Protein 4EFP (pdb70)

Organism: Bombyx mori (NCBI:txid7091)

CATH classification: 2.80.10.50 (+1 more: 1.10.10.2400)

Sequence (468 aa):
VPNDILEEEEQLYNNSSIVVADYDSAVEKSKHLYEEKKSEVITNVVNKLIRNNKMNCMEYAYQLWLQGSKDDIVRDCFPVEFRRLIIFAENAIKLMYKKRRDGLALTLSNDVHGNDGRLAFGDGKDKTSPKVSWKFIIALWENNNKVYFKILNTERNQYLVVLGVGTNPNGDHMMAFGVNSVDSFRAQYLQPAKKYDKDNLFYIYNREYSKALTLSRTLETSGNRMMAWGYNGRVIGSPEHHYAWGVKAFVPNDILEEQLYNSSIVVADYDSAVEKSKKHLYEEKKSEVITNVVNKLIRRNNKMMNCMEYAYQLWLQGSKDIVRDCFPVVEFRLIIFAENAIKLMYKRDGLALTTLSNDVHGNDGRLLAFGDGKDKTSPKVSWKFIALWENNKKVYFKKILNTERNNQYLVLGVGTNPNGDHMMAFGVNSVDDSFRAQYLQPAKYDKDNLFYIYNREYSKKALTLSRTLETSGNRMMAWGYNGRVIGSPEHYAWGVKAF

InterPro domains:
  IPR004943 Lepidopteran low molecular weight lipoprotein [PF03260] (26-254)
  IPR042046 Lepidopteran low molecular weight lipoprotein, N-terminal domain [G3DSA:1.10.10.2400] (17-95)

B-factor: mean 16.08, std 6.83, range [6.11, 49.28]

Secondary structure (DSSP, 8-state):
--HHHHHHHHHHHHHTT-HHHHHHHHHHHHHTT-HHHHHHHHHHHHHTT-THHHHHHHHHHHTT-HHHHHHHS-HHHHHHHTT--EEEEETTTTEEEEEEEEE-GGG-EEEEEESS-SSSGGG-EEEEEEEETTEEEEEEEETTTTEEEEEEEEE-TTS-EEEEEESS--SGGG--EEEEEETTEEEEEEB-TTT--EEEE-SSPPTTS-EEEEEE-S--TT-HHHH-EEEEE-/--HHHHHHHHHHHHHTT-HHHHHHHHHHHHHTT-HHHHHHHHHHHHHTT-THHHHHHHHHHHTT-HHHHHHHS-HHHHHHHTT--EEEEETTTTEEEEEEEEE-TTS-EEEEE-SS-SSSGGG-EEEEEEEETTEEEEEEEETTTTEEEEEEEEE-TTS-EEEEEES---SGGG--EEEEEETTEEEEEEB-TTT-PEEEE-SSPPTTS-EEEEEE-S--TT-HHHH-EEEEE-

Radius of gyration: 24.17 Å; Cα contacts (8 Å, |Δi|>4): 1081; chains: 2; bounding box: 63×55×66 Å

Solvent-accessible surface area: 20904 Å² total

Structure (mmCIF, N/CA/C/O backbone):
data_4EFP
#
_entry.id   4EFP
#
_cell.length_a   42.211
_cell.length_b   49.993
_cell.length_c   55.244
_cell.angle_alpha   93.41
_cell.angle_beta   94.70
_cell.angle_gamma   102.78
#
_symmetry.space_group_name_H-M   'P 1'
#
loop_
_entity.id
_entity.type
_entity.pdbx_description
1 polymer '30kDa protein'
2 non-polymer 'THIOCYANATE ION'
3 non-polymer 'CADMIUM ION'
4 non-polymer 'POTASSIUM ION'
5 non-polymer 1,2-ETHANEDIOL
6 non-polymer 'TRIETHYLENE GLYCOL'
7 non-polymer DI(HYDROXYETHYL)ETHER
8 water water
#
loop_
_atom_site.group_PDB
_atom_site.id
_atom_site.type_symbol
_atom_site.label_atom_id
_atom_site.label_alt_id
_atom_site.label_comp_id
_atom_site.label_asym_id
_atom_site.label_entity_id
_atom_site.label_seq_id
_atom_site.pdbx_PDB_ins_code
_atom_site.Cartn_x
_atom_site.Cartn_y
_atom_site.Cartn_z
_atom_site.occupancy
_atom_site.B_iso_or_equiv
_atom_site.auth_seq_id
_atom_site.auth_comp_id
_atom_site.auth_asym_id
_atom_site.auth_atom_id
_atom_site.pdbx_PDB_model_num
ATOM 1 N N . VAL A 1 5 ? 45.353 -8.094 12.308 1.00 27.87 5 VAL A N 1
ATOM 2 C CA . VAL A 1 5 ? 45.741 -8.006 13.757 1.00 27.17 5 VAL A CA 1
ATOM 3 C C . VAL A 1 5 ? 44.911 -8.992 14.586 1.00 24.92 5 VAL A C 1
ATOM 4 O O . VAL A 1 5 ? 43.702 -9.034 14.461 1.00 25.58 5 VAL A O 1
ATOM 8 N N . PRO A 1 6 ? 45.570 -9.843 15.392 1.00 23.34 6 PRO A N 1
ATOM 9 C CA . PRO A 1 6 ? 44.799 -10.781 16.198 1.00 22.07 6 PRO A CA 1
ATOM 10 C C . PRO A 1 6 ? 43.829 -10.110 17.171 1.00 19.52 6 PRO A C 1
ATOM 11 O O . PRO A 1 6 ? 44.069 -9.012 17.647 1.00 20.06 6 PRO A O 1
ATOM 15 N N . ASN A 1 7 ? 42.755 -10.803 17.487 1.00 19.97 7 ASN A N 1
ATOM 16 C CA . ASN A 1 7 ? 41.753 -10.275 18.405 1.00 19.74 7 ASN A CA 1
ATOM 17 C C . ASN A 1 7 ? 42.350 -9.814 19.727 1.00 18.42 7 ASN A C 1
ATOM 18 O O . ASN A 1 7 ? 41.925 -8.752 20.232 1.00 18.65 7 ASN A O 1
ATOM 23 N N . ASP A 1 8 ? 43.299 -10.549 20.321 1.00 19.14 8 ASP A N 1
ATOM 24 C CA . ASP A 1 8 ? 43.798 -10.126 21.654 1.00 19.17 8 ASP A CA 1
ATOM 25 C C . ASP A 1 8 ? 44.515 -8.783 21.606 1.00 18.30 8 ASP A C 1
ATOM 26 O O . ASP A 1 8 ? 44.400 -8.010 22.565 1.00 18.01 8 ASP A O 1
ATOM 31 N N . ILE A 1 9 ? 45.155 -8.476 20.464 1.00 17.05 9 ILE A N 1
ATOM 32 C CA . ILE A 1 9 ? 45.823 -7.186 20.297 1.00 16.49 9 ILE A CA 1
ATOM 33 C C . ILE A 1 9 ? 44.790 -6.070 20.066 1.00 15.52 9 ILE A C 1
ATOM 34 O O . ILE A 1 9 ? 44.900 -4.980 20.614 1.00 16.49 9 ILE A O 1
ATOM 39 N N . LEU A 1 10 ? 43.759 -6.348 19.260 1.00 13.78 10 LEU A N 1
ATOM 40 C CA . LEU A 1 10 ? 42.651 -5.397 19.094 1.00 13.90 10 LEU A CA 1
ATOM 41 C C . LEU A 1 10 ? 41.986 -5.119 20.441 1.00 11.83 10 LEU A C 1
ATOM 42 O O . LEU A 1 10 ? 41.616 -3.983 20.713 1.00 12.67 10 LEU A O 1
ATOM 47 N N . GLU A 1 11 ? 41.802 -6.136 21.272 1.00 12.57 11 GLU A N 1
ATOM 48 C CA A GLU A 1 11 ? 41.223 -5.941 22.599 0.50 11.85 11 GLU A CA 1
ATOM 49 C CA B GLU A 1 11 ? 41.189 -5.925 22.572 0.50 12.29 11 GLU A CA 1
ATOM 50 C C . GLU A 1 11 ? 42.058 -5.003 23.402 1.00 11.33 11 GLU A C 1
ATOM 51 O O . GLU A 1 11 ? 41.544 -4.102 24.003 1.00 11.04 11 GLU A O 1
ATOM 62 N N . GLU A 1 12 ? 43.371 -5.260 23.425 1.00 11.57 12 GLU A N 1
ATOM 63 C CA A GLU A 1 12 ? 44.352 -4.467 24.154 0.50 13.04 12 GLU A CA 1
ATOM 64 C CA B GLU A 1 12 ? 44.248 -4.429 24.241 0.50 12.89 12 GLU A CA 1
ATOM 65 C C . GLU A 1 12 ? 44.279 -3.004 23.732 1.00 12.63 12 GLU A C 1
ATOM 66 O O . GLU A 1 12 ? 44.252 -2.106 24.548 1.00 13.40 12 GLU A O 1
ATOM 77 N N . GLN A 1 13 ? 44.251 -2.788 22.418 1.00 13.17 13 GLN A N 1
ATOM 78 C CA . GLN A 1 13 ? 44.294 -1.437 21.877 1.00 13.20 13 GLN A CA 1
ATOM 79 C C . GLN A 1 13 ? 43.002 -0.706 22.237 1.00 12.31 13 GLN A C 1
ATOM 80 O O . GLN A 1 13 ? 43.047 0.463 22.652 1.00 12.15 13 GLN A O 1
ATOM 86 N N . LEU A 1 14 ? 41.833 -1.356 22.068 1.00 10.04 14 LEU A N 1
ATOM 87 C CA . LEU A 1 14 ? 40.570 -0.742 22.466 1.00 9.95 14 LEU A CA 1
ATOM 88 C C . LEU A 1 14 ? 40.549 -0.419 23.960 1.00 10.44 14 LEU A C 1
ATOM 89 O O . LEU A 1 14 ? 40.224 0.695 24.365 1.00 11.44 14 LEU A O 1
ATOM 94 N N . TYR A 1 15 ? 40.907 -1.391 24.794 1.00 11.35 15 TYR A N 1
ATOM 95 C CA . TYR A 1 15 ? 40.857 -1.192 26.222 1.00 11.76 15 TYR A CA 1
ATOM 96 C C . TYR A 1 15 ? 41.760 -0.011 26.611 1.00 11.73 15 TYR A C 1
ATOM 97 O O . TYR A 1 15 ? 41.350 0.844 27.360 1.00 12.08 15 TYR A O 1
ATOM 106 N N . ASN A 1 16 ? 42.983 0.053 26.079 1.00 12.57 16 ASN A N 1
ATOM 107 C CA A ASN A 1 16 ? 43.874 1.152 26.451 0.50 13.60 16 ASN A CA 1
ATOM 108 C CA B ASN A 1 16 ? 43.878 1.154 26.406 0.50 13.15 16 ASN A CA 1
ATOM 109 C C . ASN A 1 16 ? 43.306 2.524 26.046 1.00 13.09 16 ASN A C 1
ATOM 110 O O . ASN A 1 16 ? 43.455 3.502 26.823 1.00 13.37 16 ASN A O 1
ATOM 119 N N . SER A 1 17 ? 42.646 2.623 24.871 1.00 12.04 17 SER A N 1
ATOM 120 C CA A SER A 1 17 ? 42.094 3.918 24.465 0.60 11.88 17 SER A CA 1
ATOM 121 C CA B SER A 1 17 ? 42.020 3.885 24.414 0.40 12.62 17 SER A CA 1
ATOM 122 C C . SER A 1 17 ? 41.032 4.411 25.461 1.00 11.76 17 SER A C 1
ATOM 123 O O . SER A 1 17 ? 40.914 5.611 25.686 1.00 12.39 17 SER A O 1
ATOM 128 N N . ILE A 1 18 ? 40.283 3.494 26.067 1.00 10.39 18 ILE A N 1
ATOM 129 C CA . ILE A 1 18 ? 39.247 3.874 27.012 1.00 10.94 18 ILE A CA 1
ATOM 130 C C . ILE A 1 18 ? 39.867 4.301 28.357 1.00 10.29 18 ILE A C 1
ATOM 131 O O . ILE A 1 18 ? 39.465 5.296 29.008 1.00 11.96 18 ILE A O 1
ATOM 136 N N . VAL A 1 19 ? 40.857 3.531 28.828 1.00 11.78 19 VAL A N 1
ATOM 137 C CA . VAL A 1 19 ? 41.528 3.778 30.104 1.00 15.01 19 VAL A CA 1
ATOM 138 C C . VAL A 1 19 ? 42.267 5.116 30.060 1.00 12.91 19 VAL A C 1
ATOM 139 O O . VAL A 1 19 ? 42.289 5.774 31.095 1.00 15.20 19 VAL A O 1
ATOM 143 N N . VAL A 1 20 ? 42.789 5.558 28.900 1.00 13.43 20 VAL A N 1
ATOM 144 C CA . VAL A 1 20 ? 43.390 6.863 28.827 1.00 14.53 20 VAL A CA 1
ATOM 145 C C . VAL A 1 20 ? 42.403 7.986 28.500 1.00 14.45 20 VAL A C 1
ATOM 146 O O . VAL A 1 20 ? 42.777 9.195 28.475 1.00 15.91 20 VAL A O 1
ATOM 150 N N . ALA A 1 21 ? 41.149 7.598 28.278 1.00 12.42 21 ALA A N 1
ATOM 151 C CA . ALA A 1 21 ? 40.052 8.523 28.043 1.00 12.71 21 ALA A CA 1
ATOM 152 C C . ALA A 1 21 ? 40.116 9.249 26.719 1.00 11.93 21 ALA A C 1
ATOM 153 O O . ALA A 1 21 ? 39.680 10.387 26.608 1.00 14.02 21 ALA A O 1
ATOM 155 N N . ASP A 1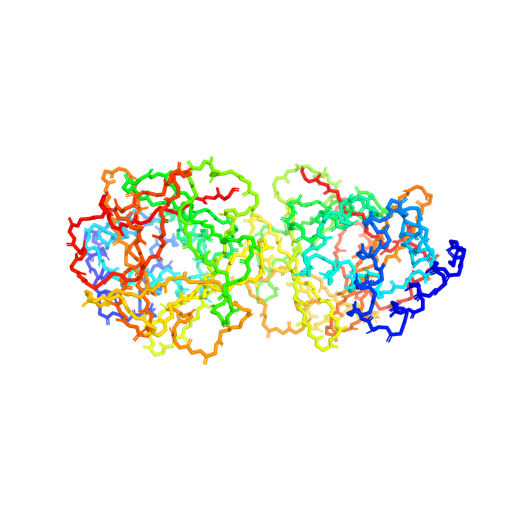 22 ? 40.583 8.529 25.698 1.00 12.30 22 ASP A N 1
ATOM 156 C CA . ASP A 1 22 ? 40.466 9.029 24.341 1.00 13.30 22 ASP A CA 1
ATOM 157 C C . ASP A 1 22 ? 39.232 8.401 23.685 1.00 13.30 22 ASP A C 1
ATOM 158 O O . ASP A 1 22 ? 39.354 7.399 22.949 1.00 14.42 22 ASP A O 1
ATOM 163 N N . TYR A 1 23 ? 38.055 8.932 24.001 1.00 11.86 23 TYR A N 1
ATOM 164 C CA . TYR A 1 23 ? 36.796 8.259 23.635 1.00 11.04 23 TYR A CA 1
ATOM 165 C C . TYR A 1 23 ? 36.581 8.296 22.136 1.00 12.04 23 TYR A C 1
ATOM 166 O O . TYR A 1 23 ? 35.990 7.378 21.598 1.00 11.37 23 TYR A O 1
ATOM 175 N N . ASP A 1 24 ? 37.031 9.342 21.450 1.00 11.84 24 ASP A N 1
ATOM 176 C CA . ASP A 1 24 ? 36.843 9.340 19.996 1.00 12.05 24 ASP A CA 1
ATOM 177 C C . ASP A 1 24 ? 37.587 8.157 19.336 1.00 12.02 24 ASP A C 1
ATOM 178 O O . ASP A 1 24 ? 37.054 7.500 18.415 1.00 13.23 24 ASP A O 1
ATOM 183 N N . SER A 1 25 ? 38.807 7.900 19.807 1.00 14.47 25 SER A N 1
ATOM 184 C CA . SER A 1 25 ? 39.578 6.757 19.313 1.00 13.20 25 SER A CA 1
ATOM 185 C C . SER A 1 25 ? 38.863 5.464 19.653 1.00 12.40 25 SER A C 1
ATOM 186 O O . SER A 1 25 ? 38.756 4.558 18.815 1.00 12.29 25 SER A O 1
ATOM 189 N N . ALA A 1 26 ? 38.357 5.386 20.869 1.00 11.58 26 ALA A N 1
ATOM 190 C CA . ALA A 1 26 ? 37.635 4.159 21.267 1.00 11.53 26 ALA A CA 1
ATOM 191 C C . ALA A 1 26 ? 36.399 3.923 20.396 1.00 10.51 26 ALA A C 1
ATOM 192 O O . ALA A 1 26 ? 36.158 2.796 19.987 1.00 9.85 26 ALA A O 1
ATOM 194 N N . VAL A 1 27 ? 35.635 4.988 20.150 1.00 10.52 27 VAL A N 1
ATOM 195 C CA . VAL A 1 27 ? 34.507 4.852 19.223 1.00 10.74 27 VAL A CA 1
ATOM 196 C C . VAL A 1 27 ? 34.906 4.403 17.831 1.00 12.26 27 VAL A C 1
ATOM 197 O O . VAL A 1 27 ? 34.288 3.522 17.249 1.00 13.24 27 VAL A O 1
ATOM 201 N N . GLU A 1 28 ? 35.937 5.021 17.290 1.00 12.38 28 GLU A N 1
ATOM 202 C CA . GLU A 1 28 ? 36.367 4.625 15.961 1.00 13.88 28 GLU A CA 1
ATOM 203 C C . GLU A 1 28 ? 36.792 3.158 15.896 1.00 12.93 28 GLU A C 1
ATOM 204 O O . GLU A 1 28 ? 36.338 2.437 14.982 1.00 13.55 28 GLU A O 1
ATOM 210 N N . LYS A 1 29 ? 37.603 2.736 16.878 1.00 11.46 29 LYS A N 1
ATOM 211 C CA . LYS A 1 29 ? 38.065 1.346 16.916 1.00 12.92 29 LYS A CA 1
ATOM 212 C C . LYS A 1 29 ? 36.847 0.395 17.062 1.00 11.93 29 LYS A C 1
ATOM 213 O O . LYS A 1 29 ? 36.796 -0.631 16.443 1.00 12.48 29 LYS A O 1
ATOM 219 N N . SER A 1 30 ? 35.851 0.777 17.856 1.00 11.29 30 SER A N 1
ATOM 220 C CA . SER A 1 30 ? 34.666 -0.052 18.102 1.00 10.93 30 SER A CA 1
ATOM 221 C C . SER A 1 30 ? 33.878 -0.218 16.796 1.00 9.68 30 SER A C 1
ATOM 222 O O . SER A 1 30 ? 33.290 -1.277 16.563 1.00 11.72 30 SER A O 1
ATOM 225 N N . LYS A 1 31 ? 33.661 0.882 16.093 1.00 12.01 31 LYS A N 1
ATOM 226 C CA . LYS A 1 31 ? 32.887 0.854 14.857 1.00 12.72 31 LYS A CA 1
ATOM 227 C C . LYS A 1 31 ? 33.506 -0.127 13.872 1.00 13.25 31 LYS A C 1
ATOM 228 O O . LYS A 1 31 ? 32.834 -0.938 13.270 1.00 13.95 31 LYS A O 1
ATOM 234 N N . HIS A 1 32 ? 34.817 -0.088 13.755 1.00 15.28 32 HIS A N 1
ATOM 235 C CA . HIS A 1 32 ? 35.508 -1.025 12.914 1.00 16.29 32 HIS A CA 1
ATOM 236 C C . HIS A 1 32 ? 35.243 -2.480 13.360 1.00 14.92 32 HIS A C 1
ATOM 237 O O . HIS A 1 32 ? 34.876 -3.319 12.559 1.00 14.72 32 HIS A O 1
ATOM 244 N N . LEU A 1 33 ? 35.443 -2.770 14.647 1.00 13.60 33 LEU A N 1
ATOM 245 C CA . LEU A 1 33 ? 35.193 -4.111 15.184 1.00 12.98 33 LEU A CA 1
ATOM 246 C C . LEU A 1 33 ? 33.765 -4.622 14.926 1.00 10.64 33 LEU A C 1
ATOM 247 O O . LEU A 1 33 ? 33.517 -5.760 14.540 1.00 11.46 33 LEU A O 1
ATOM 252 N N . TYR A 1 34 ? 32.800 -3.776 15.214 1.00 10.21 34 TYR A N 1
ATOM 253 C CA . TYR A 1 34 ? 31.393 -4.143 15.102 1.00 10.43 34 TYR A CA 1
ATOM 254 C C . TYR A 1 34 ? 31.036 -4.383 13.618 1.00 10.91 34 TYR A C 1
ATOM 255 O O . TYR A 1 34 ? 30.421 -5.426 13.331 1.00 11.63 34 TYR A O 1
ATOM 264 N N . GLU A 1 35 ? 31.460 -3.522 12.683 1.00 13.57 35 GLU A N 1
ATOM 265 C CA . GLU A 1 35 ? 31.270 -3.723 11.244 1.00 16.11 35 GLU A CA 1
ATOM 266 C C . GLU A 1 35 ? 31.872 -5.051 10.776 1.00 15.02 35 GLU A C 1
ATOM 267 O O . GLU A 1 35 ? 31.306 -5.721 9.881 1.00 17.61 35 GLU A O 1
ATOM 273 N N . GLU A 1 36 ? 32.982 -5.465 11.385 1.00 14.06 36 GLU A N 1
ATOM 274 C CA . GLU A 1 36 ? 33.693 -6.634 10.911 1.00 14.68 36 GLU A CA 1
ATOM 275 C C . GLU A 1 36 ? 33.313 -7.886 11.696 1.00 13.21 36 GLU A C 1
ATOM 276 O O . GLU A 1 36 ? 34.047 -8.884 11.602 1.00 13.42 36 GLU A O 1
ATOM 282 N N . LYS A 1 37 ? 32.181 -7.837 12.434 1.00 12.35 37 LYS A N 1
ATOM 283 C CA . LYS A 1 37 ? 31.684 -9.031 13.130 1.00 10.64 37 LYS A CA 1
ATOM 284 C C . LYS A 1 37 ? 32.725 -9.521 14.140 1.00 10.56 37 LYS A C 1
ATOM 285 O O . LYS A 1 37 ? 32.896 -10.711 14.354 1.00 10.36 37 LYS A O 1
ATOM 291 N N . LYS A 1 38 ? 33.262 -8.570 14.886 1.00 10.18 38 LYS A N 1
ATOM 292 C CA . LYS A 1 38 ? 34.183 -8.851 15.989 1.00 11.03 38 LYS A CA 1
ATOM 293 C C . LYS A 1 38 ? 33.626 -8.232 17.276 1.00 10.76 38 LYS A C 1
ATOM 294 O O . LYS A 1 38 ? 34.355 -7.639 18.063 1.00 11.08 38 LYS A O 1
ATOM 300 N N . SER A 1 39 ? 32.304 -8.318 17.438 1.00 10.53 39 SER A N 1
ATOM 301 C CA . SER A 1 39 ? 31.666 -7.981 18.717 1.00 9.99 39 SER A CA 1
ATOM 302 C C . SER A 1 39 ? 32.209 -8.721 19.939 1.00 8.63 39 SER A C 1
ATOM 303 O O . SER A 1 39 ? 32.084 -8.219 21.055 1.00 10.00 39 SER A O 1
ATOM 306 N N . GLU A 1 40 ? 32.883 -9.838 19.738 1.00 9.25 40 GLU A N 1
ATOM 307 C CA . GLU A 1 40 ? 33.519 -10.550 20.813 1.00 9.22 40 GLU A CA 1
ATOM 308 C C . GLU A 1 40 ? 34.603 -9.688 21.435 1.00 9.47 40 GLU A C 1
ATOM 309 O O . GLU A 1 40 ? 34.738 -9.702 22.641 1.00 10.76 40 GLU A O 1
ATOM 315 N N . VAL A 1 41 ? 35.311 -8.895 20.631 1.00 9.61 41 VAL A N 1
ATOM 316 C CA . VAL A 1 41 ? 36.413 -8.071 21.167 1.00 10.70 41 VAL A CA 1
ATOM 317 C C . VAL A 1 41 ? 35.794 -6.941 22.022 1.00 10.18 41 VAL A C 1
ATOM 318 O O . VAL A 1 41 ? 36.283 -6.680 23.138 1.00 10.04 41 VAL A O 1
ATOM 322 N N . ILE A 1 42 ? 34.723 -6.307 21.524 1.00 9.21 42 ILE A N 1
ATOM 323 C CA . ILE A 1 42 ? 34.116 -5.247 22.291 1.00 9.16 42 ILE A CA 1
ATOM 324 C C . ILE A 1 42 ? 33.565 -5.827 23.595 1.00 8.24 42 ILE A C 1
ATOM 325 O O . ILE A 1 42 ? 33.722 -5.196 24.659 1.00 8.92 42 ILE A O 1
ATOM 330 N N . THR A 1 43 ? 32.830 -6.941 23.505 1.00 8.60 43 THR A N 1
ATOM 331 C CA . THR A 1 43 ? 32.237 -7.512 24.731 1.00 8.93 43 THR A CA 1
ATOM 332 C C . THR A 1 43 ? 33.339 -7.845 25.754 1.00 9.68 43 THR A C 1
ATOM 333 O O . THR A 1 43 ? 33.158 -7.607 26.932 1.00 10.85 43 THR A O 1
ATOM 337 N N . ASN A 1 44 ? 34.460 -8.416 25.299 1.00 8.41 44 ASN A N 1
ATOM 338 C CA . ASN A 1 44 ? 35.584 -8.761 26.174 1.00 9.87 44 ASN A CA 1
ATOM 339 C C . ASN A 1 44 ? 36.183 -7.516 26.852 1.00 10.52 44 ASN A C 1
ATOM 340 O O . ASN A 1 44 ? 36.462 -7.561 28.045 1.00 9.96 44 ASN A O 1
ATOM 345 N N . VAL A 1 45 ? 36.286 -6.415 26.110 1.00 9.13 45 VAL A N 1
ATOM 346 C CA . VAL A 1 45 ? 36.761 -5.154 26.665 1.00 9.04 45 VAL A CA 1
ATOM 347 C C . VAL A 1 45 ? 35.825 -4.622 27.722 1.00 9.64 45 VAL A C 1
ATOM 348 O O . VAL A 1 45 ? 36.285 -4.244 28.805 1.00 8.88 45 VAL A O 1
ATOM 352 N N . VAL A 1 46 ? 34.514 -4.611 27.429 1.00 8.93 46 VAL A N 1
ATOM 353 C CA . VAL A 1 46 ? 33.547 -4.133 28.414 1.00 7.85 46 VAL A CA 1
ATOM 354 C C . VAL A 1 46 ? 33.632 -5.015 29.651 1.00 9.04 46 VAL A C 1
ATOM 355 O O . VAL A 1 46 ? 33.656 -4.508 30.770 1.00 8.25 46 VAL A O 1
ATOM 359 N N . ASN A 1 47 ? 33.751 -6.331 29.460 1.00 8.70 47 ASN A N 1
ATOM 360 C CA . ASN A 1 47 ? 33.756 -7.193 30.636 1.00 9.47 47 ASN A CA 1
ATOM 361 C C . ASN A 1 47 ? 35.000 -6.911 31.523 1.00 9.61 47 ASN A C 1
ATOM 362 O O . ASN A 1 47 ? 34.935 -6.910 32.757 1.00 10.91 47 ASN A O 1
ATOM 367 N N . LYS A 1 48 ? 36.122 -6.622 30.872 1.00 10.05 48 LYS A N 1
ATOM 368 C CA . LYS A 1 48 ? 37.346 -6.295 31.560 1.00 9.04 48 LYS A CA 1
ATOM 369 C C . LYS A 1 48 ? 37.231 -4.954 32.298 1.00 8.97 48 LYS A C 1
ATOM 370 O O . LYS A 1 48 ? 37.674 -4.804 33.463 1.00 10.61 48 LYS A O 1
ATOM 376 N N . LEU A 1 49 ? 36.684 -3.929 31.638 1.00 9.57 49 LEU A N 1
ATOM 377 C CA . LEU A 1 49 ? 36.468 -2.651 32.276 1.00 9.69 49 LEU A CA 1
ATOM 378 C C . LEU A 1 49 ? 35.649 -2.801 33.546 1.00 10.46 49 LEU A C 1
ATOM 379 O O . LEU A 1 49 ? 35.960 -2.202 34.581 1.00 11.05 49 LEU A O 1
ATOM 384 N N . ILE A 1 50 ? 34.612 -3.626 33.500 1.00 9.81 50 ILE A N 1
ATOM 385 C CA . ILE A 1 50 ? 33.715 -3.782 34.621 1.00 11.18 50 ILE A CA 1
ATOM 386 C C . ILE A 1 50 ? 34.437 -4.575 35.729 1.00 11.68 50 ILE A C 1
ATOM 387 O O . ILE A 1 50 ? 34.303 -4.188 36.877 1.00 12.37 50 ILE A O 1
ATOM 392 N N . ARG A 1 51 ? 35.173 -5.651 35.393 1.00 12.12 51 ARG A N 1
ATOM 393 C CA . ARG A 1 51 ? 35.956 -6.420 36.383 1.00 13.56 51 ARG A CA 1
ATOM 394 C C . ARG A 1 51 ? 36.850 -5.490 37.137 1.00 13.54 51 ARG A C 1
ATOM 395 O O . ARG A 1 51 ? 37.029 -5.696 38.344 1.00 15.41 51 ARG A O 1
ATOM 403 N N . ASN A 1 52 ? 37.402 -4.501 36.439 1.00 12.40 52 ASN A N 1
ATOM 404 C CA . ASN A 1 52 ? 38.393 -3.613 37.009 1.00 12.27 52 ASN A CA 1
ATOM 405 C C . ASN A 1 52 ? 37.790 -2.309 37.558 1.00 11.44 52 ASN A C 1
ATOM 406 O O . ASN A 1 52 ? 38.534 -1.391 37.943 1.00 12.85 52 ASN A O 1
ATOM 411 N N . ASN A 1 53 ? 36.442 -2.222 37.576 1.00 11.39 53 ASN A N 1
ATOM 412 C CA . ASN A 1 53 ? 35.719 -1.052 38.124 1.00 11.07 53 ASN A CA 1
ATOM 413 C C . ASN A 1 53 ? 36.198 0.232 37.464 1.00 10.12 53 ASN A C 1
ATOM 414 O O . ASN A 1 53 ? 36.308 1.253 38.142 1.00 13.07 53 ASN A O 1
ATOM 419 N N . LYS A 1 54 ? 36.380 0.227 36.149 1.00 9.77 54 LYS A N 1
ATOM 420 C CA . LYS A 1 54 ? 36.858 1.415 35.468 1.00 9.84 54 LYS A CA 1
ATOM 421 C C . LYS A 1 54 ? 35.715 2.380 35.141 1.00 9.41 54 LYS A C 1
ATOM 422 O O . LYS A 1 54 ? 34.789 2.076 34.362 1.00 10.38 54 LYS A O 1
ATOM 428 N N . MET A 1 55 ? 35.750 3.536 35.794 1.00 11.04 55 MET A N 1
ATOM 429 C CA . MET A 1 55 ? 34.711 4.551 35.589 1.00 11.09 55 MET A CA 1
ATOM 430 C C . MET A 1 55 ? 34.586 4.936 34.142 1.00 10.25 55 MET A C 1
ATOM 431 O O . MET A 1 55 ? 33.501 5.259 33.710 1.00 11.04 55 MET A O 1
ATOM 436 N N . ASN A 1 56 ? 35.678 4.860 33.401 1.00 10.42 56 ASN A N 1
ATOM 437 C CA . ASN A 1 56 ? 35.681 5.340 32.044 1.00 9.51 56 ASN A CA 1
ATOM 438 C C . ASN A 1 56 ? 34.784 4.487 31.158 1.00 8.39 56 ASN A C 1
ATOM 439 O O . ASN A 1 56 ? 34.508 4.910 30.044 1.00 10.07 56 ASN A O 1
ATOM 444 N N . CYS A 1 57 ? 34.402 3.292 31.608 1.00 8.97 57 CYS A N 1
ATOM 445 C CA . CYS A 1 57 ? 33.429 2.514 30.852 1.00 10.21 57 CYS A CA 1
ATOM 446 C C . CYS A 1 57 ? 32.125 3.305 30.618 1.00 8.13 57 CYS A C 1
ATOM 447 O O . CYS A 1 57 ? 31.496 3.130 29.609 1.00 8.28 57 CYS A O 1
ATOM 450 N N . MET A 1 58 ? 31.702 4.132 31.582 1.00 8.21 58 MET A N 1
ATOM 451 C CA . MET A 1 58 ? 30.511 4.934 31.404 1.00 8.58 58 MET A CA 1
ATOM 452 C C . MET A 1 58 ? 30.680 5.927 30.257 1.00 8.42 58 MET A C 1
ATOM 453 O O . MET A 1 58 ? 29.766 6.058 29.433 1.00 9.57 58 MET A O 1
ATOM 458 N N . GLU A 1 59 ? 31.783 6.687 30.241 1.00 8.73 59 GLU A N 1
ATOM 459 C CA . GLU A 1 59 ? 32.026 7.626 29.166 1.00 8.92 59 GLU A CA 1
ATOM 460 C C . GLU A 1 59 ? 32.094 6.939 27.802 1.00 8.23 59 GLU A C 1
ATOM 461 O O . GLU A 1 59 ? 31.618 7.462 26.771 1.00 9.98 59 GLU A O 1
ATOM 467 N N . TYR A 1 60 ? 32.724 5.773 27.772 1.00 8.48 60 TYR A N 1
ATOM 468 C CA . TYR A 1 60 ? 32.841 4.982 26.523 1.00 8.48 60 TYR A CA 1
ATOM 469 C C . TYR A 1 60 ? 31.441 4.676 26.013 1.00 9.49 60 TYR A C 1
ATOM 470 O O . TYR A 1 60 ? 31.117 4.920 24.844 1.00 9.69 60 TYR A O 1
ATOM 479 N N . ALA A 1 61 ? 30.595 4.117 26.870 1.00 9.14 61 ALA A N 1
ATOM 480 C CA . ALA A 1 61 ? 29.198 3.812 26.462 1.00 8.84 61 ALA A CA 1
ATOM 481 C C . ALA A 1 61 ? 28.457 5.050 25.986 1.00 8.74 61 ALA A C 1
ATOM 482 O O . ALA A 1 61 ? 27.737 5.047 24.989 1.00 9.49 61 ALA A O 1
ATOM 484 N N . TYR A 1 62 ? 28.636 6.166 26.699 1.00 8.96 62 TYR A N 1
ATOM 485 C CA . TYR A 1 62 ? 27.932 7.359 26.350 1.00 8.83 62 TYR A CA 1
ATOM 486 C C . TYR A 1 62 ? 28.401 7.868 24.988 1.00 8.94 62 TYR A C 1
ATOM 487 O O . TYR A 1 62 ? 27.551 8.324 24.194 1.00 9.52 62 TYR A O 1
ATOM 496 N N . GLN A 1 63 ? 29.712 7.852 24.715 1.00 8.80 63 GLN A N 1
ATOM 497 C CA . GLN A 1 63 ? 30.216 8.379 23.416 1.00 9.27 63 GLN A CA 1
ATOM 498 C C . GLN A 1 63 ? 29.770 7.444 22.278 1.00 9.16 63 GLN A C 1
ATOM 499 O O . GLN A 1 63 ? 29.440 7.932 21.187 1.00 9.38 63 GLN A O 1
ATOM 505 N N . LEU A 1 64 ? 29.774 6.131 22.497 1.00 9.11 64 LEU A N 1
ATOM 506 C CA . LEU A 1 64 ? 29.164 5.272 21.480 1.00 9.17 64 LEU A CA 1
ATOM 507 C C . LEU A 1 64 ? 27.691 5.685 21.222 1.00 9.01 64 LEU A C 1
ATOM 508 O O . LEU A 1 64 ? 27.252 5.753 20.078 1.00 9.65 64 LEU A O 1
ATOM 513 N N . TRP A 1 65 ? 26.939 5.895 22.310 1.00 10.46 65 TRP A N 1
ATOM 514 C CA . TRP A 1 65 ? 25.539 6.314 22.197 1.00 10.28 65 TRP A CA 1
ATOM 515 C C . TRP A 1 65 ? 25.358 7.600 21.429 1.00 12.01 65 TRP A C 1
ATOM 516 O O . TRP A 1 65 ? 24.428 7.697 20.648 1.00 12.72 65 TRP A O 1
ATOM 527 N N . LEU A 1 66 ? 26.252 8.565 21.644 1.00 10.80 66 LEU A N 1
ATOM 528 C CA . LEU A 1 66 ? 26.159 9.869 21.006 1.00 12.87 66 LEU A CA 1
ATOM 529 C C . LEU A 1 66 ? 26.660 9.941 19.560 1.00 13.98 66 LEU A C 1
ATOM 530 O O . LEU A 1 66 ? 26.215 10.782 18.770 1.00 16.41 66 LEU A O 1
ATOM 535 N N . GLN A 1 67 ? 27.594 9.054 19.241 1.00 13.17 67 GLN A N 1
ATOM 536 C CA . GLN A 1 67 ? 28.301 9.047 17.957 1.00 14.34 67 GLN A CA 1
ATOM 537 C C . GLN A 1 67 ? 27.739 8.006 16.971 1.00 14.83 67 GLN A C 1
ATOM 538 O O . GLN A 1 67 ? 28.472 7.465 16.138 1.00 18.56 67 GLN A O 1
ATOM 544 N N . GLY A 1 68 ? 26.451 7.691 17.082 1.00 15.40 68 GLY A N 1
ATOM 545 C CA . GLY A 1 68 ? 25.805 6.803 16.090 1.00 15.00 68 GLY A CA 1
ATOM 546 C C . GLY A 1 68 ? 26.061 5.315 16.276 1.00 15.47 68 GLY A C 1
ATOM 547 O O . GLY A 1 68 ? 25.930 4.534 15.339 1.00 16.94 68 GLY A O 1
ATOM 548 N N . SER A 1 69 ? 26.467 4.906 17.479 1.00 12.87 69 SER A N 1
ATOM 549 C CA . SER A 1 69 ? 26.730 3.507 17.788 1.00 12.37 69 SER A CA 1
ATOM 550 C C . SER A 1 69 ? 25.884 2.976 18.945 1.00 11.50 69 SER A C 1
ATOM 551 O O . SER A 1 69 ? 26.364 2.202 19.790 1.00 11.23 69 SER A O 1
ATOM 554 N N . LYS A 1 70 ? 24.603 3.363 19.002 1.00 10.36 70 LYS A N 1
ATOM 555 C CA . LYS A 1 70 ? 23.707 2.826 20.018 1.00 11.48 70 LYS A CA 1
ATOM 556 C C . LYS A 1 70 ? 23.583 1.300 19.901 1.00 12.28 70 LYS A C 1
ATOM 557 O O . LYS A 1 70 ? 23.355 0.608 20.894 1.00 11.36 70 LYS A O 1
ATOM 563 N N . ASP A 1 71 ? 23.632 0.793 18.679 1.00 12.38 71 ASP A N 1
ATOM 564 C CA A ASP A 1 71 ? 23.620 -0.653 18.450 0.60 12.12 71 ASP A CA 1
ATOM 565 C CA B ASP A 1 71 ? 23.587 -0.656 18.505 0.40 12.25 71 ASP A CA 1
ATOM 566 C C . ASP A 1 71 ? 24.754 -1.393 19.183 1.00 10.94 71 ASP A C 1
ATOM 567 O O . ASP A 1 71 ? 24.564 -2.475 19.704 1.00 11.47 71 ASP A O 1
ATOM 576 N N . ILE A 1 72 ? 25.923 -0.759 19.290 1.00 9.20 72 ILE A N 1
ATOM 577 C CA . ILE A 1 72 ? 27.025 -1.372 20.018 1.00 9.49 72 ILE A CA 1
ATOM 578 C C . ILE A 1 72 ? 26.723 -1.421 21.521 1.00 10.14 72 ILE A C 1
ATOM 579 O O . ILE A 1 72 ? 26.940 -2.431 22.154 1.00 9.28 72 ILE A O 1
ATOM 584 N N . VAL A 1 73 ? 26.109 -0.357 22.053 1.00 8.97 73 VAL A N 1
ATOM 585 C CA . VAL A 1 73 ? 25.749 -0.334 23.450 1.00 9.64 73 VAL A CA 1
ATOM 586 C C . VAL A 1 73 ? 24.711 -1.427 23.691 1.00 9.29 73 VAL A C 1
ATOM 587 O O . VAL A 1 73 ? 24.783 -2.174 24.665 1.00 9.75 73 VAL A O 1
ATOM 591 N N . ARG A 1 74 ? 23.688 -1.509 22.839 1.00 10.06 74 ARG A N 1
ATOM 592 C CA . ARG A 1 74 ? 22.677 -2.519 23.013 1.00 10.72 74 ARG A CA 1
ATOM 593 C C . ARG A 1 74 ? 23.174 -3.927 22.958 1.00 10.77 74 ARG A C 1
ATOM 594 O O . ARG A 1 74 ? 22.716 -4.778 23.706 1.00 12.9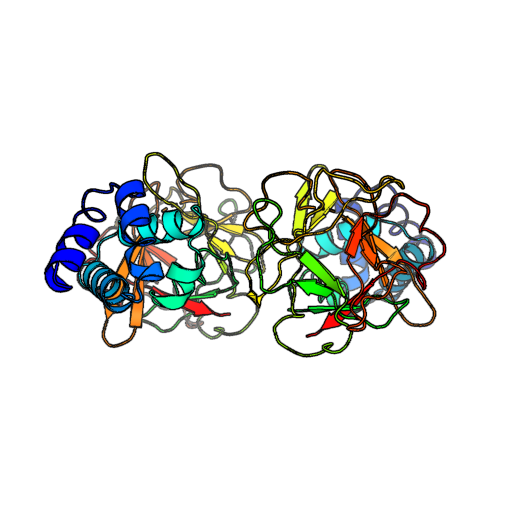4 74 ARG A O 1
ATOM 602 N N . ASP A 1 75 ? 24.150 -4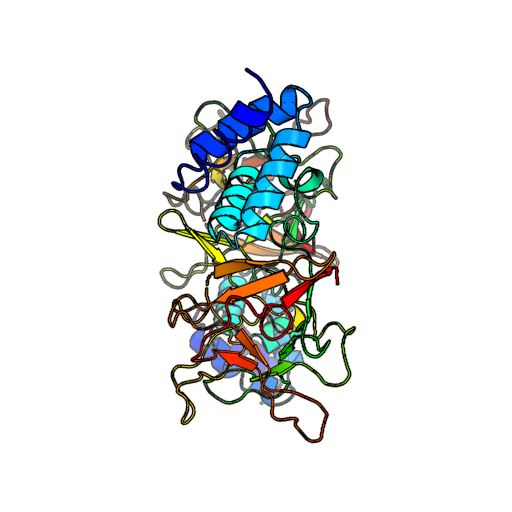.168 22.086 1.00 10.50 75 ASP A N 1
ATOM 603 C CA . ASP A 1 75 ? 24.507 -5.523 21.765 1.00 11.71 75 ASP A CA 1
ATOM 604 C C . ASP A 1 75 ? 25.738 -6.016 22.552 1.00 12.00 75 ASP A C 1
ATOM 605 O O . ASP A 1 75 ? 25.908 -7.201 22.665 1.00 13.09 75 ASP A O 1
ATOM 610 N N . CYS A 1 76 ? 26.595 -5.123 23.042 1.00 11.09 76 CYS A N 1
ATOM 611 C CA . CYS A 1 76 ? 27.878 -5.546 23.607 1.00 11.21 76 CYS A CA 1
ATOM 612 C C . CYS A 1 76 ? 28.056 -5.222 25.075 1.00 10.08 76 CYS A C 1
ATOM 613 O O . CYS A 1 76 ? 29.157 -5.434 25.631 1.00 10.63 76 CYS A O 1
ATOM 616 N N . PHE A 1 77 ? 27.035 -4.650 25.722 1.00 11.29 77 PHE A N 1
ATOM 617 C CA . PHE A 1 77 ? 27.141 -4.198 27.121 1.00 10.16 77 PHE A CA 1
ATOM 618 C C . PHE A 1 77 ? 26.043 -4.821 27.964 1.00 9.15 77 PHE A C 1
ATOM 619 O O . PHE A 1 77 ? 24.975 -5.161 27.452 1.00 10.29 77 PHE A O 1
ATOM 627 N N . PRO A 1 78 ? 26.242 -4.904 29.293 1.00 9.97 78 PRO A N 1
ATOM 628 C CA . PRO A 1 78 ? 25.118 -5.262 30.179 1.00 9.97 78 PRO A CA 1
ATOM 629 C C . PRO A 1 78 ? 23.913 -4.378 29.811 1.00 8.97 78 PRO A C 1
ATOM 630 O O . PRO A 1 78 ? 24.027 -3.211 29.434 1.00 10.63 78 PRO A O 1
ATOM 634 N N . VAL A 1 79 ? 22.727 -4.931 30.062 1.00 11.06 79 VAL A N 1
ATOM 635 C CA . VAL A 1 79 ? 21.478 -4.344 29.677 1.00 11.54 79 VAL A CA 1
ATOM 636 C C . VAL A 1 79 ? 21.351 -2.970 30.367 1.00 11.48 79 VAL A C 1
ATOM 637 O O . VAL A 1 79 ? 20.668 -2.043 29.838 1.00 11.03 79 VAL A O 1
ATOM 641 N N . GLU A 1 80 ? 21.916 -2.837 31.566 1.00 10.48 80 GLU A N 1
ATOM 642 C CA . GLU A 1 80 ? 21.838 -1.641 32.339 1.00 9.71 80 GLU A CA 1
ATOM 643 C C . GLU A 1 80 ? 22.350 -0.455 31.535 1.00 8.53 80 GLU A C 1
ATOM 644 O O . GLU A 1 80 ? 21.858 0.633 31.768 1.00 11.05 80 GLU A O 1
ATOM 650 N N . PHE A 1 81 ? 23.350 -0.631 30.661 1.00 9.61 81 PHE A N 1
ATOM 651 C CA . PHE A 1 81 ? 23.821 0.564 29.947 1.00 10.09 81 PHE A CA 1
ATOM 652 C C . PHE A 1 81 ? 22.748 1.129 29.018 1.00 8.84 81 PHE A C 1
ATOM 653 O O . PHE A 1 81 ? 22.579 2.328 28.912 1.00 10.37 81 PHE A O 1
ATOM 661 N N A ARG A 1 82 ? 22.073 0.217 28.306 0.50 10.31 82 ARG A N 1
ATOM 662 N N B ARG A 1 82 ? 22.052 0.279 28.263 0.50 10.29 82 ARG A N 1
ATOM 663 C CA A ARG A 1 82 ? 20.917 0.537 27.433 0.50 10.88 82 ARG A CA 1
ATOM 664 C CA B ARG A 1 82 ? 20.952 0.804 27.404 0.50 10.36 82 ARG A CA 1
ATOM 665 C C A ARG A 1 82 ? 19.892 1.331 28.233 0.50 11.75 82 ARG A C 1
ATOM 666 C C B ARG A 1 82 ? 19.863 1.430 28.273 0.50 11.41 82 ARG A C 1
ATOM 667 O O A ARG A 1 82 ? 19.448 2.397 27.810 0.50 12.51 82 ARG A O 1
ATOM 668 O O B ARG A 1 82 ? 19.325 2.481 27.926 0.50 12.37 82 ARG A O 1
ATOM 683 N N . LEU A 1 83 ? 19.556 0.789 29.407 1.00 12.23 83 LEU A N 1
ATOM 684 C CA . LEU A 1 83 ? 18.503 1.335 30.277 1.00 11.61 83 LEU A CA 1
ATOM 685 C C . LEU A 1 83 ? 18.843 2.771 30.739 1.00 11.62 83 LEU A C 1
ATOM 686 O O . LEU A 1 83 ? 17.995 3.687 30.774 1.00 12.94 83 LEU A O 1
ATOM 691 N N . ILE A 1 84 ? 20.120 2.937 31.104 1.00 10.39 84 ILE A N 1
ATOM 692 C CA A ILE A 1 84 ? 20.608 4.245 31.534 0.50 10.21 84 ILE A CA 1
ATOM 693 C CA B ILE A 1 84 ? 20.601 4.247 31.527 0.50 10.46 84 ILE A CA 1
ATOM 694 C C . ILE A 1 84 ? 20.552 5.271 30.365 1.00 10.65 84 ILE A C 1
ATOM 695 O O . ILE A 1 84 ? 19.937 6.336 30.456 1.00 11.64 84 ILE A O 1
ATOM 704 N N . PHE A 1 85 ? 21.192 4.959 29.251 1.00 10.91 85 PHE A N 1
ATOM 705 C CA . PHE A 1 85 ? 21.354 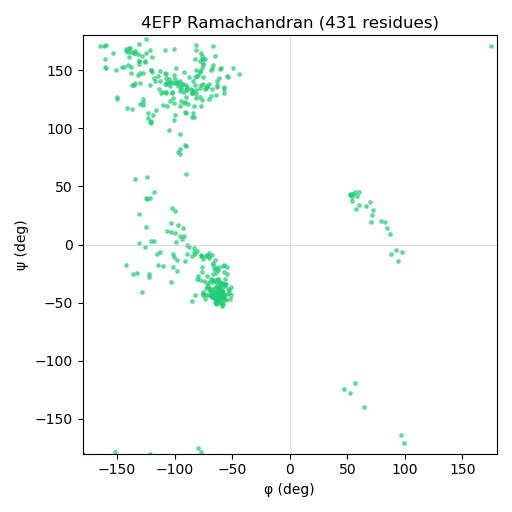5.963 28.195 1.00 11.17 85 PHE A CA 1
ATOM 706 C C . PHE A 1 85 ? 20.092 6.208 27.384 1.00 13.21 85 PHE A C 1
ATOM 707 O O . PHE A 1 85 ? 19.926 7.289 26.838 1.00 13.10 85 PHE A O 1
ATOM 715 N N . ALA A 1 86 ? 19.194 5.224 27.358 1.00 12.34 86 ALA A N 1
ATOM 716 C CA . ALA A 1 86 ? 17.897 5.384 26.685 1.00 13.97 86 ALA A CA 1
ATOM 717 C C . ALA A 1 86 ? 16.905 6.149 27.556 1.00 14.40 86 ALA A C 1
ATOM 718 O O . ALA A 1 86 ? 15.805 6.485 27.087 1.00 16.80 86 ALA A O 1
ATOM 720 N N . GLU A 1 87 ? 17.300 6.449 28.783 1.00 15.13 87 GLU A N 1
ATOM 721 C CA . GLU A 1 87 ? 16.421 7.047 29.759 1.00 16.58 87 GLU A CA 1
ATOM 722 C C . GLU A 1 87 ? 15.131 6.238 29.957 1.00 18.56 87 GLU A C 1
ATOM 723 O O . GLU A 1 87 ? 14.038 6.801 30.087 1.00 20.23 87 GLU A O 1
ATOM 729 N N . ASN A 1 88 ? 15.265 4.908 29.979 1.00 19.09 88 ASN A N 1
ATOM 730 C CA . ASN A 1 88 ? 14.143 3.996 30.357 1.00 19.05 88 ASN A CA 1
ATOM 731 C C . ASN A 1 88 ? 13.760 4.344 31.809 1.00 17.93 88 ASN A C 1
ATOM 732 O O . ASN A 1 88 ? 14.614 4.616 32.635 1.00 17.86 88 ASN A O 1
ATOM 737 N N . ALA A 1 89 ? 12.480 4.290 32.137 1.00 16.98 89 ALA A N 1
ATOM 738 C CA . ALA A 1 89 ? 12.095 4.235 33.538 1.00 15.57 89 ALA A CA 1
ATOM 739 C C . ALA A 1 89 ? 12.780 3.006 34.135 1.00 16.04 89 ALA A C 1
ATOM 740 O O . ALA A 1 89 ? 12.636 1.860 33.642 1.00 16.45 89 ALA A O 1
ATOM 742 N N . ILE A 1 90 ? 13.430 3.220 35.260 1.00 13.05 90 ILE A N 1
ATOM 743 C CA . ILE A 1 90 ? 14.098 2.152 35.945 1.00 14.39 90 ILE A CA 1
ATOM 744 C C . ILE A 1 90 ? 13.793 2.185 37.432 1.00 13.89 90 ILE A C 1
ATOM 745 O O . ILE A 1 90 ? 13.292 3.172 37.961 1.00 13.33 90 ILE A O 1
ATOM 750 N N . LYS A 1 91 ? 14.129 1.091 38.102 1.00 14.08 91 LYS A N 1
ATOM 751 C CA . LYS A 1 91 ? 14.162 1.031 39.560 1.00 14.45 91 LYS A CA 1
ATOM 752 C C . LYS A 1 91 ? 15.646 0.973 40.034 1.00 13.55 91 LYS A C 1
ATOM 753 O O . LYS A 1 91 ? 16.478 0.295 39.399 1.00 13.65 91 LYS A O 1
ATOM 759 N N . LEU A 1 92 ? 15.997 1.719 41.102 1.00 11.95 92 LEU A N 1
ATOM 760 C CA . LEU A 1 92 ? 17.349 1.647 41.685 1.00 10.77 92 LEU A CA 1
ATOM 761 C C . LEU A 1 92 ? 17.262 0.760 42.902 1.00 11.41 92 LEU A C 1
ATOM 762 O O . LEU A 1 92 ? 16.580 1.102 43.889 1.00 12.89 92 LEU A O 1
ATOM 767 N N . MET A 1 93 ? 17.810 -0.454 42.757 1.00 12.83 93 MET A N 1
ATOM 768 C CA . MET A 1 93 ? 17.649 -1.503 43.771 1.00 12.88 93 MET A CA 1
ATOM 769 C C . MET A 1 93 ? 18.971 -1.696 44.551 1.00 12.36 93 MET A C 1
ATOM 770 O O . MET A 1 93 ? 20.023 -1.963 43.958 1.00 13.38 93 MET A O 1
ATOM 775 N N . TYR A 1 94 ? 18.946 -1.479 45.851 1.00 13.80 94 TYR A N 1
ATOM 776 C CA . TYR A 1 94 ? 20.185 -1.572 46.632 1.00 13.63 94 TYR A CA 1
ATOM 777 C C . TYR A 1 94 ? 20.530 -3.015 46.852 1.00 14.90 94 TYR A C 1
ATOM 778 O O . TYR A 1 94 ? 19.745 -3.711 47.373 1.00 15.38 94 TYR A O 1
ATOM 787 N N . LYS A 1 95 ? 21.702 -3.458 46.368 1.00 15.10 95 LYS A N 1
ATOM 788 C CA A LYS A 1 95 ? 22.049 -4.885 46.354 0.50 15.41 95 LYS A CA 1
ATOM 789 C CA B LYS A 1 95 ? 22.025 -4.881 46.352 0.50 15.41 95 LYS A CA 1
ATOM 790 C C . LYS A 1 95 ? 21.961 -5.484 47.754 1.00 16.07 95 LYS A C 1
ATOM 791 O O . LYS A 1 95 ? 21.397 -6.547 47.911 1.00 16.56 95 LYS A O 1
ATOM 802 N N . ARG A 1 96 ? 22.482 -4.775 48.767 1.00 16.12 96 ARG A N 1
ATOM 803 C CA A ARG A 1 96 ? 22.564 -5.323 50.131 0.50 17.12 96 ARG A CA 1
ATOM 804 C CA B ARG A 1 96 ? 22.569 -5.341 50.105 0.50 17.43 96 ARG A CA 1
ATOM 805 C C . ARG A 1 96 ? 21.186 -5.722 50.646 1.00 17.40 96 ARG A C 1
ATOM 806 O O . ARG A 1 96 ? 21.031 -6.779 51.256 1.00 19.74 96 ARG A O 1
ATOM 821 N N . ASP A 1 97 ? 20.196 -4.881 50.370 1.00 17.69 97 ASP A N 1
ATOM 822 C CA . ASP A 1 97 ? 18.900 -5.030 51.036 1.00 18.14 97 ASP A CA 1
ATOM 823 C C . ASP A 1 97 ? 17.739 -5.397 50.135 1.00 19.36 97 ASP A C 1
ATOM 824 O O . ASP A 1 97 ? 16.668 -5.743 50.604 1.00 20.28 97 ASP A O 1
ATOM 829 N N . GLY A 1 98 ? 17.895 -5.197 48.838 1.00 17.31 98 GLY A N 1
ATOM 830 C CA . GLY A 1 98 ? 16.816 -5.524 47.915 1.00 18.32 98 GLY A CA 1
ATOM 831 C C . GLY A 1 98 ? 15.692 -4.503 48.055 1.00 17.88 98 GLY A C 1
ATOM 832 O O . GLY A 1 98 ? 14.517 -4.811 47.829 1.00 19.86 98 GLY A O 1
ATOM 833 N N . LEU A 1 99 ? 16.030 -3.264 48.426 1.00 16.04 99 LEU A N 1
ATOM 834 C CA . LEU A 1 99 ? 15.001 -2.226 48.512 1.00 15.36 99 LEU A CA 1
ATOM 835 C C . LEU A 1 99 ? 15.143 -1.236 47.359 1.00 13.53 99 LEU A C 1
ATOM 836 O O . LEU A 1 99 ? 16.279 -0.887 46.972 1.00 14.53 99 LEU A O 1
ATOM 841 N N . ALA A 1 100 ? 14.005 -0.705 46.898 1.00 13.62 100 ALA A N 1
ATOM 842 C CA . ALA A 1 100 ? 13.896 0.293 45.819 1.00 13.22 100 ALA A CA 1
ATOM 843 C C . ALA A 1 100 ? 13.969 1.723 46.406 1.00 12.03 100 ALA A C 1
ATOM 844 O O . ALA A 1 100 ? 13.281 2.057 47.369 1.00 12.58 100 ALA A O 1
ATOM 846 N N . LEU A 1 101 ? 14.738 2.583 45.767 1.00 10.83 101 LEU A N 1
ATOM 847 C CA . LEU A 1 101 ? 14.864 3.973 46.126 1.00 9.70 101 LEU A CA 1
ATOM 848 C C . LEU A 1 101 ? 13.554 4.712 45.793 1.00 10.33 101 LEU A C 1
ATOM 849 O O . LEU A 1 101 ? 12.980 4.481 44.758 1.00 9.93 101 LEU A O 1
ATOM 854 N N . THR A 1 102 ? 13.100 5.604 46.703 1.00 11.12 102 THR A N 1
ATOM 855 C CA . THR A 1 102 ? 11.897 6.373 46.472 1.00 11.75 102 THR A CA 1
ATOM 856 C C . THR A 1 102 ? 12.033 7.665 47.225 1.00 9.74 102 THR A C 1
ATOM 857 O O . THR A 1 102 ? 13.073 7.905 47.825 1.00 11.13 102 THR A O 1
ATOM 861 N N . LEU A 1 103 ? 11.005 8.510 47.156 1.00 10.34 103 LEU A N 1
ATOM 862 C CA . LEU A 1 103 ? 10.952 9.786 47.857 1.00 10.25 103 LEU A CA 1
ATOM 863 C C . LEU A 1 103 ? 9.768 9.802 48.777 1.00 12.75 103 LEU A C 1
ATOM 864 O O . LEU A 1 103 ? 8.750 9.152 48.499 1.00 13.63 103 LEU A O 1
ATOM 869 N N . SER A 1 104 ? 9.880 10.537 49.868 1.00 11.86 104 SER A N 1
ATOM 870 C CA . SER A 1 104 ? 8.725 10.711 50.780 1.00 12.24 104 SER A CA 1
ATOM 871 C C . SER A 1 104 ? 7.598 11.503 50.115 1.00 12.80 104 SER A C 1
ATOM 872 O O . SER A 1 104 ? 7.754 12.072 49.037 1.00 14.92 104 SER A O 1
ATOM 875 N N . ASN A 1 105 ? 6.450 11.540 50.794 1.00 13.13 105 ASN A N 1
ATOM 876 C CA . ASN A 1 105 ? 5.357 12.384 50.353 1.00 14.32 105 ASN A CA 1
ATOM 877 C C . ASN A 1 105 ? 5.500 13.804 50.863 1.00 15.02 105 ASN A C 1
ATOM 878 O O . ASN A 1 105 ? 5.318 14.755 50.108 1.00 18.93 105 ASN A O 1
ATOM 883 N N . ASP A 1 106 ? 5.754 13.968 52.146 1.00 15.86 106 ASP A N 1
ATOM 884 C CA . ASP A 1 106 ? 5.892 15.291 52.704 1.00 16.77 106 ASP A CA 1
ATOM 885 C C . ASP A 1 106 ? 7.239 15.883 52.347 1.00 16.13 106 ASP A C 1
ATOM 886 O O . ASP A 1 106 ? 8.210 15.159 52.082 1.00 14.06 106 ASP A O 1
ATOM 891 N N . VAL A 1 107 ? 7.272 17.209 52.284 1.00 18.11 107 VAL A N 1
ATOM 892 C CA . VAL A 1 107 ? 8.449 17.930 51.863 1.00 18.68 107 VAL A CA 1
ATOM 893 C C . VAL A 1 107 ? 9.115 18.440 53.101 1.00 19.70 107 VAL A C 1
ATOM 894 O O . VAL A 1 107 ? 8.487 19.097 53.948 1.00 21.72 107 VAL A O 1
ATOM 898 N N . HIS A 1 108 ? 10.391 18.109 53.217 1.00 19.96 108 HIS A N 1
ATOM 899 C CA . HIS A 1 108 ? 11.114 18.426 54.410 1.00 21.69 108 HIS A CA 1
ATOM 900 C C . HIS A 1 108 ? 11.786 19.800 54.319 1.00 22.27 108 HIS A C 1
ATOM 901 O O . HIS A 1 108 ? 13.016 19.949 54.364 1.00 22.26 108 HIS A O 1
ATOM 908 N N . GLY A 1 109 ? 10.921 20.804 54.150 1.00 22.65 109 GLY A N 1
ATOM 909 C CA . GLY A 1 109 ? 11.312 22.200 54.019 1.00 23.69 109 GLY A CA 1
ATOM 910 C C . GLY A 1 109 ? 12.131 22.441 52.759 1.00 24.18 109 GLY A C 1
ATOM 911 O O . GLY A 1 109 ? 11.877 21.834 51.700 1.00 25.09 109 GLY A O 1
ATOM 912 N N . ASN A 1 110 ? 13.157 23.276 52.897 1.00 24.39 110 ASN A N 1
ATOM 913 C CA . ASN A 1 110 ? 14.007 23.640 51.779 1.00 24.63 110 ASN A CA 1
ATOM 914 C C . ASN A 1 110 ? 14.933 22.510 51.342 1.00 23.84 110 ASN A C 1
ATOM 915 O O . ASN A 1 110 ? 15.552 22.595 50.270 1.00 25.97 110 ASN A O 1
ATOM 920 N N . ASP A 1 111 ? 14.990 21.443 52.156 1.00 22.75 111 ASP A N 1
ATOM 921 C CA . ASP A 1 111 ? 15.704 20.228 51.811 1.00 20.16 111 ASP A CA 1
ATOM 922 C C . ASP A 1 111 ? 15.052 19.466 50.634 1.00 17.99 111 ASP A C 1
ATOM 923 O O . ASP A 1 111 ? 15.732 18.776 49.882 1.00 18.09 111 ASP A O 1
ATOM 928 N N . GLY A 1 112 ? 13.733 19.561 50.482 1.00 15.88 112 GLY A N 1
ATOM 929 C CA . GLY A 1 112 ? 13.010 18.744 49.509 1.00 15.34 112 GLY A CA 1
ATOM 930 C C . GLY A 1 112 ? 12.408 17.524 50.142 1.00 13.36 112 GLY A C 1
ATOM 931 O O . GLY A 1 112 ? 12.252 17.443 51.348 1.00 14.60 112 GLY A O 1
ATOM 932 N N . ARG A 1 113 ? 12.026 16.570 49.324 1.00 11.60 113 ARG A N 1
ATOM 933 C CA . ARG A 1 113 ? 11.519 15.300 49.852 1.00 10.27 113 ARG A CA 1
ATOM 934 C C . ARG A 1 113 ? 12.653 14.368 50.287 1.00 10.29 113 ARG A C 1
ATOM 935 O O . ARG A 1 113 ? 13.713 14.371 49.671 1.00 11.94 113 ARG A O 1
ATOM 943 N N . LEU A 1 114 ? 12.439 13.585 51.335 1.00 10.52 114 LEU A N 1
ATOM 944 C CA . LEU A 1 114 ? 13.480 12.649 51.816 1.00 11.13 114 LEU A CA 1
ATOM 945 C C . LEU A 1 114 ? 13.651 11.478 50.840 1.00 10.28 114 LEU A C 1
ATOM 946 O O . LEU A 1 114 ? 12.654 10.925 50.394 1.00 11.73 114 LEU A O 1
ATOM 951 N N . ALA A 1 115 ? 14.878 11.086 50.532 1.00 10.63 115 ALA A N 1
ATOM 952 C CA . ALA A 1 115 ? 15.129 9.868 49.722 1.00 10.31 115 ALA A CA 1
ATOM 953 C C . ALA A 1 115 ? 15.369 8.677 50.657 1.00 9.83 115 ALA A C 1
ATOM 954 O O . ALA A 1 115 ? 16.086 8.775 51.655 1.00 11.68 115 ALA A O 1
ATOM 956 N N . PHE A 1 116 ? 14.744 7.540 50.341 1.00 9.96 116 PHE A N 1
ATOM 957 C CA . PHE A 1 116 ? 14.942 6.350 51.131 1.00 10.01 116 PHE A CA 1
ATOM 958 C C . PHE A 1 116 ? 14.720 5.089 50.334 1.00 9.68 116 PHE A C 1
ATOM 959 O O . PHE A 1 116 ? 14.096 5.149 49.280 1.00 11.19 116 PHE A O 1
ATOM 967 N N . GLY A 1 117 ? 15.182 3.971 50.888 1.00 11.58 117 GLY A N 1
ATOM 968 C CA . GLY A 1 117 ? 14.826 2.681 50.313 1.00 13.20 117 GLY A CA 1
ATOM 969 C C . GLY A 1 117 ? 13.554 2.191 50.962 1.00 12.11 117 GLY A C 1
ATOM 970 O O . GLY A 1 117 ? 13.442 2.163 52.169 1.00 13.39 117 GLY A O 1
ATOM 971 N N . ASP A 1 118 ? 12.560 1.854 50.162 1.00 13.45 118 ASP A N 1
ATOM 972 C CA . ASP A 1 118 ? 11.211 1.575 50.739 1.00 14.84 118 ASP A CA 1
ATOM 973 C C . ASP A 1 118 ? 11.146 0.127 51.228 1.00 16.52 118 ASP A C 1
ATOM 974 O O . ASP A 1 118 ? 11.471 -0.802 50.467 1.00 18.35 118 ASP A O 1
ATOM 979 N N . GLY A 1 119 ? 10.674 -0.094 52.461 1.00 18.64 119 GLY A N 1
ATOM 980 C CA . GLY A 1 119 ? 10.679 -1.446 53.013 1.00 22.31 119 GLY A CA 1
ATOM 981 C C . GLY A 1 119 ? 9.796 -2.421 52.283 1.00 23.83 119 GLY A C 1
ATOM 982 O O . GLY A 1 119 ? 10.011 -3.630 52.357 1.00 25.36 119 GLY A O 1
ATOM 983 N N . LYS A 1 120 ? 8.829 -1.899 51.545 1.00 25.09 120 LYS A N 1
ATOM 984 C CA . LYS A 1 120 ? 7.727 -2.743 51.096 1.00 26.13 120 LYS A CA 1
ATOM 985 C C . LYS A 1 120 ? 7.475 -2.656 49.605 1.00 26.26 120 LYS A C 1
ATOM 986 O O . LYS A 1 120 ? 7.287 -3.681 48.961 1.00 26.94 120 LYS A O 1
ATOM 992 N N . ASP A 1 121 ? 7.549 -1.441 49.059 1.00 24.95 121 ASP A N 1
ATOM 993 C CA . ASP A 1 121 ? 7.192 -1.161 47.678 1.00 24.25 121 ASP A CA 1
ATOM 994 C C . ASP A 1 121 ? 8.423 -1.288 46.761 1.00 22.80 121 ASP A C 1
ATOM 995 O O . ASP A 1 121 ? 9.380 -0.529 46.882 1.00 22.71 121 ASP A O 1
ATOM 1000 N N . LYS A 1 122 ? 8.429 -2.264 45.864 1.00 23.63 122 LYS A N 1
ATOM 1001 C CA . LYS A 1 122 ? 9.574 -2.432 44.989 1.00 23.04 122 LYS A CA 1
ATOM 1002 C C . LYS A 1 122 ? 8.949 -2.386 43.597 1.00 23.98 122 LYS A C 1
ATOM 1003 O O . LYS A 1 122 ? 9.590 -2.719 42.613 1.00 24.58 122 LYS A O 1
ATOM 1009 N N . THR A 1 123 ? 7.697 -1.918 43.503 1.00 24.82 123 THR A N 1
ATOM 1010 C CA . THR A 1 123 ? 6.924 -2.059 42.257 1.00 25.32 123 THR A CA 1
ATOM 1011 C C . THR A 1 123 ? 5.978 -0.932 41.753 1.00 25.53 123 THR A C 1
ATOM 1012 O O . THR A 1 123 ? 5.607 -0.934 40.582 1.00 25.81 123 THR A O 1
ATOM 1016 N N . SER A 1 124 ? 5.578 0.016 42.611 1.00 23.95 124 SER A N 1
ATOM 1017 C CA . SER A 1 124 ? 4.646 1.093 42.216 1.00 24.40 124 SER A CA 1
ATOM 1018 C C . SER A 1 124 ? 5.315 2.276 41.467 1.00 22.21 124 SER A C 1
ATOM 1019 O O . SER A 1 124 ? 6.550 2.388 41.457 1.00 21.79 124 SER A O 1
ATOM 1022 N N . PRO A 1 125 ? 4.501 3.163 40.845 1.00 21.48 125 PRO A N 1
ATOM 1023 C CA . PRO A 1 125 ? 5.090 4.327 40.186 1.00 19.73 125 PRO A CA 1
ATOM 1024 C C . PRO A 1 125 ? 6.002 5.216 41.036 1.00 16.28 125 PRO A C 1
ATOM 1025 O O . PRO A 1 125 ? 6.795 5.956 40.467 1.00 17.79 125 PRO A O 1
ATOM 1029 N N . LYS A 1 126 ? 5.825 5.224 42.354 1.00 16.39 126 LYS A N 1
ATOM 1030 C CA . LYS A 1 126 ? 6.725 5.962 43.266 1.00 16.23 126 LYS A CA 1
ATOM 1031 C C . LYS A 1 126 ? 8.209 5.569 43.170 1.00 14.73 126 LYS A C 1
ATOM 1032 O O . LYS A 1 126 ? 9.048 6.385 43.524 1.00 16.16 126 LYS A O 1
ATOM 1038 N N . VAL A 1 127 ? 8.512 4.348 42.698 1.00 13.20 127 VAL A N 1
ATOM 1039 C CA . VAL A 1 127 ? 9.898 3.835 42.715 1.00 13.24 127 VAL A CA 1
ATOM 1040 C C . VAL A 1 127 ? 10.526 3.922 41.316 1.00 13.73 127 VAL A C 1
ATOM 1041 O O . VAL A 1 127 ? 11.611 3.414 41.082 1.00 13.68 127 VAL A O 1
ATOM 1045 N N . SER A 1 128 ? 9.853 4.621 40.399 1.00 13.60 128 SER A N 1
ATOM 1046 C CA . SER A 1 128 ? 10.393 4.830 39.024 1.00 13.08 128 SER A CA 1
ATOM 1047 C C . SER A 1 128 ? 11.348 6.067 38.961 1.00 13.13 128 SER A C 1
ATOM 1048 O O . SER A 1 128 ? 10.974 7.161 39.405 1.00 12.43 128 SER A O 1
ATOM 1051 N N . TRP A 1 129 ? 12.501 5.910 38.313 1.00 11.80 129 TRP A N 1
ATOM 1052 C CA . TRP A 1 129 ? 13.457 7.001 38.153 1.00 10.96 129 TRP A CA 1
ATOM 1053 C C . TRP A 1 129 ? 13.989 6.933 36.705 1.00 10.67 129 TRP A C 1
ATOM 1054 O O . TRP A 1 129 ? 13.874 5.877 36.033 1.00 11.19 129 TRP A O 1
ATOM 1065 N N . LYS A 1 130 ? 14.643 8.003 36.251 1.00 8.67 130 LYS A N 1
ATOM 1066 C CA . LYS A 1 130 ? 15.338 7.965 34.988 1.00 10.00 130 LYS A CA 1
ATOM 1067 C C . LYS A 1 130 ? 16.674 8.674 35.165 1.00 9.69 130 LYS A C 1
ATOM 1068 O O . LYS A 1 130 ? 16.791 9.614 35.939 1.00 10.82 130 LYS A O 1
ATOM 1074 N N . PHE A 1 131 ? 17.684 8.209 34.421 1.00 9.44 131 PHE A N 1
ATOM 1075 C CA . PHE A 1 131 ? 18.997 8.827 34.392 1.00 10.28 131 PHE A CA 1
ATOM 1076 C C . PHE A 1 131 ? 19.018 9.754 33.217 1.00 10.54 131 PHE A C 1
ATOM 1077 O O . PHE A 1 131 ? 18.572 9.390 32.098 1.00 12.97 131 PHE A O 1
ATOM 1085 N N . ILE A 1 132 ? 19.482 10.979 33.436 1.00 10.40 132 ILE A N 1
ATOM 1086 C CA A ILE A 1 132 ? 19.569 11.953 32.346 0.71 11.69 132 ILE A CA 1
ATOM 1087 C CA B ILE A 1 132 ? 19.586 11.988 32.364 0.29 10.90 132 ILE A CA 1
ATOM 1088 C C . ILE A 1 132 ? 21.049 12.400 32.275 1.00 10.06 132 ILE A C 1
ATOM 1089 O O . ILE A 1 132 ? 21.577 13.073 33.173 1.00 10.00 132 ILE A O 1
ATOM 1098 N N . ALA A 1 133 ? 21.717 11.990 31.204 1.00 9.96 133 ALA A N 1
ATOM 1099 C CA . ALA A 1 133 ? 23.148 12.190 31.023 1.00 9.82 133 ALA A CA 1
ATOM 1100 C C . ALA A 1 133 ? 23.520 13.572 30.599 1.00 10.03 133 ALA A C 1
ATOM 1101 O O . ALA A 1 133 ? 22.750 14.266 29.925 1.00 11.31 133 ALA A O 1
ATOM 1103 N N . LEU A 1 134 ? 24.694 14.019 31.000 1.00 9.47 134 LEU A N 1
ATOM 1104 C CA . LEU A 1 134 ? 25.289 15.201 30.451 1.00 11.33 134 LEU A CA 1
ATOM 1105 C C . LEU A 1 134 ? 26.796 15.032 30.404 1.00 9.63 134 LEU A C 1
ATOM 1106 O O . LEU A 1 134 ? 27.374 14.291 31.173 1.00 11.77 134 LEU A O 1
ATOM 1111 N N . TRP A 1 135 ? 27.433 15.727 29.473 1.00 10.92 135 TRP A N 1
ATOM 1112 C CA . TRP A 1 135 ? 28.840 15.645 29.250 1.00 10.39 135 TRP A CA 1
ATOM 1113 C C . TRP A 1 135 ? 29.525 16.926 29.750 1.00 10.67 135 TRP A C 1
ATOM 1114 O O . TRP A 1 135 ? 29.062 18.044 29.366 1.00 10.72 135 TRP A O 1
ATOM 1125 N N . GLU A 1 136 ? 30.599 16.775 30.533 1.00 8.40 136 GLU A N 1
ATOM 1126 C CA . GLU A 1 136 ? 31.393 17.961 30.844 1.00 8.96 136 GLU A CA 1
ATOM 1127 C C . GLU A 1 136 ? 32.830 17.583 31.060 1.00 8.00 136 GLU A C 1
ATOM 1128 O O . GLU A 1 136 ? 33.101 16.669 31.866 1.00 10.29 136 GLU A O 1
ATOM 1134 N N . ASN A 1 137 ? 33.713 18.266 30.320 1.00 8.49 137 ASN A N 1
ATOM 1135 C CA . ASN A 1 137 ? 35.127 18.085 30.547 1.00 10.09 137 ASN A CA 1
ATOM 1136 C C . ASN A 1 137 ? 35.585 16.619 30.531 1.00 9.64 137 ASN A C 1
ATOM 1137 O O . ASN A 1 137 ? 36.359 16.157 31.359 1.00 12.21 137 ASN A O 1
ATOM 1142 N N . ASN A 1 138 ? 35.048 15.897 29.555 1.00 10.90 138 ASN A N 1
ATOM 1143 C CA A ASN A 1 138 ? 35.534 14.539 29.225 0.50 9.91 138 ASN A CA 1
ATOM 1144 C CA B ASN A 1 138 ? 35.535 14.585 29.182 0.50 11.50 138 ASN A CA 1
ATOM 1145 C C . ASN A 1 138 ? 34.994 13.503 30.162 1.00 10.54 138 ASN A C 1
ATOM 1146 O O . ASN A 1 138 ? 35.496 12.410 30.248 1.00 10.86 138 ASN A O 1
ATOM 1155 N N . LYS A 1 139 ? 33.919 13.861 30.884 1.00 9.24 139 LYS A N 1
ATOM 1156 C CA . LYS A 1 139 ? 33.194 13.013 31.850 1.00 10.06 139 LYS A CA 1
ATOM 1157 C C . LYS A 1 139 ? 31.722 13.035 31.584 1.00 8.53 139 LYS A C 1
ATOM 1158 O O . LYS A 1 139 ? 31.187 14.015 31.108 1.00 9.84 139 LYS A O 1
ATOM 1164 N N . VAL A 1 140 ? 31.080 11.928 31.857 1.00 8.81 140 VAL A N 1
ATOM 1165 C CA . VAL A 1 140 ? 29.621 11.865 31.860 1.00 8.14 140 VAL A CA 1
ATOM 1166 C C . VAL A 1 140 ? 29.110 11.901 33.333 1.00 7.54 140 VAL A C 1
ATOM 1167 O O . VAL A 1 140 ? 29.536 11.133 34.188 1.00 9.77 140 VAL A O 1
ATOM 1171 N N . TYR A 1 141 ? 28.153 12.753 33.564 1.00 7.75 141 TYR A N 1
ATOM 1172 C CA . TYR A 1 141 ? 27.386 12.876 34.809 1.00 7.22 141 TYR A CA 1
ATOM 1173 C C . TYR A 1 141 ? 25.933 12.641 34.536 1.00 7.07 141 TYR A C 1
ATOM 1174 O O . TYR A 1 141 ? 25.497 12.632 33.361 1.00 10.03 141 TYR A O 1
ATOM 1183 N N . PHE A 1 142 ? 25.216 12.354 35.602 1.00 8.53 142 PHE A N 1
ATOM 1184 C CA . PHE A 1 142 ? 23.804 12.097 35.490 1.00 9.30 142 PHE A CA 1
ATOM 1185 C C . PHE A 1 142 ? 23.019 12.920 36.485 1.00 8.94 142 PHE A C 1
ATOM 1186 O O . PHE A 1 142 ? 23.400 13.031 37.655 1.00 10.10 142 PHE A O 1
ATOM 1194 N N . LYS A 1 143 ? 21.883 13.450 36.040 1.00 9.46 143 LYS A N 1
ATOM 1195 C CA . LYS A 1 143 ? 20.765 13.783 36.972 1.00 9.62 143 LYS A CA 1
ATOM 1196 C C . LYS A 1 143 ? 19.902 12.524 37.111 1.00 9.42 143 LYS A C 1
ATOM 1197 O O . LYS A 1 143 ? 19.731 11.741 36.116 1.00 12.35 143 LYS A O 1
ATOM 1203 N N . ILE A 1 144 ? 19.377 12.321 38.299 1.00 9.59 144 ILE A N 1
ATOM 1204 C CA . ILE A 1 144 ? 18.587 11.127 38.624 1.00 9.30 144 ILE A CA 1
ATOM 1205 C C . ILE A 1 144 ? 17.227 11.627 39.048 1.00 9.10 144 ILE A C 1
ATOM 1206 O O . ILE A 1 144 ? 17.072 12.254 40.096 1.00 9.10 144 ILE A O 1
ATOM 1211 N N . LEU A 1 145 ? 16.287 11.460 38.135 1.00 8.74 145 LEU A N 1
ATOM 1212 C CA . LEU A 1 145 ? 14.982 12.107 38.200 1.00 9.70 145 LEU A CA 1
ATOM 1213 C C . LEU A 1 145 ? 13.899 11.150 38.625 1.00 8.85 145 LEU A C 1
ATOM 1214 O O . LEU A 1 145 ? 13.718 10.103 37.975 1.00 10.77 145 LEU A O 1
ATOM 1219 N N . ASN A 1 146 ? 13.193 11.483 39.706 1.00 8.98 146 ASN A N 1
ATOM 1220 C CA . ASN A 1 146 ? 12.065 10.650 40.135 1.00 10.07 146 ASN A CA 1
ATOM 1221 C C . ASN A 1 146 ? 10.857 10.973 39.229 1.00 10.11 146 ASN A C 1
ATOM 1222 O O . ASN A 1 146 ? 10.444 12.116 39.137 1.00 11.39 146 ASN A O 1
ATOM 1227 N N . THR A 1 147 ? 10.260 9.951 38.633 1.00 11.79 147 THR A N 1
ATOM 1228 C CA . THR A 1 147 ? 9.244 10.096 37.580 1.00 13.64 147 THR A CA 1
ATOM 1229 C C . THR A 1 147 ? 7.993 10.686 38.131 1.00 14.28 147 THR A C 1
ATOM 1230 O O . THR A 1 147 ? 7.460 11.610 37.545 1.00 17.04 147 THR A O 1
ATOM 1234 N N . GLU A 1 148 ? 7.589 10.255 39.328 1.00 14.20 148 GLU A N 1
ATOM 1235 C CA . GLU A 1 148 ? 6.288 10.708 39.862 1.00 15.66 148 GLU A CA 1
ATOM 1236 C C . GLU A 1 148 ? 6.318 12.170 40.322 1.00 16.10 148 GLU A C 1
ATOM 1237 O O . GLU A 1 148 ? 5.331 12.919 40.151 1.00 16.54 148 GLU A O 1
ATOM 1243 N N . ARG A 1 149 ? 7.430 12.576 40.911 1.00 15.46 149 ARG A N 1
ATOM 1244 C CA . ARG A 1 149 ? 7.558 13.885 41.526 1.00 15.50 149 ARG A CA 1
ATOM 1245 C C . ARG A 1 1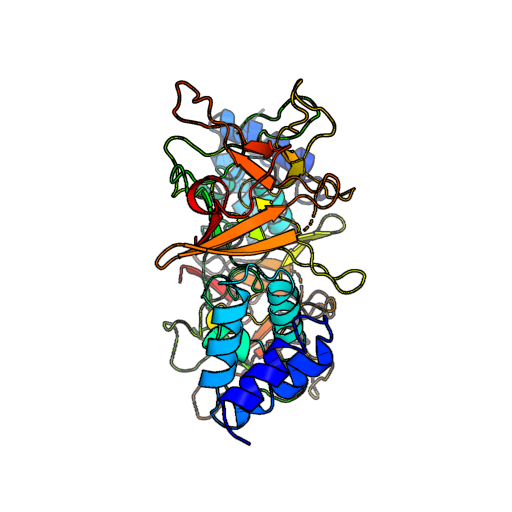49 ? 8.242 14.919 40.647 1.00 15.20 149 ARG A C 1
ATOM 1246 O O . ARG A 1 149 ? 8.258 16.096 40.985 1.00 14.82 149 ARG A O 1
ATOM 1254 N N . ASN A 1 150 ? 8.880 14.477 39.565 1.00 13.61 150 ASN A N 1
ATOM 1255 C CA . ASN A 1 150 ? 9.701 15.350 38.727 1.00 14.10 150 ASN A CA 1
ATOM 1256 C C . ASN A 1 150 ? 10.694 16.068 39.624 1.00 12.80 150 ASN A C 1
ATOM 1257 O O . ASN A 1 150 ? 10.906 17.280 39.532 1.00 15.41 150 ASN A O 1
ATOM 1262 N N . GLN A 1 151 ? 11.283 15.309 40.549 1.00 11.28 151 GLN A N 1
ATOM 1263 C CA . GLN A 1 151 ? 12.370 15.812 41.408 1.00 10.20 151 GLN A CA 1
ATOM 1264 C C . GLN A 1 151 ? 13.652 15.047 41.252 1.00 10.38 151 GLN A C 1
ATOM 1265 O O . GLN A 1 151 ? 13.655 13.841 41.038 1.00 11.16 151 GLN A O 1
ATOM 1271 N N . TYR A 1 152 ? 14.736 15.776 41.431 1.00 9.78 152 TYR A N 1
ATOM 1272 C CA . TYR A 1 152 ? 16.095 15.256 41.192 1.00 8.48 152 TYR A CA 1
ATOM 1273 C C . TYR A 1 152 ? 16.745 14.872 42.518 1.00 9.51 152 TYR A C 1
ATOM 1274 O O . TYR A 1 152 ? 16.648 15.611 43.541 1.00 9.46 152 TYR A O 1
ATOM 1283 N N . LEU A 1 153 ? 17.437 13.754 42.496 1.00 8.02 153 LEU A N 1
ATOM 1284 C CA . LEU A 1 153 ? 18.230 13.271 43.624 1.00 7.68 153 LEU A CA 1
ATOM 1285 C C . LEU A 1 153 ? 19.436 14.193 43.890 1.00 7.85 153 LEU A C 1
ATOM 1286 O O . LEU A 1 153 ? 20.142 14.525 42.980 1.00 7.38 153 LEU A O 1
ATOM 1291 N N . VAL A 1 154 ? 19.658 14.539 45.174 1.00 7.82 154 VAL A N 1
ATOM 1292 C CA A VAL A 1 154 ? 20.673 15.469 45.564 0.63 8.62 154 VAL A CA 1
ATOM 1293 C CA B VAL A 1 154 ? 20.728 15.443 45.578 0.37 8.38 154 VAL A CA 1
ATOM 1294 C C . VAL A 1 154 ? 21.203 15.026 46.938 1.00 8.33 154 VAL A C 1
ATOM 1295 O O . VAL A 1 154 ? 20.474 14.333 47.690 1.00 8.89 154 VAL A O 1
ATOM 1302 N N . LEU A 1 155 ? 22.410 15.450 47.270 1.00 9.40 155 LEU A N 1
ATOM 1303 C CA . LEU A 1 155 ? 22.874 15.428 48.636 1.00 8.56 155 LEU A CA 1
ATOM 1304 C C . LEU A 1 155 ? 22.663 16.811 49.252 1.00 8.69 155 LEU A C 1
ATOM 1305 O O . LEU A 1 155 ? 22.984 17.800 48.654 1.00 11.34 155 LEU A O 1
ATOM 1310 N N . GLY A 1 156 ? 22.223 16.855 50.500 1.00 8.81 156 GLY A N 1
ATOM 1311 C CA . GLY A 1 156 ? 22.162 18.059 51.238 1.00 12.04 156 GLY A CA 1
ATOM 1312 C C . GLY A 1 156 ? 23.537 18.468 51.722 1.00 10.98 156 GLY A C 1
ATOM 1313 O O . GLY A 1 156 ? 24.491 17.689 51.766 1.00 11.87 156 GLY A O 1
ATOM 1314 N N . VAL A 1 157 ? 23.651 19.707 52.093 1.00 12.78 157 VAL A N 1
ATOM 1315 C CA . VAL A 1 157 ? 24.910 20.243 52.597 1.00 14.18 157 VAL A CA 1
ATOM 1316 C C . VAL A 1 157 ? 25.246 19.697 53.992 1.00 15.35 157 VAL A C 1
ATOM 1317 O O . VAL A 1 157 ? 26.405 19.417 54.285 1.00 17.14 157 VAL A O 1
ATOM 1321 N N . GLY A 1 158 ? 24.234 19.498 54.831 1.00 14.48 158 GLY A N 1
ATOM 1322 C CA . GLY A 1 158 ? 24.437 19.026 56.195 1.00 15.86 158 GLY A CA 1
ATOM 1323 C C . GLY A 1 158 ? 24.959 17.603 56.299 1.00 13.96 158 GLY A C 1
ATOM 1324 O O . GLY A 1 158 ? 24.754 16.807 55.355 1.00 14.80 158 GLY A O 1
ATOM 1325 N N . THR A 1 159 ? 25.652 17.285 57.407 1.00 14.44 159 THR A N 1
ATOM 1326 C CA . THR A 1 159 ? 26.105 15.924 57.637 1.00 14.57 159 THR A CA 1
ATOM 1327 C C . THR A 1 159 ? 25.772 15.383 59.030 1.00 14.05 159 THR A C 1
ATOM 1328 O O . THR A 1 159 ? 25.485 16.163 59.930 1.00 15.25 159 THR A O 1
ATOM 1332 N N . ASN A 1 160 ? 25.724 14.064 59.175 1.00 14.02 160 ASN A N 1
ATOM 1333 C CA . ASN A 1 160 ? 25.670 13.443 60.480 1.00 13.51 160 ASN A CA 1
ATOM 1334 C C . ASN A 1 160 ? 27.063 13.380 61.129 1.00 14.27 160 ASN A C 1
ATOM 1335 O O . ASN A 1 160 ? 28.059 13.888 60.552 1.00 14.84 160 ASN A O 1
ATOM 1340 N N . PRO A 1 161 ? 27.185 12.727 62.304 1.00 14.97 161 PRO A N 1
ATOM 1341 C CA . PRO A 1 161 ? 28.523 12.749 62.997 1.00 15.33 161 PRO A CA 1
ATOM 1342 C C . PRO A 1 161 ? 29.626 11.942 62.302 1.00 15.87 161 PRO A C 1
ATOM 1343 O O . PRO A 1 161 ? 30.792 12.138 62.604 1.00 17.62 161 PRO A O 1
ATOM 1347 N N . ASN A 1 162 ? 29.242 11.118 61.314 1.00 15.96 162 ASN A N 1
ATOM 1348 C CA . ASN A 1 162 ? 30.214 10.404 60.474 1.00 15.99 162 ASN A CA 1
ATOM 1349 C C . ASN A 1 162 ? 30.648 11.191 59.237 1.00 15.10 162 ASN A C 1
ATOM 1350 O O . ASN A 1 162 ? 31.529 10.748 58.499 1.00 16.37 162 ASN A O 1
ATOM 1355 N N . GLY A 1 163 ? 29.986 12.325 58.969 1.00 13.74 163 GLY A N 1
ATOM 1356 C CA . GLY A 1 163 ? 30.255 13.096 57.759 1.00 13.55 163 GLY A CA 1
ATOM 1357 C C . GLY A 1 163 ? 29.485 12.606 56.545 1.00 12.87 163 GLY A C 1
ATOM 1358 O O . GLY A 1 163 ? 29.788 12.949 55.414 1.00 13.82 163 GLY A O 1
ATOM 1359 N N . ASP A 1 164 ? 28.471 11.772 56.794 1.00 11.66 164 ASP A N 1
ATOM 1360 C CA . ASP A 1 164 ? 27.516 11.356 55.765 1.00 12.04 164 ASP A CA 1
ATOM 1361 C C . ASP A 1 164 ? 26.536 12.507 55.473 1.00 11.49 164 ASP A C 1
ATOM 1362 O O . ASP A 1 164 ? 26.080 13.182 56.410 1.00 12.33 164 ASP A O 1
ATOM 1367 N N . HIS A 1 165 ? 26.141 12.650 54.215 1.00 11.15 165 HIS A N 1
ATOM 1368 C CA . HIS A 1 165 ? 25.155 13.666 53.823 1.00 11.01 165 HIS A CA 1
ATOM 1369 C C . HIS A 1 1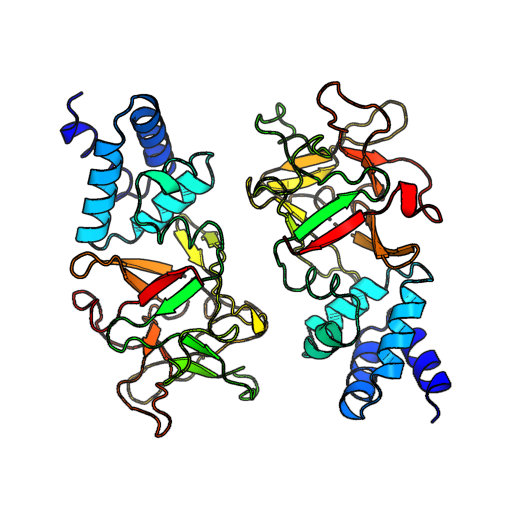65 ? 23.796 13.003 53.566 1.00 9.52 165 HIS A C 1
ATOM 1370 O O . HIS A 1 165 ? 23.718 12.008 52.895 1.00 10.93 165 HIS A O 1
ATOM 1377 N N . MET A 1 166 ? 22.713 13.586 54.031 1.00 11.73 166 MET A N 1
ATOM 1378 C CA A MET A 1 166 ? 21.397 13.067 53.702 0.60 11.86 166 MET A CA 1
ATOM 1379 C CA B MET A 1 166 ? 21.378 13.119 53.732 0.40 11.75 166 MET A CA 1
ATOM 1380 C C . MET A 1 166 ? 21.050 13.282 52.239 1.00 10.78 166 MET A C 1
ATOM 1381 O O . MET A 1 166 ? 21.493 14.248 51.616 1.00 11.13 166 MET A O 1
ATOM 1390 N N . ALA A 1 167 ? 20.324 12.329 51.696 1.00 10.19 167 ALA A N 1
ATOM 1391 C CA . ALA A 1 167 ? 19.817 12.446 50.332 1.00 8.26 167 ALA A CA 1
ATOM 1392 C C . ALA A 1 167 ? 18.364 12.884 50.255 1.00 10.27 167 ALA A C 1
ATOM 1393 O O . ALA A 1 167 ? 17.533 12.413 51.021 1.00 10.44 167 ALA A O 1
ATOM 1395 N N . PHE A 1 168 ? 18.057 13.716 49.261 1.00 8.95 168 PHE A N 1
ATOM 1396 C CA . PHE A 1 168 ? 16.744 14.342 49.113 1.00 9.50 168 PHE A CA 1
ATOM 1397 C C . PHE A 1 168 ? 16.392 14.330 47.610 1.00 9.00 168 PHE A C 1
ATOM 1398 O O . PHE A 1 168 ? 17.214 14.074 46.708 1.00 10.14 168 PHE A O 1
ATOM 1406 N N . GLY A 1 169 ? 15.141 14.652 47.301 1.00 9.67 169 GLY A N 1
ATOM 1407 C CA . GLY A 1 169 ? 14.705 15.006 45.973 1.00 9.72 169 GLY A CA 1
ATOM 1408 C C . GLY A 1 169 ? 14.283 16.463 45.983 1.00 10.56 169 GLY A C 1
ATOM 1409 O O . GLY A 1 169 ? 13.494 16.910 46.810 1.00 10.81 169 GLY A O 1
ATOM 1410 N N . VAL A 1 170 ? 14.734 17.213 44.984 1.00 9.75 170 VAL A N 1
ATOM 1411 C CA . VAL A 1 170 ? 14.479 18.642 44.908 1.00 10.97 170 VAL A CA 1
ATOM 1412 C C . VAL A 1 170 ? 13.987 19.026 43.526 1.00 11.69 170 VAL A C 1
ATOM 1413 O O . VAL A 1 170 ? 14.206 18.318 42.546 1.00 11.51 170 VAL A O 1
ATOM 1417 N N . ASN A 1 171 ? 13.415 20.214 43.433 1.00 13.87 171 ASN A N 1
ATOM 1418 C CA . ASN A 1 171 ? 12.786 20.660 42.184 1.00 16.83 171 ASN A CA 1
ATOM 1419 C C . ASN A 1 171 ? 13.573 20.929 40.936 1.00 19.95 171 ASN A C 1
ATOM 1420 O O . ASN A 1 171 ? 13.057 20.822 39.816 1.00 21.09 171 ASN A O 1
ATOM 1425 N N . SER A 1 172 ? 14.786 21.387 41.147 1.00 20.75 172 SER A N 1
ATOM 1426 C CA . SER A 1 172 ? 15.729 21.664 40.048 1.00 22.12 172 SER A CA 1
ATOM 1427 C C . SER A 1 172 ? 17.172 21.258 40.373 1.00 23.31 172 SER A C 1
ATOM 1428 O O . SER A 1 172 ? 17.568 20.964 41.532 1.00 24.05 172 SER A O 1
ATOM 1431 N N . VAL A 1 173 ? 17.940 21.219 39.313 1.00 22.48 173 VAL A N 1
ATOM 1432 C CA . VAL A 1 173 ? 19.387 20.926 39.414 1.00 21.53 173 VAL A CA 1
ATOM 1433 C C . VAL A 1 173 ? 20.150 22.238 39.450 1.00 20.46 173 VAL A C 1
ATOM 1434 O O . VAL A 1 173 ? 20.298 22.895 38.409 1.00 23.52 173 VAL A O 1
ATOM 1438 N N . ASP A 1 174 ? 20.452 22.699 40.653 1.00 20.89 174 ASP A N 1
ATOM 1439 C CA . ASP A 1 174 ? 21.018 24.042 40.879 1.00 21.50 174 ASP A CA 1
ATOM 1440 C C . ASP A 1 174 ? 22.570 24.098 41.108 1.00 19.39 174 ASP A C 1
ATOM 1441 O O . ASP A 1 174 ? 23.164 25.175 41.084 1.00 20.81 174 ASP A O 1
ATOM 1446 N N . SER A 1 175 ? 23.223 22.943 41.294 1.00 15.63 175 SER A N 1
ATOM 1447 C CA . SER A 1 175 ? 24.605 22.784 41.761 1.00 12.59 175 SER A CA 1
ATOM 1448 C C . SER A 1 175 ? 25.027 21.360 41.466 1.00 11.37 175 SER A C 1
ATOM 1449 O O . SER A 1 175 ? 24.195 20.473 41.129 1.00 11.21 175 SER A O 1
ATOM 1452 N N . PHE A 1 176 ? 26.320 21.091 41.651 1.00 8.94 176 PHE A N 1
ATOM 1453 C CA . PHE A 1 176 ? 26.820 19.732 41.457 1.00 8.25 176 PHE A CA 1
ATOM 1454 C C . PHE A 1 176 ? 26.289 18.764 42.517 1.00 8.45 176 PHE A C 1
ATOM 1455 O O . PHE A 1 176 ? 26.464 17.532 42.402 1.00 9.86 176 PHE A O 1
ATOM 1463 N N . ARG A 1 177 ? 25.610 19.265 43.561 1.00 9.02 177 ARG A N 1
ATOM 1464 C CA . ARG A 1 177 ? 24.994 18.357 44.522 1.00 7.88 177 ARG A CA 1
ATOM 1465 C C . ARG A 1 177 ? 23.947 17.499 43.846 1.00 8.46 177 ARG A C 1
ATOM 1466 O O . ARG A 1 177 ? 23.551 16.472 44.410 1.00 9.43 177 ARG A O 1
ATOM 1474 N N . ALA A 1 178 ? 23.412 17.949 42.703 1.00 9.14 178 ALA A N 1
ATOM 1475 C CA . ALA A 1 178 ? 22.323 17.207 42.044 1.00 10.04 178 ALA A CA 1
ATOM 1476 C C . ALA A 1 178 ? 22.869 16.436 40.838 1.00 9.31 178 ALA A C 1
ATOM 1477 O O . ALA A 1 178 ? 22.069 15.986 39.988 1.00 10.74 178 ALA A O 1
ATOM 1479 N N . GLN A 1 179 ? 24.181 16.224 40.778 1.00 9.27 179 GLN A N 1
ATOM 1480 C CA . GLN A 1 179 ? 24.724 15.443 39.708 1.00 8.86 179 GLN A CA 1
ATOM 1481 C C . GLN A 1 179 ? 25.554 14.285 40.300 1.00 8.84 179 GLN A C 1
ATOM 1482 O O . GLN A 1 179 ? 26.071 14.335 41.386 1.00 9.28 179 GLN A O 1
ATOM 1503 N N . TYR A 1 181 ? 28.014 10.526 39.289 1.00 7.44 181 TYR A N 1
ATOM 1504 C CA . TYR A 1 181 ? 28.811 9.715 38.313 1.00 7.89 181 TYR A CA 1
ATOM 1505 C C . TYR A 1 181 ? 28.858 8.304 38.765 1.00 7.57 181 TYR A C 1
ATOM 1506 O O . TYR A 1 181 ? 28.787 8.039 39.979 1.00 9.48 181 TYR A O 1
ATOM 1515 N N . LEU A 1 182 ? 28.996 7.393 37.788 1.00 8.00 182 LEU A N 1
ATOM 1516 C CA . LEU A 1 182 ? 28.842 5.993 38.061 1.00 8.65 182 LEU A CA 1
ATOM 1517 C C . LEU A 1 182 ? 30.169 5.216 37.905 1.00 8.97 182 LEU A C 1
ATOM 1518 O O . LEU A 1 182 ? 31.033 5.530 37.065 1.00 9.13 182 LEU A O 1
ATOM 1523 N N . GLN A 1 183 ? 30.309 4.148 38.698 1.00 9.50 183 GLN A N 1
ATOM 1524 C CA . GLN A 1 183 ? 31.436 3.244 38.580 1.00 9.70 183 GLN A CA 1
ATOM 1525 C C . GLN A 1 183 ? 30.871 1.839 38.508 1.00 9.35 183 GLN A C 1
ATOM 1526 O O . GLN A 1 183 ? 30.202 1.381 39.428 1.00 10.00 183 GLN A O 1
ATOM 1532 N N . PRO A 1 184 ? 31.172 1.109 37.406 1.00 10.89 184 PRO A N 1
ATOM 1533 C CA . PRO A 1 184 ? 30.597 -0.239 37.292 1.00 12.03 184 PRO A CA 1
ATOM 1534 C C . PRO A 1 184 ? 31.338 -1.267 38.170 1.00 12.33 184 PRO A C 1
ATOM 1535 O O . PRO A 1 184 ? 32.548 -1.112 38.492 1.00 13.45 184 PRO A O 1
ATOM 1539 N N . ALA A 1 185 ? 30.629 -2.342 38.465 1.00 12.83 185 ALA A N 1
ATOM 1540 C CA . ALA A 1 185 ? 31.130 -3.420 39.341 1.00 17.06 185 ALA A CA 1
ATOM 1541 C C . ALA A 1 185 ? 30.304 -4.658 39.055 1.00 18.41 185 ALA A C 1
ATOM 1542 O O . ALA A 1 185 ? 29.288 -4.632 38.334 1.00 18.77 185 ALA A O 1
ATOM 1544 N N . LYS A 1 186 ? 30.741 -5.758 39.636 1.00 22.86 186 LYS A N 1
ATOM 1545 C CA A LYS A 1 186 ? 30.081 -7.033 39.423 0.50 23.74 186 LYS A CA 1
ATOM 1546 C CA B LYS A 1 186 ? 29.965 -6.966 39.470 0.50 23.67 186 LYS A CA 1
ATOM 1547 C C . LYS A 1 186 ? 29.927 -7.783 40.741 1.00 23.77 186 LYS A C 1
ATOM 1548 O O . LYS A 1 186 ? 30.782 -7.653 41.617 1.00 24.93 186 LYS A O 1
ATOM 1559 N N . TYR A 1 187 ? 28.856 -8.539 40.877 1.00 24.54 187 TYR A N 1
ATOM 1560 C CA . TYR A 1 187 ? 28.738 -9.510 41.942 1.00 24.76 187 TYR A CA 1
ATOM 1561 C C . TYR A 1 187 ? 28.060 -10.665 41.271 1.00 24.40 187 TYR A C 1
ATOM 1562 O O . TYR A 1 187 ? 26.936 -10.535 40.803 1.00 23.95 187 TYR A O 1
ATOM 1571 N N . ASP A 1 188 ? 28.731 -11.823 41.210 1.00 26.31 188 ASP A N 1
ATOM 1572 C CA . ASP A 1 188 ? 28.223 -12.978 40.454 1.00 27.79 188 ASP A CA 1
ATOM 1573 C C . ASP A 1 188 ? 27.857 -12.614 39.017 1.00 27.86 188 ASP A C 1
ATOM 1574 O O . ASP A 1 188 ? 28.667 -12.001 38.314 1.00 29.78 188 ASP A O 1
ATOM 1579 N N . LYS A 1 189 ? 26.633 -12.949 38.589 1.00 28.28 189 LYS A N 1
ATOM 1580 C CA . LYS A 1 189 ? 26.164 -12.591 37.231 1.00 27.58 189 LYS A CA 1
ATOM 1581 C C . LYS A 1 189 ? 25.616 -11.136 37.160 1.00 26.42 189 LYS A C 1
ATOM 1582 O O . LYS A 1 189 ? 25.307 -10.610 36.063 1.00 27.37 189 LYS A O 1
ATOM 1588 N N . ASP A 1 190 ? 25.509 -10.470 38.318 1.00 25.95 190 ASP A N 1
ATOM 1589 C CA . ASP A 1 190 ? 24.894 -9.130 38.331 1.00 24.63 190 ASP A CA 1
ATOM 1590 C C . ASP A 1 190 ? 25.851 -7.973 38.233 1.00 22.93 190 ASP A C 1
ATOM 1591 O O . ASP A 1 190 ? 26.771 -7.794 39.037 1.00 23.38 190 ASP A O 1
ATOM 1596 N N . ASN A 1 191 ? 25.588 -7.169 37.226 1.00 20.59 191 ASN A N 1
ATOM 1597 C CA . ASN A 1 191 ? 26.305 -5.908 37.008 1.00 19.02 191 ASN A CA 1
ATOM 1598 C C . ASN A 1 191 ? 25.691 -4.841 37.903 1.00 18.21 191 ASN A C 1
ATOM 1599 O O . ASN A 1 191 ? 24.453 -4.663 37.872 1.00 22.45 191 ASN A O 1
ATOM 1604 N N . LEU A 1 192 ? 26.531 -4.136 38.661 1.00 14.91 192 LEU A N 1
ATOM 1605 C CA . LEU A 1 192 ? 26.043 -3.151 39.591 1.00 13.43 192 LEU A CA 1
ATOM 1606 C C . LEU A 1 192 ? 26.818 -1.871 39.384 1.00 11.70 192 LEU A C 1
ATOM 1607 O O . LEU A 1 192 ? 27.770 -1.830 38.604 1.00 12.71 192 LEU A O 1
ATOM 1612 N N . PHE A 1 193 ? 26.375 -0.819 40.058 1.00 11.79 193 PHE A N 1
ATOM 1613 C CA . PHE A 1 193 ? 27.069 0.480 39.976 1.00 10.70 193 PHE A CA 1
ATOM 1614 C C . PHE A 1 193 ? 27.222 1.085 41.351 1.00 10.23 193 PHE A C 1
ATOM 1615 O O . PHE A 1 193 ? 26.242 1.150 42.098 1.00 10.95 193 PHE A O 1
ATOM 1623 N N . TYR A 1 194 ? 28.399 1.639 41.641 1.00 9.76 194 TYR A N 1
ATOM 1624 C CA . TYR A 1 194 ? 28.470 2.603 42.684 1.00 9.76 194 TYR A CA 1
ATOM 1625 C C . TYR A 1 194 ? 27.986 3.942 42.085 1.00 10.45 194 TYR A C 1
ATOM 1626 O O . TYR A 1 194 ? 28.348 4.285 40.951 1.00 10.07 194 TYR A O 1
ATOM 1635 N N . ILE A 1 195 ? 27.302 4.752 42.873 1.00 9.28 195 ILE A N 1
ATOM 1636 C CA . ILE A 1 195 ? 26.696 5.977 42.395 1.00 9.07 195 ILE A CA 1
ATOM 1637 C C . ILE A 1 195 ? 27.282 7.064 43.256 1.00 8.69 195 ILE A C 1
ATOM 1638 O O . ILE A 1 195 ? 26.884 7.198 44.415 1.00 11.27 195 ILE A O 1
ATOM 1643 N N . TYR A 1 196 ? 28.159 7.904 42.702 1.00 8.17 196 TYR A N 1
ATOM 1644 C CA . TYR A 1 196 ? 28.891 8.890 43.512 1.00 8.43 196 TYR A CA 1
ATOM 1645 C C . TYR A 1 196 ? 28.358 10.319 43.237 1.00 8.55 196 TYR A C 1
ATOM 1646 O O . TYR A 1 196 ? 28.051 10.669 42.103 1.00 7.59 196 TYR A O 1
ATOM 1655 N N . ASN A 1 197 ? 28.292 11.153 44.264 1.00 8.00 197 ASN A N 1
ATOM 1656 C CA . ASN A 1 197 ? 27.866 12.544 44.066 1.00 8.39 197 ASN A CA 1
ATOM 1657 C C . ASN A 1 197 ? 28.943 13.433 43.472 1.00 9.32 197 ASN A C 1
ATOM 1658 O O . ASN A 1 197 ? 30.053 13.317 43.925 1.00 9.39 197 ASN A O 1
ATOM 1663 N N . ARG A 1 198 ? 28.633 14.312 42.499 1.00 8.44 198 ARG A N 1
ATOM 1664 C CA . ARG A 1 198 ? 29.671 15.158 41.880 1.00 8.58 198 ARG A CA 1
ATOM 1665 C C . ARG A 1 198 ? 30.184 16.127 42.928 1.00 10.33 198 ARG A C 1
ATOM 1666 O O . ARG A 1 198 ? 31.403 16.386 42.937 1.00 11.11 198 ARG A O 1
ATOM 1674 N N . GLU A 1 199 ? 29.293 16.744 43.739 1.00 9.50 199 GLU A N 1
ATOM 1675 C CA . GLU A 1 199 ? 29.783 17.759 44.712 1.00 9.34 199 GLU A CA 1
ATOM 1676 C C . GLU A 1 199 ? 30.716 17.156 45.739 1.00 10.19 199 GLU A C 1
ATOM 1677 O O . GLU A 1 199 ? 31.745 17.713 45.997 1.00 12.37 199 GLU A O 1
ATOM 1683 N N . TYR A 1 200 ? 30.331 16.049 46.338 1.00 10.01 200 TYR A N 1
ATOM 1684 C CA . TYR A 1 200 ? 31.042 15.594 47.543 1.00 10.82 200 TYR A CA 1
ATOM 1685 C C . TYR A 1 200 ? 31.831 14.299 47.353 1.00 11.32 200 TYR A C 1
ATOM 1686 O O . TYR A 1 200 ? 32.479 13.836 48.251 1.00 13.50 200 TYR A O 1
ATOM 1695 N N . SER A 1 201 ? 31.707 13.647 46.196 1.00 12.36 201 SER A N 1
ATOM 1696 C CA . SER A 1 201 ? 32.376 12.372 45.860 1.00 13.07 201 SER A CA 1
ATOM 1697 C C . SER A 1 201 ? 32.107 11.273 46.888 1.00 13.73 201 SER A C 1
ATOM 1698 O O . SER A 1 201 ? 33.003 10.550 47.291 1.00 16.47 201 SER A O 1
ATOM 1701 N N . LYS A 1 202 ? 30.899 11.240 47.406 1.00 12.52 202 LYS A N 1
ATOM 1702 C CA . LYS A 1 202 ? 30.456 10.186 48.320 1.00 13.08 202 LYS A CA 1
ATOM 1703 C C . LYS A 1 202 ? 29.464 9.309 47.575 1.00 10.17 202 LYS A C 1
ATOM 1704 O O . LYS A 1 202 ? 28.673 9.786 46.774 1.00 10.75 202 LYS A O 1
ATOM 1710 N N . ALA A 1 203 ? 29.434 8.021 47.896 1.00 10.90 203 ALA A N 1
ATOM 1711 C CA . ALA A 1 203 ? 28.554 7.021 47.288 1.00 9.82 203 ALA A CA 1
ATOM 1712 C C . ALA A 1 203 ? 27.192 7.041 47.918 1.00 9.92 203 ALA A C 1
ATOM 1713 O O . ALA A 1 203 ? 27.050 7.121 49.140 1.00 11.02 203 ALA A O 1
ATOM 1715 N N . LEU A 1 204 ? 26.166 6.949 47.107 1.00 10.22 204 LEU A N 1
ATOM 1716 C CA . LEU A 1 204 ? 24.780 6.797 47.538 1.00 9.76 204 LEU A CA 1
ATOM 1717 C C . LEU A 1 204 ? 24.607 5.396 48.173 1.00 9.10 204 LEU A C 1
ATOM 1718 O O . LEU A 1 204 ? 25.019 4.383 47.594 1.00 9.85 204 LEU A O 1
ATOM 1723 N N . THR A 1 205 ? 24.065 5.385 49.380 1.00 10.12 205 THR A N 1
ATOM 1724 C CA . THR A 1 205 ? 23.908 4.175 50.138 1.00 10.45 205 THR A CA 1
ATOM 1725 C C . THR A 1 205 ? 22.609 4.198 50.905 1.00 10.45 205 THR A C 1
ATOM 1726 O O . THR A 1 205 ? 21.980 5.268 51.046 1.00 11.19 205 THR A O 1
ATOM 1730 N N . LEU A 1 206 ? 22.233 3.045 51.448 1.00 12.16 206 LEU A N 1
ATOM 1731 C CA . LEU A 1 206 ? 21.136 2.980 52.411 1.00 12.12 206 LEU A CA 1
ATOM 1732 C C . LEU A 1 206 ? 21.668 2.744 53.827 1.00 13.48 206 LEU A C 1
ATOM 1733 O O . LEU A 1 206 ? 22.595 1.934 54.062 1.00 14.33 206 LEU A O 1
ATOM 1738 N N . SER A 1 207 ? 21.069 3.460 54.783 1.00 13.24 207 SER A N 1
ATOM 1739 C CA . SER A 1 207 ? 21.414 3.301 56.188 1.00 14.39 207 SER A CA 1
ATOM 1740 C C . SER A 1 207 ? 21.318 1.871 56.673 1.00 14.20 207 SER A C 1
ATOM 1741 O O . SER A 1 207 ? 20.394 1.100 56.299 1.00 14.31 207 SER A O 1
ATOM 1744 N N . ARG A 1 208 ? 22.222 1.519 57.583 1.00 15.44 208 ARG A N 1
ATOM 1745 C CA . ARG A 1 208 ? 22.124 0.204 58.264 1.00 16.39 208 ARG A CA 1
ATOM 1746 C C . ARG A 1 208 ? 21.018 0.212 59.308 1.00 15.74 208 ARG A C 1
ATOM 1747 O O . ARG A 1 208 ? 20.635 -0.837 59.829 1.00 18.49 208 ARG A O 1
ATOM 1755 N N . THR A 1 209 ? 20.528 1.410 59.599 1.00 15.79 209 THR A N 1
ATOM 1756 C CA . THR A 1 209 ? 19.513 1.609 60.622 1.00 17.44 209 THR A CA 1
ATOM 1757 C C . THR A 1 209 ? 18.151 1.460 59.972 1.00 17.91 209 THR A C 1
ATOM 1758 O O . THR A 1 209 ? 17.838 2.144 59.011 1.00 18.21 209 THR A O 1
ATOM 1762 N N . LEU A 1 210 ? 17.360 0.528 60.444 1.00 17.24 210 LEU A N 1
ATOM 1763 C CA . LEU A 1 210 ? 16.045 0.300 59.935 1.00 17.76 210 LEU A CA 1
ATOM 1764 C C . LEU A 1 210 ? 15.029 1.226 60.600 1.00 16.63 210 LEU A C 1
ATOM 1765 O O . LEU A 1 210 ? 14.979 1.352 61.808 1.00 18.19 210 LEU A O 1
ATOM 1770 N N . GLU A 1 211 ? 14.178 1.864 59.799 1.00 16.46 211 GLU A N 1
ATOM 1771 C CA . GLU A 1 211 ? 13.016 2.529 60.389 1.00 18.01 211 GLU A CA 1
ATOM 1772 C C . GLU A 1 211 ? 12.012 1.453 60.759 1.00 20.32 211 GLU A C 1
ATOM 1773 O O . GLU A 1 211 ? 12.045 0.358 60.219 1.00 21.57 211 GLU A O 1
ATOM 1779 N N . THR A 1 212 ? 11.150 1.730 61.721 1.00 21.83 212 THR A N 1
ATOM 1780 C CA . THR A 1 212 ? 10.175 0.683 62.114 1.00 23.53 212 THR A CA 1
ATOM 1781 C C . THR A 1 212 ? 9.309 0.208 60.937 1.00 24.79 212 THR A C 1
ATOM 1782 O O . THR A 1 212 ? 8.718 -0.868 60.972 1.00 26.83 212 THR A O 1
ATOM 1786 N N . SER A 1 213 ? 9.288 1.003 59.879 1.00 24.84 213 SER A N 1
ATOM 1787 C CA . SER A 1 213 ? 8.526 0.662 58.703 1.00 24.15 213 SER A CA 1
ATOM 1788 C C . SER A 1 213 ? 9.308 -0.310 57.796 1.00 24.06 213 SER A C 1
ATOM 1789 O O . SER A 1 213 ? 8.776 -0.857 56.824 1.00 26.37 213 SER A O 1
ATOM 1792 N N . GLY A 1 214 ? 10.571 -0.531 58.130 1.00 22.20 214 GLY A N 1
ATOM 1793 C CA . GLY A 1 214 ? 11.441 -1.287 57.256 1.00 20.34 214 GLY A CA 1
ATOM 1794 C C . GLY A 1 214 ? 12.118 -0.387 56.234 1.00 19.49 214 GLY A C 1
ATOM 1795 O O . GLY A 1 214 ? 13.016 -0.856 55.503 1.00 19.45 214 GLY A O 1
ATOM 1796 N N . ASN A 1 215 ? 11.712 0.887 56.158 1.00 16.95 215 ASN A N 1
ATOM 1797 C CA . ASN A 1 215 ? 12.473 1.856 55.346 1.00 14.86 215 ASN A CA 1
ATOM 1798 C C . ASN A 1 215 ? 13.901 2.024 55.819 1.00 13.74 215 ASN A C 1
ATOM 1799 O O . ASN A 1 215 ? 14.188 1.853 57.017 1.00 13.73 215 ASN A O 1
ATOM 1804 N N . ARG A 1 216 ? 14.792 2.355 54.887 1.00 12.84 216 ARG A N 1
ATOM 1805 C CA . ARG A 1 216 ? 16.134 2.742 55.251 1.00 12.75 216 ARG A CA 1
ATOM 1806 C C . ARG A 1 216 ? 16.420 4.065 54.587 1.00 11.99 216 ARG A C 1
ATOM 1807 O O . ARG A 1 216 ? 16.335 4.153 53.361 1.00 12.81 216 ARG A O 1
ATOM 1815 N N . MET A 1 217 ? 16.823 5.078 55.353 1.00 12.14 217 MET A N 1
ATOM 1816 C CA A MET A 1 217 ? 17.193 6.374 54.780 0.50 11.95 217 MET A CA 1
ATOM 1817 C CA B MET A 1 217 ? 17.171 6.381 54.787 0.50 12.11 217 MET A CA 1
ATOM 1818 C C . MET A 1 217 ? 18.374 6.296 53.826 1.00 11.91 217 MET A C 1
ATOM 1819 O O . MET A 1 217 ? 19.314 5.511 54.058 1.00 12.69 217 MET A O 1
ATOM 1828 N N . ALA A 1 218 ? 18.350 7.121 52.757 1.00 11.10 218 ALA A N 1
ATOM 1829 C CA . ALA A 1 218 ? 19.467 7.203 51.825 1.00 11.75 218 ALA A CA 1
ATOM 1830 C C . ALA A 1 218 ? 20.450 8.297 52.188 1.00 11.28 218 ALA A C 1
ATOM 1831 O O . ALA A 1 218 ? 20.033 9.380 52.587 1.00 11.66 218 ALA A O 1
ATOM 1833 N N . TRP A 1 219 ? 21.744 7.997 52.068 1.00 10.40 219 TRP A N 1
ATOM 1834 C CA . TRP A 1 219 ? 22.823 8.888 52.467 1.00 9.01 219 TRP A CA 1
ATOM 1835 C C . TRP A 1 219 ? 23.931 8.868 51.425 1.00 9.32 219 TRP A C 1
ATOM 1836 O O . TRP A 1 219 ? 24.180 7.832 50.789 1.00 11.98 219 TRP A O 1
ATOM 1847 N N . GLY A 1 220 ? 24.679 9.963 51.314 1.00 9.81 220 GLY A N 1
ATOM 1848 C CA . GLY A 1 220 ? 26.001 9.964 50.739 1.00 8.33 220 GLY A CA 1
ATOM 1849 C C . GLY A 1 220 ? 27.001 9.601 51.798 1.00 8.81 220 GLY A C 1
ATOM 1850 O O . GLY A 1 220 ? 27.192 10.336 52.753 1.00 11.37 220 GLY A O 1
ATOM 1851 N N . TYR A 1 221 ? 27.564 8.408 51.657 1.00 11.73 221 TYR A N 1
ATOM 1852 C CA . TYR A 1 221 ? 28.349 7.778 52.745 1.00 13.03 221 TYR A CA 1
ATOM 1853 C C . TYR A 1 221 ? 29.771 8.247 52.728 1.00 13.10 221 TYR A C 1
ATOM 1854 O O . TYR A 1 221 ? 30.463 8.188 51.693 1.00 14.61 221 TYR A O 1
ATOM 1863 N N . ASN A 1 222 ? 30.237 8.661 53.888 1.00 14.31 222 ASN A N 1
ATOM 1864 C CA . ASN A 1 222 ? 31.632 9.002 54.089 1.00 16.35 222 ASN A CA 1
ATOM 1865 C C . ASN A 1 222 ? 32.397 7.768 54.540 1.00 17.22 222 ASN A C 1
ATOM 1866 O O . ASN A 1 222 ? 32.581 7.539 55.734 1.00 20.54 222 ASN A O 1
ATOM 1871 N N . GLY A 1 223 ? 32.821 6.975 53.570 1.00 18.27 223 GLY A N 1
ATOM 1872 C CA . GLY A 1 223 ? 33.611 5.782 53.847 1.00 18.08 223 GLY A CA 1
ATOM 1873 C C . GLY A 1 223 ? 33.989 5.050 52.587 1.00 18.51 223 GLY A C 1
ATOM 1874 O O . GLY A 1 223 ? 33.591 5.435 51.474 1.00 19.28 223 GLY A O 1
ATOM 1875 N N . ARG A 1 224 ? 34.702 3.959 52.772 1.00 19.59 224 ARG A N 1
ATOM 1876 C CA . ARG A 1 224 ? 35.214 3.145 51.685 1.00 19.92 224 ARG A CA 1
ATOM 1877 C C . ARG A 1 224 ? 34.098 2.243 51.206 1.00 18.21 224 ARG A C 1
ATOM 1878 O O . ARG A 1 224 ? 33.418 1.610 52.014 1.00 20.61 224 ARG A O 1
ATOM 1886 N N . VAL A 1 225 ? 33.909 2.166 49.888 1.00 18.17 225 VAL A N 1
ATOM 1887 C CA . VAL A 1 225 ? 32.890 1.273 49.312 1.00 16.63 225 VAL A CA 1
ATOM 1888 C C . VAL A 1 225 ? 33.498 0.285 48.330 1.00 16.51 225 VAL A C 1
ATOM 1889 O O . VAL A 1 225 ? 32.946 -0.775 48.110 1.00 15.54 225 VAL A O 1
ATOM 1893 N N . ILE A 1 226 ? 34.604 0.649 47.691 1.00 17.80 226 ILE A N 1
ATOM 1894 C CA . ILE A 1 226 ? 35.180 -0.168 46.610 1.00 19.36 226 ILE A CA 1
ATOM 1895 C C . ILE A 1 226 ? 35.612 -1.516 47.155 1.00 17.86 226 ILE A C 1
ATOM 1896 O O . ILE A 1 226 ? 36.153 -1.581 48.251 1.00 19.10 226 ILE A O 1
ATOM 1901 N N . GLY A 1 227 ? 35.291 -2.591 46.416 1.00 17.20 227 GLY A N 1
ATOM 1902 C CA . GLY A 1 227 ? 35.580 -3.978 46.796 1.00 19.04 227 GLY A CA 1
ATOM 1903 C C . GLY A 1 227 ? 34.395 -4.678 47.431 1.00 19.24 227 GLY A C 1
ATOM 1904 O O . GLY A 1 227 ? 34.465 -5.879 47.710 1.00 21.29 227 GLY A O 1
ATOM 1905 N N . SER A 1 228 ? 33.314 -3.929 47.687 1.00 19.43 228 SER A N 1
ATOM 1906 C CA . SER A 1 228 ? 32.160 -4.456 48.439 1.00 18.72 228 SER A CA 1
ATOM 1907 C C . SER A 1 228 ? 30.859 -4.060 47.714 1.00 17.28 228 SER A C 1
ATOM 1908 O O . SER A 1 228 ? 29.973 -3.403 48.302 1.00 16.13 228 SER A O 1
ATOM 1911 N N . PRO A 1 229 ? 30.742 -4.428 46.430 1.00 17.21 229 PRO A N 1
ATOM 1912 C CA . PRO A 1 229 ? 29.538 -4.074 45.677 1.00 17.64 229 PRO A CA 1
ATOM 1913 C C . PRO A 1 229 ? 28.259 -4.679 46.239 1.00 15.96 229 PRO A C 1
ATOM 1914 O O . PRO A 1 229 ? 27.189 -4.094 46.065 1.00 16.93 229 PRO A O 1
ATOM 1918 N N . GLU A 1 230 ? 28.357 -5.850 46.875 1.00 17.46 230 GLU A N 1
ATOM 1919 C CA . GLU A 1 230 ? 27.218 -6.469 47.505 1.00 18.30 230 GLU A CA 1
ATOM 1920 C C . GLU A 1 230 ? 26.779 -5.742 48.780 1.00 17.33 230 GLU A C 1
ATOM 1921 O O . GLU A 1 230 ? 25.726 -6.079 49.297 1.00 19.29 230 GLU A O 1
ATOM 1927 N N . HIS A 1 231 ? 27.581 -4.774 49.262 1.00 16.71 231 HIS A N 1
ATOM 1928 C CA A HIS A 1 231 ? 27.142 -3.921 50.361 0.50 16.59 231 HIS A CA 1
ATOM 1929 C CA B HIS A 1 231 ? 27.212 -3.918 50.397 0.50 16.96 231 HIS A CA 1
ATOM 1930 C C . HIS A 1 231 ? 26.762 -2.535 49.936 1.00 15.48 231 HIS A C 1
ATOM 1931 O O . HIS A 1 231 ? 25.841 -1.983 50.529 1.00 16.06 231 HIS A O 1
ATOM 1944 N N . TYR A 1 232 ? 27.423 -1.981 48.903 1.00 13.78 232 TYR A N 1
ATOM 1945 C CA . TYR A 1 232 ? 27.292 -0.549 48.631 1.00 13.10 232 TYR A CA 1
ATOM 1946 C C . TYR A 1 232 ? 26.864 -0.184 47.209 1.00 13.17 232 TYR A C 1
ATOM 1947 O O . TYR A 1 232 ? 26.760 1.004 46.898 1.00 13.68 232 TYR A O 1
ATOM 1956 N N . ALA A 1 233 ? 26.682 -1.169 46.338 1.00 13.30 233 ALA A N 1
ATOM 1957 C CA . ALA A 1 233 ? 26.303 -0.878 44.952 1.00 11.98 233 ALA A CA 1
ATOM 1958 C C . ALA A 1 233 ? 24.818 -1.076 44.654 1.00 11.18 233 ALA A C 1
ATOM 1959 O O . ALA A 1 233 ? 24.092 -1.631 45.494 1.00 13.24 233 ALA A O 1
ATOM 1961 N N . TRP A 1 234 ? 24.396 -0.594 43.480 1.00 10.39 234 TRP A N 1
ATOM 1962 C CA . TRP A 1 234 ? 23.000 -0.504 43.051 1.00 10.96 234 TRP A CA 1
ATOM 1963 C C . TRP A 1 234 ? 22.792 -1.284 41.769 1.00 11.67 234 TRP A C 1
ATOM 1964 O O . TRP A 1 234 ? 23.659 -1.268 40.854 1.00 12.21 234 TRP A O 1
ATOM 1975 N N . GLY A 1 235 ? 21.687 -2.013 41.743 1.00 11.77 235 GLY A N 1
ATOM 1976 C CA . GLY A 1 235 ? 21.238 -2.570 40.466 1.00 12.94 235 GLY A CA 1
ATOM 1977 C C . GLY A 1 235 ? 20.272 -1.604 39.797 1.00 12.71 235 GLY A C 1
ATOM 1978 O O . GLY A 1 235 ? 19.562 -0.799 40.481 1.00 13.06 235 GLY A O 1
ATOM 1979 N N . VAL A 1 236 ? 20.304 -1.625 38.476 1.00 13.09 236 VAL A N 1
ATOM 1980 C CA . VAL A 1 236 ? 19.370 -0.814 37.718 1.00 14.02 236 VAL A CA 1
ATOM 1981 C C . VAL A 1 236 ? 18.486 -1.799 36.946 1.00 15.31 236 VAL A C 1
ATOM 1982 O O . VAL A 1 236 ? 18.988 -2.585 36.120 1.00 16.63 236 VAL A O 1
ATOM 1986 N N . LYS A 1 237 ? 17.207 -1.786 37.279 1.00 15.74 237 LYS A N 1
ATOM 1987 C CA . LYS A 1 237 ? 16.204 -2.681 36.690 1.00 18.11 237 LYS A CA 1
ATOM 1988 C C . LYS A 1 237 ? 15.213 -1.921 35.851 1.00 18.25 237 LYS A C 1
ATOM 1989 O O . LYS A 1 237 ? 14.793 -0.865 36.263 1.00 17.39 237 LYS A O 1
ATOM 1995 N N . ALA A 1 238 ? 14.796 -2.463 34.703 1.00 18.47 238 ALA A N 1
ATOM 1996 C CA . ALA A 1 238 ? 13.669 -1.909 33.925 1.00 19.48 238 ALA A CA 1
ATOM 1997 C C . ALA A 1 238 ? 12.445 -1.855 34.802 1.00 20.99 238 ALA A C 1
ATOM 1998 O O . ALA A 1 238 ? 12.103 -2.851 35.497 1.00 22.78 238 ALA A O 1
ATOM 2000 N N . PHE A 1 239 ? 11.743 -0.722 34.777 1.00 22.53 239 PHE A N 1
ATOM 2001 C CA . PHE A 1 239 ? 10.527 -0.574 35.598 1.00 23.64 239 PHE A CA 1
ATOM 2002 C C . PHE A 1 239 ? 9.341 -1.223 34.853 1.00 24.82 239 PHE A C 1
ATOM 2003 O O . PHE A 1 239 ? 9.514 -1.891 33.804 1.00 26.15 239 PHE A O 1
ATOM 2011 N N . VAL B 1 5 ? -15.389 37.239 48.019 1.00 26.50 5 VAL B N 1
ATOM 2012 C CA . VAL B 1 5 ? -15.232 37.533 46.564 1.00 25.41 5 VAL B CA 1
ATOM 2013 C C . VAL B 1 5 ? -15.638 36.347 45.683 1.00 24.47 5 VAL B C 1
ATOM 2014 O O . VAL B 1 5 ? -15.085 35.240 45.822 1.00 24.51 5 VAL B O 1
ATOM 2018 N N . PRO B 1 6 ? -16.555 36.576 44.731 1.00 22.97 6 PRO B N 1
ATOM 2019 C CA . PRO B 1 6 ? -16.985 35.403 43.961 1.00 22.25 6 PRO B CA 1
ATOM 2020 C C . PRO B 1 6 ? -15.962 34.878 42.934 1.00 21.40 6 PRO B C 1
ATOM 2021 O O . PRO B 1 6 ? -15.062 35.613 42.504 1.00 21.66 6 PRO B O 1
ATOM 2025 N N . ASN B 1 7 ? -16.116 33.611 42.532 1.00 20.82 7 ASN B N 1
ATOM 2026 C CA . ASN B 1 7 ? -15.183 33.002 41.555 1.00 18.82 7 ASN B CA 1
ATOM 2027 C C . ASN B 1 7 ? -14.974 33.766 40.261 1.00 17.71 7 ASN B C 1
ATOM 2028 O O . ASN B 1 7 ? -13.841 33.862 39.816 1.00 17.96 7 ASN B O 1
ATOM 2033 N N . ASP B 1 8 ? -16.018 34.367 39.687 1.00 18.07 8 ASP B N 1
ATOM 2034 C CA . ASP B 1 8 ? -15.870 35.045 38.402 1.00 18.14 8 ASP B CA 1
ATOM 2035 C C . ASP B 1 8 ? -14.997 36.277 38.520 1.00 16.83 8 ASP B C 1
ATOM 2036 O O . ASP B 1 8 ? -14.254 36.617 37.576 1.00 17.73 8 ASP B O 1
ATOM 2041 N N . ILE B 1 9 ? -15.028 36.896 39.699 1.00 17.69 9 ILE B N 1
ATOM 2042 C CA . ILE B 1 9 ? -14.166 38.036 39.959 1.00 17.93 9 ILE B CA 1
ATOM 2043 C C . ILE B 1 9 ? -12.705 37.603 40.199 1.00 17.61 9 ILE B C 1
ATOM 2044 O O . ILE B 1 9 ? -11.785 38.223 39.687 1.00 17.30 9 ILE B O 1
ATOM 2049 N N . LEU B 1 10 ? -12.524 36.521 40.976 1.00 16.71 10 LEU B N 1
ATOM 2050 C CA . LEU B 1 10 ? -11.212 35.914 41.185 1.00 15.76 10 LEU B CA 1
ATOM 2051 C C . LEU B 1 10 ? -10.590 35.522 39.864 1.00 13.54 10 LEU B C 1
ATOM 2052 O O . LEU B 1 10 ? -9.394 35.686 39.645 1.00 13.97 10 LEU B O 1
ATOM 2057 N N . GLU B 1 11 ? -11.409 34.925 39.002 1.00 12.46 11 GLU B N 1
ATOM 2058 C CA . GLU B 1 11 ? -11.005 34.576 37.652 1.00 12.78 11 GLU B CA 1
ATOM 2059 C C . GLU B 1 11 ? -10.548 35.769 36.842 1.00 11.46 11 GLU B C 1
ATOM 2060 O O . GLU B 1 11 ? -9.525 35.726 36.213 1.00 12.56 11 GLU B O 1
ATOM 2066 N N . GLU B 1 12 ? -11.364 36.826 36.857 1.00 12.50 12 GLU B N 1
ATOM 2067 C CA . GLU B 1 12 ? -11.043 38.032 36.144 1.00 12.83 12 GLU B CA 1
ATOM 2068 C C . GLU B 1 12 ? -9.664 38.624 36.589 1.00 12.05 12 GLU B C 1
ATOM 2069 O O . GLU B 1 12 ? -8.848 39.046 35.760 1.00 13.44 12 GLU B O 1
ATOM 2075 N N . GLN B 1 13 ? -9.438 38.646 37.909 1.00 13.32 13 GLN B N 1
ATOM 2076 C CA . GLN B 1 13 ? -8.229 39.237 38.453 1.00 13.80 13 GLN B CA 1
ATOM 2077 C C . GLN B 1 13 ? -6.994 38.412 38.099 1.00 12.38 13 GLN B C 1
ATOM 2078 O O . GLN B 1 13 ? -5.924 38.964 37.774 1.00 13.61 13 GLN B O 1
ATOM 2084 N N . LEU B 1 14 ? -7.098 37.097 38.228 1.00 11.33 14 LEU B N 1
ATOM 2085 C CA . LEU B 1 14 ? -6.003 36.200 37.891 1.00 10.52 14 LEU B CA 1
ATOM 2086 C C . LEU B 1 14 ? -5.698 36.282 36.381 1.00 9.81 14 LEU B C 1
ATOM 2087 O O . LEU B 1 14 ? -4.530 36.476 35.947 1.00 10.87 14 LEU B O 1
ATOM 2092 N N . TYR B 1 15 ? -6.757 36.155 35.552 1.00 10.95 15 TYR B N 1
ATOM 2093 C CA . TYR B 1 15 ? -6.605 36.290 34.083 1.00 9.83 15 TYR B CA 1
ATOM 2094 C C . TYR B 1 15 ? -5.873 37.586 33.736 1.00 10.42 15 TYR B C 1
ATOM 2095 O O . TYR B 1 15 ? -4.906 37.582 32.961 1.00 10.73 15 TYR B O 1
ATOM 2104 N N . ASN B 1 16 ? -6.287 38.704 34.348 1.00 12.06 16 ASN B N 1
ATOM 2105 C CA . ASN B 1 16 ? -5.683 40.010 33.932 1.00 12.46 16 ASN B CA 1
ATOM 2106 C C . ASN B 1 16 ? -4.230 40.092 34.301 1.00 10.77 16 ASN B C 1
ATOM 2107 O O . ASN B 1 16 ? -3.384 40.593 33.509 1.00 13.01 16 ASN B O 1
ATOM 2112 N N . SER B 1 17 ? -3.907 39.544 35.480 1.00 11.90 17 SER B N 1
ATOM 2113 C CA A SER B 1 17 ? -2.525 39.585 35.900 0.77 12.64 17 SER B CA 1
ATOM 2114 C CA B SER B 1 17 ? -2.516 39.540 35.911 0.23 11.83 17 SER B CA 1
ATOM 2115 C C . SER B 1 17 ? -1.593 38.811 34.932 1.00 11.95 17 SER B C 1
ATOM 2116 O O . SER B 1 17 ? -0.432 39.169 34.766 1.00 12.90 17 SER B O 1
ATOM 2121 N N . ILE B 1 18 ? -2.085 37.759 34.310 1.00 10.11 18 ILE B N 1
ATOM 2122 C CA . ILE B 1 18 ? -1.349 37.004 33.350 1.00 10.43 18 ILE B CA 1
ATOM 2123 C C . ILE B 1 18 ? -1.207 37.771 32.022 1.00 8.39 18 ILE B C 1
ATOM 2124 O O . ILE B 1 18 ? -0.121 37.801 31.336 1.00 10.08 18 ILE B O 1
ATOM 2129 N N . VAL B 1 19 ? -2.339 38.324 31.561 1.00 11.41 19 VAL B N 1
ATOM 2130 C CA . VAL B 1 19 ? -2.343 39.082 30.328 1.00 13.46 19 VAL B CA 1
ATOM 2131 C C . VAL B 1 19 ? -1.385 40.279 30.353 1.00 12.90 19 VAL B C 1
ATOM 2132 O O . VAL B 1 19 ? -0.820 40.594 29.334 1.00 12.52 19 VAL B O 1
ATOM 2136 N N . VAL B 1 20 ? -1.182 40.920 31.507 1.00 12.56 20 VAL B N 1
ATOM 2137 C CA . VAL B 1 20 ? -0.309 42.031 31.604 1.00 14.21 20 VAL B CA 1
ATOM 2138 C C . VAL B 1 20 ? 1.108 41.581 32.039 1.00 12.72 20 VAL B C 1
ATOM 2139 O O . VAL B 1 20 ? 2.023 42.413 32.240 1.00 15.13 20 VAL B O 1
ATOM 2143 N N . ALA B 1 21 ? 1.297 40.263 32.153 1.00 12.08 21 ALA B N 1
ATOM 2144 C CA . ALA B 1 21 ? 2.601 39.647 32.329 1.00 12.33 21 ALA B CA 1
ATOM 2145 C C . ALA B 1 21 ? 3.256 39.993 33.675 1.00 12.62 21 ALA B C 1
ATOM 2146 O O . ALA B 1 21 ? 4.481 40.079 33.791 1.00 13.44 21 ALA B O 1
ATOM 2148 N N . ASP B 1 22 ? 2.410 40.152 34.689 1.00 12.11 22 ASP B N 1
ATOM 2149 C CA . ASP B 1 22 ? 2.852 40.264 36.071 1.00 12.18 22 ASP B CA 1
ATOM 2150 C C . ASP B 1 22 ? 2.769 38.833 36.693 1.00 13.50 22 ASP B C 1
ATOM 2151 O O . ASP B 1 22 ? 1.836 38.492 37.493 1.00 13.31 22 ASP B O 1
ATOM 2156 N N . TYR B 1 23 ? 3.774 38.033 36.355 1.00 12.55 23 TYR B N 1
ATOM 2157 C CA . TYR B 1 23 ? 3.769 36.619 36.728 1.00 11.38 23 TYR B CA 1
ATOM 2158 C C . TYR B 1 23 ? 3.907 36.329 38.225 1.00 12.96 23 TYR B C 1
ATOM 2159 O O . TYR B 1 23 ? 3.269 35.393 38.762 1.00 12.90 23 TYR B O 1
ATOM 2168 N N . ASP B 1 24 ? 4.577 37.196 38.941 1.00 13.78 24 ASP B N 1
ATOM 2169 C CA . ASP B 1 24 ? 4.695 36.971 40.381 1.00 15.39 24 ASP B CA 1
ATOM 2170 C C . ASP B 1 24 ? 3.335 37.220 41.077 1.00 15.46 24 ASP B C 1
ATOM 2171 O O . ASP B 1 24 ? 2.963 36.474 42.003 1.00 15.93 24 ASP B O 1
ATOM 2176 N N . SER B 1 25 ? 2.570 38.201 40.601 1.00 14.65 25 SER B N 1
ATOM 2177 C CA . SER B 1 25 ? 1.245 38.383 41.092 1.00 15.02 25 SER B CA 1
ATOM 2178 C C . SER B 1 25 ? 0.322 37.201 40.735 1.00 13.06 25 SER B C 1
ATOM 2179 O O . SER B 1 25 ? -0.492 36.785 41.553 1.00 13.91 25 SER B O 1
ATOM 2182 N N . ALA B 1 26 ? 0.450 36.689 39.514 1.00 11.64 26 ALA B N 1
ATOM 2183 C CA . ALA B 1 26 ? -0.339 35.575 39.120 1.00 11.46 26 ALA B CA 1
ATOM 2184 C C . ALA B 1 26 ? -0.015 34.349 39.961 1.00 10.49 26 ALA B C 1
ATOM 2185 O O . ALA B 1 26 ? -0.942 33.598 40.310 1.00 11.45 26 ALA B O 1
ATOM 2187 N N . VAL B 1 27 ? 1.263 34.122 40.222 1.00 12.02 27 VAL B N 1
ATOM 2188 C CA . VAL B 1 27 ? 1.620 32.987 41.061 1.00 11.40 27 VAL B CA 1
ATOM 2189 C C . VAL B 1 27 ? 1.089 33.106 42.490 1.00 11.28 27 VAL B C 1
ATOM 2190 O O . VAL B 1 27 ? 0.567 32.131 43.037 1.00 12.03 27 VAL B O 1
ATOM 2194 N N . GLU B 1 28 ? 1.242 34.273 43.099 1.00 12.84 28 GLU B N 1
ATOM 2195 C CA . GLU B 1 28 ? 0.722 34.434 44.417 1.00 14.17 28 GLU B CA 1
ATOM 2196 C C . GLU B 1 28 ? -0.776 34.196 44.489 1.00 13.61 28 GLU B C 1
ATOM 2197 O O . GLU B 1 28 ? -1.235 33.566 45.423 1.00 14.44 28 GLU B O 1
ATOM 2203 N N . LYS B 1 29 ? -1.542 34.763 43.532 1.00 12.84 29 LYS B N 1
ATOM 2204 C CA . LYS B 1 29 ? -2.978 34.554 43.507 1.00 13.30 29 LYS B CA 1
ATOM 2205 C C . LYS B 1 29 ? -3.265 33.088 43.317 1.00 13.80 29 LYS B C 1
ATOM 2206 O O . LYS B 1 29 ? -4.132 32.570 43.957 1.00 15.05 29 LYS B O 1
ATOM 2212 N N . SER B 1 30 ? -2.514 32.409 42.465 1.00 11.70 30 SER B N 1
ATOM 2213 C CA . SER B 1 30 ? -2.764 30.986 42.228 1.00 11.48 30 SER B CA 1
ATOM 2214 C C . SER B 1 30 ? -2.530 30.156 43.517 1.00 12.74 30 SER B C 1
ATOM 2215 O O . SER B 1 30 ? -3.266 29.165 43.766 1.00 12.08 30 SER B O 1
ATOM 2218 N N . LYS B 1 31 ? -1.422 30.408 44.218 1.00 12.42 31 LYS B N 1
ATOM 2219 C CA A LYS B 1 31 ? -1.134 29.733 45.466 0.51 13.56 31 LYS B CA 1
ATOM 2220 C CA B LYS B 1 31 ? -1.167 29.680 45.440 0.49 13.35 31 LYS B CA 1
ATOM 2221 C C . LYS B 1 31 ? -2.316 29.808 46.433 1.00 13.89 31 LYS B C 1
ATOM 2222 O O . LYS B 1 31 ? -2.701 28.810 47.004 1.00 14.63 31 LYS B O 1
ATOM 2233 N N . HIS B 1 32 ? -2.878 31.012 46.575 1.00 15.59 32 HIS B N 1
ATOM 2234 C CA . HIS B 1 32 ? -4.041 31.283 47.431 1.00 17.00 32 HIS B CA 1
ATOM 2235 C C . HIS B 1 32 ? -5.233 30.469 46.946 1.00 14.87 32 HIS B C 1
ATOM 2236 O O . HIS B 1 32 ? -5.835 29.747 47.738 1.00 14.69 32 HIS B O 1
ATOM 2243 N N . LEU B 1 33 ? -5.558 30.505 45.663 1.00 12.50 33 LEU B N 1
ATOM 2244 C CA . LEU B 1 33 ? -6.751 29.801 45.169 1.00 11.37 33 LEU B CA 1
ATOM 2245 C C . LEU B 1 33 ? -6.575 28.296 45.346 1.00 11.83 33 LEU B C 1
ATOM 2246 O O . LEU B 1 33 ? -7.517 27.560 45.687 1.00 11.77 33 LEU B O 1
ATOM 2251 N N . TYR B 1 34 ? -5.378 27.805 45.049 1.00 11.37 34 TYR B N 1
ATOM 2252 C CA . TYR B 1 34 ? -5.187 26.346 45.149 1.00 11.24 34 TYR B CA 1
ATOM 2253 C C . TYR B 1 34 ? -5.281 25.878 46.609 1.00 12.48 34 TYR B C 1
ATOM 2254 O O . TYR B 1 34 ? -5.919 24.853 46.861 1.00 13.43 34 TYR B O 1
ATOM 2263 N N . GLU B 1 35 ? -4.674 26.599 47.555 1.00 13.30 35 GLU B N 1
ATOM 2264 C CA . GLU B 1 35 ? -4.752 26.230 48.965 1.00 15.74 35 GLU B CA 1
ATOM 2265 C C . GLU B 1 35 ? -6.206 26.270 49.477 1.00 15.85 35 GLU B C 1
ATOM 2266 O O . GLU B 1 35 ? -6.566 25.545 50.403 1.00 17.38 35 GLU B O 1
ATOM 2272 N N . GLU B 1 36 ? -7.032 27.133 48.911 1.00 14.42 36 GLU B N 1
ATOM 2273 C CA . GLU B 1 36 ? -8.395 27.335 49.351 1.00 15.60 36 GLU B CA 1
ATOM 2274 C C . GLU B 1 36 ? -9.397 26.491 48.610 1.00 13.29 36 GLU B C 1
ATOM 2275 O O . GLU B 1 36 ? -10.607 26.711 48.690 1.00 14.56 36 GLU B O 1
ATOM 2281 N N . LYS B 1 37 ? -8.915 25.492 47.881 1.00 13.42 37 LYS B N 1
ATOM 2282 C CA . LYS B 1 37 ? -9.817 24.621 47.107 1.00 11.63 37 LYS B CA 1
ATOM 2283 C C . LYS B 1 37 ? -10.698 25.383 46.115 1.00 11.31 37 LYS B C 1
ATOM 2284 O O . LYS B 1 37 ? -11.894 25.061 45.863 1.00 12.39 37 LYS B O 1
ATOM 2290 N N . LYS B 1 38 ? -10.033 26.298 45.418 1.00 11.39 38 LYS B N 1
ATOM 2291 C CA . LYS B 1 38 ? -10.608 26.969 44.293 1.00 11.99 38 LYS B CA 1
ATOM 2292 C C . LYS B 1 38 ? -9.851 26.681 43.010 1.00 11.53 38 LYS B C 1
ATOM 2293 O O . LYS B 1 38 ? -9.608 27.584 42.214 1.00 12.98 38 LYS B O 1
ATOM 2299 N N . SER B 1 39 ? -9.519 25.407 42.800 1.00 11.28 39 SER B N 1
ATOM 2300 C CA . SER B 1 39 ? -8.913 24.996 41.525 1.00 10.36 39 SER B CA 1
ATOM 2301 C C . SER B 1 39 ? -9.763 25.209 40.297 1.00 9.68 39 SER B C 1
ATOM 2302 O O . SER B 1 39 ? -9.232 25.352 39.218 1.00 10.81 39 SER B O 1
ATOM 2305 N N . GLU B 1 40 ? -11.048 25.349 40.496 1.00 9.71 40 GLU B N 1
ATOM 2306 C CA . GLU B 1 40 ? -11.972 25.677 39.424 1.00 9.95 40 GLU B CA 1
ATOM 2307 C C . GLU B 1 40 ? -11.608 27.023 38.838 1.00 8.73 40 GLU B C 1
ATOM 2308 O O . GLU B 1 40 ? -11.674 27.155 37.599 1.00 10.62 40 GLU B O 1
ATOM 2314 N N . VAL B 1 41 ? -11.181 27.995 39.658 1.00 9.87 41 VAL B N 1
ATOM 2315 C CA . VAL B 1 41 ? -10.815 29.313 39.161 1.00 10.09 41 VAL B CA 1
ATOM 2316 C C . VAL B 1 41 ? -9.588 29.228 38.260 1.00 9.24 41 VAL B C 1
ATOM 2317 O O . VAL B 1 41 ? -9.548 29.792 37.136 1.00 10.87 41 VAL B O 1
ATOM 2321 N N . ILE B 1 42 ? -8.552 28.542 38.761 1.00 8.93 42 ILE B N 1
ATOM 2322 C CA . ILE B 1 42 ? -7.293 28.451 37.985 1.00 8.36 42 ILE B CA 1
ATOM 2323 C C . ILE B 1 42 ? -7.609 27.706 36.661 1.00 7.53 42 ILE B C 1
ATOM 2324 O O . ILE B 1 42 ? -7.110 28.122 35.590 1.00 8.85 42 ILE B O 1
ATOM 2329 N N . THR B 1 43 ? -8.368 26.619 36.741 1.00 9.05 43 THR B N 1
ATOM 2330 C CA . THR B 1 43 ? -8.592 25.819 35.548 1.00 9.57 43 THR B CA 1
ATOM 2331 C C . THR B 1 43 ? -9.365 26.639 34.495 1.00 8.99 43 THR B C 1
ATOM 2332 O O . THR B 1 43 ? -9.003 26.568 33.340 1.00 11.04 43 THR B O 1
ATOM 2336 N N . ASN B 1 44 ? -10.380 27.428 34.907 1.00 9.57 44 ASN B N 1
ATOM 2337 C CA . ASN B 1 44 ? -11.128 28.280 33.994 1.00 9.38 44 ASN B CA 1
ATOM 2338 C C . ASN B 1 44 ? -10.253 29.364 33.400 1.00 9.41 44 ASN B C 1
ATOM 2339 O O . ASN B 1 44 ? -10.382 29.643 32.222 1.00 10.65 44 ASN B O 1
ATOM 2344 N N . VAL B 1 45 ? -9.344 29.918 34.178 1.00 8.83 45 VAL B N 1
ATOM 2345 C CA . VAL B 1 45 ? -8.447 30.932 33.602 1.00 9.30 45 VAL B CA 1
ATOM 2346 C C . VAL B 1 45 ? -7.535 30.336 32.567 1.00 8.44 45 VAL B C 1
ATOM 2347 O O . VAL B 1 45 ? -7.401 30.923 31.486 1.00 8.08 45 VAL B O 1
ATOM 2351 N N . VAL B 1 46 ? -6.972 29.159 32.869 1.00 7.80 46 VAL B N 1
ATOM 2352 C CA . VAL B 1 46 ? -6.111 28.514 31.869 1.00 7.95 46 VAL B CA 1
ATOM 2353 C C . VAL B 1 46 ? -6.922 28.170 30.615 1.00 8.43 46 VAL B C 1
ATOM 2354 O O . VAL B 1 46 ? -6.445 28.465 29.494 1.00 8.45 46 VAL B O 1
ATOM 2358 N N . ASN B 1 47 ? -8.153 27.663 30.771 1.00 9.93 47 ASN B N 1
ATOM 2359 C CA . ASN B 1 47 ? -8.953 27.364 29.603 1.00 8.93 47 ASN B CA 1
ATOM 2360 C C . ASN B 1 47 ? -9.146 28.612 28.736 1.00 9.47 47 ASN B C 1
ATOM 2361 O O . ASN B 1 47 ? -9.034 28.549 27.487 1.00 10.03 47 ASN B O 1
ATOM 2366 N N . LYS B 1 48 ? -9.414 29.739 29.393 1.00 9.66 48 LYS B N 1
ATOM 2367 C CA . LYS B 1 48 ? -9.672 30.996 28.664 1.00 10.08 48 LYS B CA 1
ATOM 2368 C C . LYS B 1 48 ? -8.407 31.531 27.974 1.00 8.61 48 LYS B C 1
ATOM 2369 O O . LYS B 1 48 ? -8.445 31.991 26.828 1.00 10.04 48 LYS B O 1
ATOM 2375 N N . LEU B 1 49 ? -7.266 31.436 28.635 1.00 9.23 49 LEU B N 1
ATOM 2376 C CA . LEU B 1 49 ? -5.993 31.857 28.006 1.00 9.73 49 LEU B CA 1
ATOM 2377 C C . LEU B 1 49 ? -5.771 31.053 26.727 1.00 8.68 49 LEU B C 1
ATOM 2378 O O . LEU B 1 49 ? -5.299 31.596 25.712 1.00 10.64 49 LEU B O 1
ATOM 2383 N N . ILE B 1 50 ? -5.995 29.737 26.831 1.00 8.84 50 ILE B N 1
ATOM 2384 C CA . ILE B 1 50 ? -5.728 28.870 25.682 1.00 10.25 50 ILE B CA 1
ATOM 2385 C C . ILE B 1 50 ? -6.697 29.175 24.518 1.00 11.60 50 ILE B C 1
ATOM 2386 O O . ILE B 1 50 ? -6.283 29.269 23.371 1.00 13.05 50 ILE B O 1
ATOM 2391 N N . ARG B 1 51 ? -7.976 29.312 24.839 1.00 11.65 51 ARG B N 1
ATOM 2392 C CA A ARG B 1 51 ? -8.997 29.684 23.861 0.70 14.07 51 ARG B CA 1
ATOM 2393 C CA B ARG B 1 51 ? -8.971 29.634 23.836 0.30 13.11 51 ARG B CA 1
ATOM 2394 C C . ARG B 1 51 ? -8.644 30.949 23.131 1.00 14.04 51 ARG B C 1
ATOM 2395 O O . ARG B 1 51 ? -8.902 31.076 21.927 1.00 15.83 51 ARG B O 1
ATOM 2410 N N . ASN B 1 52 ? -8.076 31.908 23.873 1.00 12.57 52 ASN B N 1
ATOM 2411 C CA . ASN B 1 52 ? -7.730 33.231 23.368 1.00 13.03 52 ASN B CA 1
ATOM 2412 C C . ASN B 1 52 ? -6.326 33.323 22.852 1.00 12.05 52 ASN B C 1
ATOM 2413 O O . ASN B 1 52 ? -5.865 34.420 22.532 1.00 12.50 52 ASN B O 1
ATOM 2418 N N . ASN B 1 53 ? -5.622 32.185 22.775 1.00 11.26 53 ASN B N 1
ATOM 2419 C CA . ASN B 1 53 ? -4.265 32.111 22.149 1.00 11.15 53 ASN B CA 1
ATOM 2420 C C . ASN B 1 53 ? -3.303 33.055 22.854 1.00 9.74 53 ASN B C 1
ATOM 2421 O O . ASN B 1 53 ? -2.482 33.701 22.221 1.00 11.61 53 ASN B O 1
ATOM 2426 N N . LYS B 1 54 ? -3.366 33.117 24.178 1.00 10.32 54 LYS B N 1
ATOM 2427 C CA . LYS B 1 54 ? -2.524 34.012 24.932 1.00 10.67 54 LYS B CA 1
ATOM 2428 C C . LYS B 1 54 ? -1.134 33.387 25.177 1.00 10.35 54 LYS B C 1
ATOM 2429 O O . LYS B 1 54 ? -0.990 32.452 25.964 1.00 10.51 54 LYS B O 1
ATOM 2435 N N . MET B 1 55 ? -0.090 33.899 24.546 1.00 11.26 55 MET B N 1
ATOM 2436 C CA A MET B 1 55 ? 1.248 33.348 24.774 0.50 11.92 55 MET B CA 1
ATOM 2437 C CA B MET B 1 55 ? 1.275 33.438 24.753 0.50 10.79 55 MET B CA 1
ATOM 2438 C C . MET B 1 55 ? 1.678 33.419 26.196 1.00 10.41 55 MET B C 1
ATOM 2439 O O . MET B 1 55 ? 2.450 32.592 26.614 1.00 10.65 55 MET B O 1
ATOM 2448 N N . ASN B 1 56 ? 1.149 34.377 26.966 1.00 9.53 56 ASN B N 1
ATOM 2449 C CA . ASN B 1 56 ? 1.586 34.557 28.340 1.00 8.53 56 ASN B CA 1
ATOM 2450 C C . ASN B 1 56 ? 1.135 33.416 29.224 1.00 7.10 56 ASN B C 1
ATOM 2451 O O . ASN B 1 56 ? 1.677 33.273 30.321 1.00 8.81 56 ASN B O 1
ATOM 2456 N N . CYS B 1 57 ? 0.271 32.523 28.744 1.00 8.57 57 CYS B N 1
ATOM 2457 C CA . CYS B 1 57 ? -0.009 31.286 29.433 1.00 8.96 57 CYS B CA 1
ATOM 2458 C C . CYS B 1 57 ? 1.244 30.441 29.661 1.00 7.59 57 CYS B C 1
ATOM 2459 O O . CYS B 1 57 ? 1.379 29.790 30.657 1.00 9.14 57 CYS B O 1
ATOM 2462 N N . MET B 1 58 ? 2.179 30.457 28.703 1.00 9.14 58 MET B N 1
ATOM 2463 C CA . MET B 1 58 ? 3.417 29.680 28.826 1.00 8.19 58 MET B CA 1
ATOM 2464 C C . MET B 1 58 ? 4.257 30.211 30.028 1.00 7.33 58 MET B C 1
ATOM 2465 O O . MET B 1 58 ? 4.711 29.428 30.785 1.00 8.32 58 MET B O 1
ATOM 2470 N N . GLU B 1 59 ? 4.496 31.527 30.091 1.00 8.21 59 GLU B N 1
ATOM 2471 C CA . GLU B 1 59 ? 5.255 32.151 31.178 1.00 8.59 59 GLU B CA 1
ATOM 2472 C C . GLU B 1 59 ? 4.569 31.894 32.506 1.00 8.40 59 GLU B C 1
ATOM 2473 O O . GLU B 1 59 ? 5.223 31.670 33.530 1.00 9.01 59 GLU B O 1
ATOM 2479 N N . TYR B 1 60 ? 3.239 31.922 32.515 1.00 7.93 60 TYR B N 1
ATOM 2480 C CA . TYR B 1 60 ? 2.519 31.692 33.752 1.00 8.97 60 TYR B CA 1
ATOM 2481 C C . TYR B 1 60 ? 2.816 30.279 34.285 1.00 8.31 60 TYR B C 1
ATOM 2482 O O . TYR B 1 60 ? 3.194 30.128 35.457 1.00 9.18 60 TYR B O 1
ATOM 2491 N N . ALA B 1 61 ? 2.724 29.273 33.391 1.00 9.02 61 ALA B N 1
ATOM 2492 C CA . ALA B 1 61 ? 2.979 27.872 33.787 1.00 9.09 61 ALA B CA 1
ATOM 2493 C C . ALA B 1 61 ? 4.444 27.768 34.229 1.00 7.85 61 ALA B C 1
ATOM 2494 O O . ALA B 1 61 ? 4.765 27.114 35.246 1.00 9.37 61 ALA B O 1
ATOM 2496 N N . TYR B 1 62 ? 5.375 28.421 33.501 1.00 8.89 62 TYR B N 1
ATOM 2497 C CA . TYR B 1 62 ? 6.786 28.312 33.843 1.00 9.11 62 TYR B CA 1
ATOM 2498 C C . TYR B 1 62 ? 7.010 28.872 35.246 1.00 8.68 62 TYR B C 1
ATOM 2499 O O . TYR B 1 62 ? 7.750 28.277 36.042 1.00 10.15 62 TYR B O 1
ATOM 2508 N N . GLN B 1 63 ? 6.419 30.009 35.577 1.00 9.13 63 GLN B N 1
ATOM 2509 C CA . GLN B 1 63 ? 6.732 30.620 36.873 1.00 9.39 63 GLN B CA 1
ATOM 2510 C C . GLN B 1 63 ? 6.048 29.831 37.967 1.00 9.10 63 GLN B C 1
ATOM 2511 O O . GLN B 1 63 ? 6.577 29.772 39.056 1.00 10.01 63 GLN B O 1
ATOM 2517 N N . LEU B 1 64 ? 4.874 29.223 37.719 1.00 9.00 64 LEU B N 1
ATOM 2518 C CA . LEU B 1 64 ? 4.333 28.297 38.728 1.00 8.72 64 LEU B CA 1
ATOM 2519 C C . LEU B 1 64 ? 5.339 27.139 38.981 1.00 9.54 64 LEU B C 1
ATOM 2520 O O . LEU B 1 64 ? 5.606 26.756 40.140 1.00 11.57 64 LEU B O 1
ATOM 2525 N N . TRP B 1 65 ? 5.884 26.581 37.889 1.00 10.39 65 TRP B N 1
ATOM 2526 C CA . TRP B 1 65 ? 6.806 25.450 37.965 1.00 11.45 65 TRP B CA 1
ATOM 2527 C C . TRP B 1 65 ? 8.065 25.814 38.738 1.00 11.65 65 TRP B C 1
ATOM 2528 O O . TRP B 1 65 ? 8.606 24.975 39.452 1.00 13.90 65 TRP B O 1
ATOM 2539 N N . LEU B 1 66 ? 8.531 27.050 38.565 1.00 10.95 66 LEU B N 1
ATOM 2540 C CA . LEU B 1 66 ? 9.747 27.539 39.235 1.00 13.53 66 LEU B CA 1
ATOM 2541 C C . LEU B 1 66 ? 9.594 28.000 40.679 1.00 12.89 66 LEU B C 1
ATOM 2542 O O . LEU B 1 66 ? 10.569 27.992 41.450 1.00 17.39 66 LEU B O 1
ATOM 2547 N N . GLN B 1 67 ? 8.416 28.493 41.004 1.00 13.72 67 GLN B N 1
ATOM 2548 C CA . GLN B 1 67 ? 8.143 29.109 42.299 1.00 14.97 67 GLN B CA 1
ATOM 2549 C C . GLN B 1 67 ? 7.383 28.207 43.250 1.00 15.02 67 GLN B C 1
ATOM 2550 O O . GLN B 1 67 ? 6.628 28.684 44.112 1.00 18.92 67 GLN B O 1
ATOM 2556 N N . GLY B 1 68 ? 7.608 26.896 43.146 1.00 16.00 68 GLY B N 1
ATOM 2557 C CA . GLY B 1 68 ? 7.063 25.988 44.165 1.00 17.28 68 GLY B CA 1
ATOM 2558 C C . GLY B 1 68 ? 5.614 25.579 43.963 1.00 16.22 68 GLY B C 1
ATOM 2559 O O . GLY B 1 68 ? 4.940 25.129 44.925 1.00 18.90 68 GLY B O 1
ATOM 2560 N N . SER B 1 69 ? 5.116 25.736 42.722 1.00 13.71 69 SER B N 1
ATOM 2561 C CA . SER B 1 69 ? 3.737 25.326 42.432 1.00 13.08 69 SER B CA 1
ATOM 2562 C C . SER B 1 69 ? 3.628 24.338 41.265 1.00 11.80 69 SER B C 1
ATOM 2563 O O . SER B 1 69 ? 2.737 24.455 40.438 1.00 12.04 69 SER B O 1
ATOM 2566 N N . LYS B 1 70 ? 4.549 23.387 41.186 1.00 11.81 70 LYS B N 1
ATOM 2567 C CA . LYS B 1 70 ? 4.457 22.331 40.180 1.00 11.40 70 LYS B CA 1
ATOM 2568 C C . LYS B 1 70 ? 3.148 21.604 40.292 1.00 11.51 70 LYS B C 1
ATOM 2569 O O . LYS B 1 70 ? 2.605 21.199 39.293 1.00 11.01 70 LYS B O 1
ATOM 2575 N N . ASP B 1 71 ? 2.631 21.459 41.504 1.00 12.21 71 ASP B N 1
ATOM 2576 C CA . ASP B 1 71 ? 1.353 20.812 41.733 1.00 13.07 71 ASP B CA 1
ATOM 2577 C C . ASP B 1 71 ? 0.185 21.532 41.057 1.00 11.88 71 ASP B C 1
ATOM 2578 O O . ASP B 1 71 ? -0.713 20.846 40.552 1.00 11.86 71 ASP B O 1
ATOM 2583 N N . ILE B 1 72 ? 0.252 22.861 40.963 1.00 9.88 72 ILE B N 1
ATOM 2584 C CA . ILE B 1 72 ? -0.779 23.598 40.260 1.00 9.48 72 ILE B CA 1
ATOM 2585 C C . ILE B 1 72 ? -0.730 23.316 38.747 1.00 8.56 72 ILE B C 1
ATOM 2586 O O . ILE B 1 72 ? -1.780 23.141 38.104 1.00 10.37 72 ILE B O 1
ATOM 2591 N N . VAL B 1 73 ? 0.467 23.294 38.179 1.00 8.89 73 VAL B N 1
ATOM 2592 C CA . VAL B 1 73 ? 0.613 22.918 36.787 1.00 8.72 73 VAL B CA 1
ATOM 2593 C C . VAL B 1 73 ? 0.058 21.502 36.542 1.00 8.36 73 VAL B C 1
ATOM 2594 O O . VAL B 1 73 ? -0.632 21.263 35.547 1.00 9.97 73 VAL B O 1
ATOM 2598 N N . ARG B 1 74 ? 0.517 20.585 37.361 1.00 8.23 74 ARG B N 1
ATOM 2599 C CA . ARG B 1 74 ? 0.072 19.190 37.287 1.00 9.99 74 ARG B CA 1
ATOM 2600 C C . ARG B 1 74 ? -1.456 19.088 37.282 1.00 9.30 74 ARG B C 1
ATOM 2601 O O . ARG B 1 74 ? -2.018 18.285 36.541 1.00 12.08 74 ARG B O 1
ATOM 2609 N N . ASP B 1 75 ? -2.137 19.854 38.144 1.00 10.07 75 ASP B N 1
ATOM 2610 C CA . ASP B 1 75 ? -3.520 19.601 38.451 1.00 9.97 75 ASP B CA 1
ATOM 2611 C C . ASP B 1 75 ? -4.509 20.512 37.732 1.00 11.21 75 ASP B C 1
ATOM 2612 O O . ASP B 1 75 ? -5.710 20.177 37.694 1.00 13.12 75 ASP B O 1
ATOM 2617 N N . CYS B 1 76 ? -4.054 21.651 37.244 1.00 9.43 76 CYS B N 1
ATOM 2618 C CA . CYS B 1 76 ? -4.991 22.667 36.700 1.00 8.89 76 CYS B CA 1
ATOM 2619 C C . CYS B 1 76 ? -4.789 23.044 35.241 1.00 9.24 76 CYS B C 1
ATOM 2620 O O . CYS B 1 76 ? -5.539 23.896 34.719 1.00 10.94 76 CYS B O 1
ATOM 2623 N N . PHE B 1 77 ? -3.839 22.393 34.578 1.00 8.66 77 PHE B N 1
ATOM 2624 C CA . PHE B 1 77 ? -3.540 22.681 33.195 1.00 8.31 77 PHE B CA 1
ATOM 2625 C C . PHE B 1 77 ? -3.614 21.404 32.325 1.00 8.02 77 PHE B C 1
ATOM 2626 O O . PHE B 1 77 ? -3.484 20.288 32.823 1.00 10.34 77 PHE B O 1
ATOM 2634 N N . PRO B 1 78 ? -3.835 21.551 31.007 1.00 8.13 78 PRO B N 1
ATOM 2635 C CA . PRO B 1 78 ? -3.629 20.438 30.051 1.00 8.25 78 PRO B CA 1
ATOM 2636 C C . PRO B 1 78 ? -2.282 19.723 30.412 1.00 6.65 78 PRO B C 1
ATOM 2637 O O . PRO B 1 78 ? -1.296 20.346 30.808 1.00 9.02 78 PRO B O 1
ATOM 2641 N N . VAL B 1 79 ? -2.236 18.430 30.194 1.00 8.50 79 VAL B N 1
ATOM 2642 C CA A VAL B 1 79 ? -1.162 17.582 30.546 0.25 8.76 79 VAL B CA 1
ATOM 2643 C CA B VAL B 1 79 ? -1.095 17.628 30.595 0.75 10.36 79 VAL B CA 1
ATOM 2644 C C . VAL B 1 79 ? 0.093 18.066 29.799 1.00 9.53 79 VAL B C 1
ATOM 2645 O O . VAL B 1 79 ? 1.177 17.912 30.281 1.00 9.41 79 VAL B O 1
ATOM 2652 N N . GLU B 1 80 ? -0.099 18.653 28.611 1.00 8.16 80 GLU B N 1
ATOM 2653 C CA . GLU B 1 80 ? 1.008 19.157 27.847 1.00 8.99 80 GLU B CA 1
ATOM 2654 C C . GLU B 1 80 ? 1.946 20.086 28.636 1.00 8.27 80 GLU B C 1
ATOM 2655 O O . GLU B 1 80 ? 3.136 20.146 28.376 1.00 10.93 80 GLU B O 1
ATOM 2661 N N . PHE B 1 81 ? 1.364 20.877 29.517 1.00 9.78 81 PHE B N 1
ATOM 2662 C CA . PHE B 1 81 ? 2.166 21.842 30.238 1.00 8.16 81 PHE B CA 1
ATOM 2663 C C . PHE B 1 81 ? 3.171 21.144 31.164 1.00 7.39 81 PHE B C 1
ATOM 2664 O O . PHE B 1 81 ? 4.317 21.518 31.267 1.00 9.69 81 PHE B O 1
ATOM 2672 N N . ARG B 1 82 ? 2.727 20.113 31.876 1.00 8.92 82 ARG B N 1
ATOM 2673 C CA . ARG B 1 82 ? 3.626 19.379 32.743 1.00 10.01 82 ARG B CA 1
ATOM 2674 C C . ARG B 1 82 ? 4.666 18.684 31.873 1.00 9.65 82 ARG B C 1
ATOM 2675 O O . ARG B 1 82 ? 5.871 18.663 32.184 1.00 10.34 82 ARG B O 1
ATOM 2683 N N . LEU B 1 83 ? 4.221 18.119 30.740 1.00 9.65 83 LEU B N 1
ATOM 2684 C CA . LEU B 1 83 ? 5.189 17.387 29.913 1.00 10.00 83 LEU B CA 1
ATOM 2685 C C . LEU B 1 83 ? 6.325 18.286 29.401 1.00 9.13 83 LEU B C 1
ATOM 2686 O O . LEU B 1 83 ? 7.499 17.908 29.323 1.00 11.23 83 LEU B O 1
ATOM 2691 N N . ILE B 1 84 ? 5.936 19.530 29.071 1.00 9.33 84 ILE B N 1
ATOM 2692 C CA A ILE B 1 84 ? 6.832 20.549 28.580 0.50 9.07 84 ILE B CA 1
ATOM 2693 C CA B ILE B 1 84 ? 6.904 20.495 28.582 0.50 9.33 84 ILE B CA 1
ATOM 2694 C C . ILE B 1 84 ? 7.830 20.948 29.673 1.00 8.80 84 ILE B C 1
ATOM 2695 O O . ILE B 1 84 ? 9.039 20.878 29.484 1.00 10.95 84 ILE B O 1
ATOM 2704 N N . PHE B 1 85 ? 7.292 21.394 30.783 1.00 9.23 85 PHE B N 1
ATOM 2705 C CA . PHE B 1 85 ? 8.133 21.933 31.820 1.00 9.88 85 PHE B CA 1
ATOM 2706 C C . PHE B 1 85 ? 8.882 20.926 32.646 1.00 10.76 85 PHE B C 1
ATOM 2707 O O . PHE B 1 85 ? 9.913 21.263 33.169 1.00 12.78 85 PHE B O 1
ATOM 2715 N N . ALA B 1 86 ? 8.443 19.663 32.649 1.00 11.07 86 ALA B N 1
ATOM 2716 C CA . ALA B 1 86 ? 9.180 18.605 33.303 1.00 12.12 86 ALA B CA 1
ATOM 2717 C C . ALA B 1 86 ? 10.299 18.061 32.401 1.00 11.10 86 ALA B C 1
ATOM 2718 O O . ALA B 1 86 ? 11.043 17.177 32.799 1.00 12.85 86 ALA B O 1
ATOM 2720 N N . GLU B 1 87 ? 10.385 18.582 31.161 1.00 12.50 87 GLU B N 1
ATOM 2721 C CA . GLU B 1 87 ? 11.388 18.125 30.202 1.00 12.52 87 GLU B CA 1
ATOM 2722 C C . GLU B 1 87 ? 11.211 16.630 29.917 1.00 12.48 87 GLU B C 1
ATOM 2723 O O . GLU B 1 87 ? 12.160 15.973 29.598 1.00 15.62 87 GLU B O 1
ATOM 2729 N N . ASN B 1 88 ? 9.977 16.146 29.918 1.00 13.51 88 ASN B N 1
ATOM 2730 C CA . ASN B 1 88 ? 9.735 14.761 29.603 1.00 12.51 88 ASN B CA 1
ATOM 2731 C C . ASN B 1 88 ? 9.861 14.520 28.089 1.00 12.26 88 ASN B C 1
ATOM 2732 O O . ASN B 1 88 ? 9.624 15.435 27.265 1.00 13.26 88 ASN B O 1
ATOM 2737 N N . ALA B 1 89 ? 10.167 13.294 27.715 1.00 13.20 89 ALA B N 1
ATOM 2738 C CA . ALA B 1 89 ? 10.140 12.884 26.337 1.00 12.77 89 ALA B CA 1
ATOM 2739 C C . ALA B 1 89 ? 8.730 12.957 25.785 1.00 12.36 89 ALA B C 1
ATOM 2740 O O . ALA B 1 89 ? 7.736 12.424 26.335 1.00 13.07 89 ALA B O 1
ATOM 2742 N N . ILE B 1 90 ? 8.646 13.636 24.651 1.00 8.95 90 ILE B N 1
ATOM 2743 C CA . ILE B 1 90 ? 7.365 13.860 23.984 1.00 11.18 90 ILE B CA 1
ATOM 2744 C C . ILE B 1 90 ? 7.506 13.610 22.485 1.00 9.62 90 ILE B C 1
ATOM 2745 O O . ILE B 1 90 ? 8.670 13.590 21.926 1.00 10.18 90 ILE B O 1
ATOM 2750 N N . LYS B 1 91 ? 6.358 13.461 21.807 1.00 9.49 91 LYS B N 1
ATOM 2751 C CA . LYS B 1 91 ? 6.303 13.520 20.371 1.00 10.77 91 LYS B CA 1
ATOM 2752 C C . LYS B 1 91 ? 5.668 14.828 19.933 1.00 9.40 91 LYS B C 1
ATOM 2753 O O . LYS B 1 91 ? 4.725 15.314 20.594 1.00 10.53 91 LYS B O 1
ATOM 2759 N N . LEU B 1 92 ? 6.193 15.451 18.874 1.00 7.64 92 LEU B N 1
ATOM 2760 C CA . LEU B 1 92 ? 5.544 16.624 18.250 1.00 9.32 92 LEU B CA 1
ATOM 2761 C C . LEU B 1 92 ? 4.772 16.175 17.015 1.00 8.07 92 LEU B C 1
ATOM 2762 O O . LEU B 1 92 ? 5.378 15.727 16.009 1.00 10.19 92 LEU B O 1
ATOM 2767 N N . MET B 1 93 ? 3.454 16.255 17.134 1.00 9.32 93 MET B N 1
ATOM 2768 C CA . MET B 1 93 ? 2.583 15.696 16.108 1.00 9.92 93 MET B CA 1
ATOM 2769 C C . MET B 1 93 ? 1.918 16.845 15.380 1.00 9.59 93 MET B C 1
ATOM 2770 O O . MET B 1 93 ? 1.258 17.678 16.012 1.00 10.34 93 MET B O 1
ATOM 2775 N N . TYR B 1 94 ? 2.126 16.965 14.067 1.00 10.69 94 TYR B N 1
ATOM 2776 C CA . TYR B 1 94 ? 1.553 18.101 13.343 1.00 10.16 94 TYR B CA 1
ATOM 2777 C C . TYR B 1 94 ? 0.063 17.826 13.167 1.00 10.47 94 TYR B C 1
ATOM 2778 O O . TYR B 1 94 ? -0.290 16.798 12.582 1.00 10.99 94 TYR B O 1
ATOM 2787 N N . LYS B 1 95 ? -0.803 18.738 13.618 1.00 10.49 95 LYS B N 1
ATOM 2788 C CA . LYS B 1 95 ? -2.236 18.500 13.604 1.00 11.33 95 LYS B CA 1
ATOM 2789 C C . LYS B 1 95 ? -2.776 18.230 12.207 1.00 12.31 95 LYS B C 1
ATOM 2790 O O . LYS B 1 95 ? -3.561 17.307 12.026 1.00 12.58 95 LYS B O 1
ATOM 2796 N N . ARG B 1 96 ? -2.328 19.000 11.215 1.00 11.95 96 ARG B N 1
ATOM 2797 C CA . ARG B 1 96 ? -2.893 18.875 9.894 1.00 12.85 96 ARG B CA 1
ATOM 2798 C C . ARG B 1 96 ? -2.714 17.440 9.369 1.00 13.43 96 ARG B C 1
ATOM 2799 O O . ARG B 1 96 ? -3.641 16.875 8.770 1.00 15.44 96 ARG B O 1
ATOM 2807 N N . ASP B 1 97 ? -1.515 16.876 9.537 1.00 13.49 97 ASP B N 1
ATOM 2808 C CA . ASP B 1 97 ? -1.091 15.644 8.845 1.00 14.45 97 ASP B CA 1
ATOM 2809 C C . ASP B 1 97 ? -0.945 14.416 9.728 1.00 14.72 97 ASP B C 1
ATOM 2810 O O . ASP B 1 97 ? -0.866 13.281 9.221 1.00 16.31 97 ASP B O 1
ATOM 2815 N N . GLY B 1 98 ? -0.832 14.619 11.042 1.00 14.42 98 GLY B N 1
ATOM 2816 C CA . GLY B 1 98 ? -0.722 13.503 11.940 1.00 13.86 98 GLY B CA 1
ATOM 2817 C C . GLY B 1 98 ? 0.622 12.831 11.820 1.00 13.82 98 GLY B C 1
ATOM 2818 O O . GLY B 1 98 ? 0.773 11.644 12.043 1.00 15.36 98 GLY B O 1
ATOM 2819 N N . LEU B 1 99 ? 1.597 13.602 11.379 1.00 12.32 99 LEU B N 1
ATOM 2820 C CA . LEU B 1 99 ? 2.973 13.125 11.299 1.00 11.61 99 LEU B CA 1
ATOM 2821 C C . LEU B 1 99 ? 3.802 13.637 12.503 1.00 11.38 99 LEU B C 1
ATOM 2822 O O . LEU B 1 99 ? 3.612 14.782 12.961 1.00 12.13 99 LEU B O 1
ATOM 2827 N N . ALA B 1 100 ? 4.745 12.797 12.963 1.00 10.47 100 ALA B N 1
ATOM 2828 C CA . ALA B 1 100 ? 5.675 13.112 14.052 1.00 9.51 100 ALA B CA 1
ATOM 2829 C C . ALA B 1 100 ? 6.933 13.780 13.477 1.00 9.93 100 ALA B C 1
ATOM 2830 O O . ALA B 1 100 ? 7.537 13.319 12.501 1.00 11.40 100 ALA B O 1
ATOM 2832 N N . LEU B 1 101 ? 7.360 14.854 14.096 1.00 9.37 101 LEU B N 1
ATOM 2833 C CA . LEU B 1 101 ? 8.647 15.460 13.765 1.00 9.44 101 LEU B CA 1
ATOM 2834 C C . LEU B 1 101 ? 9.866 14.557 14.045 1.00 9.23 101 LEU B C 1
ATOM 2835 O O . LEU B 1 101 ? 9.884 13.866 15.068 1.00 9.05 101 LEU B O 1
ATOM 2840 N N . THR B 1 102 ? 10.844 14.521 13.121 1.00 8.67 102 THR B N 1
ATOM 2841 C CA A THR B 1 102 ? 12.056 13.750 13.346 0.50 8.03 102 THR B CA 1
ATOM 2842 C CA B THR B 1 102 ? 12.028 13.669 13.269 0.50 9.75 102 THR B CA 1
ATOM 2843 C C . THR B 1 102 ? 13.222 14.375 12.629 1.00 8.66 102 THR B C 1
ATOM 2844 O O . THR B 1 102 ? 13.079 15.457 12.081 1.00 10.69 102 THR B O 1
ATOM 2851 N N . LEU B 1 103 ? 14.388 13.737 12.699 1.00 9.87 103 LEU B N 1
ATOM 2852 C CA . LEU B 1 103 ? 15.571 14.196 11.980 1.00 10.38 103 LEU B CA 1
ATOM 2853 C C . LEU B 1 103 ? 16.037 13.108 11.038 1.00 11.07 103 LEU B C 1
ATOM 2854 O O . LEU B 1 103 ? 15.836 11.893 11.307 1.00 12.74 103 LEU B O 1
ATOM 2859 N N . SER B 1 104 ? 16.649 13.541 9.921 1.00 10.75 104 SER B N 1
ATOM 2860 C CA . SER B 1 104 ? 17.263 12.588 9.012 1.00 12.37 104 SER B CA 1
ATOM 2861 C C . SER B 1 104 ? 18.435 11.841 9.616 1.00 11.31 104 SER B C 1
ATOM 2862 O O . SER B 1 104 ? 19.010 12.246 10.649 1.00 14.79 104 SER B O 1
ATOM 2865 N N . ASN B 1 105 ? 18.792 10.739 8.994 1.00 12.14 105 ASN B N 1
ATOM 2866 C CA . ASN B 1 105 ? 19.919 9.954 9.474 1.00 13.09 105 ASN B CA 1
ATOM 2867 C C . ASN B 1 105 ? 21.236 10.536 8.974 1.00 15.11 105 ASN B C 1
ATOM 2868 O O . ASN B 1 105 ? 22.225 10.657 9.734 1.00 18.16 105 ASN B O 1
ATOM 2873 N N . ASP B 1 106 ? 21.288 10.919 7.707 1.00 15.98 106 ASP B N 1
ATOM 2874 C CA . ASP B 1 106 ? 22.501 11.562 7.211 1.00 15.60 106 ASP B CA 1
ATOM 2875 C C . ASP B 1 106 ? 22.523 13.050 7.565 1.00 14.76 106 ASP B C 1
ATOM 2876 O O . ASP B 1 106 ? 21.471 13.650 7.836 1.00 15.77 106 ASP B O 1
ATOM 2881 N N . VAL B 1 107 ? 23.703 13.663 7.552 1.00 16.13 107 VAL B N 1
ATOM 2882 C CA . VAL B 1 107 ? 23.882 15.027 8.030 1.00 19.14 107 VAL B CA 1
ATOM 2883 C C . VAL B 1 107 ? 23.867 15.811 6.735 1.00 20.89 107 VAL B C 1
ATOM 2884 O O . VAL B 1 107 ? 24.437 15.368 5.726 1.00 23.48 107 VAL B O 1
ATOM 2888 N N . HIS B 1 108 ? 23.207 16.962 6.753 1.00 22.43 108 HIS B N 1
ATOM 2889 C CA . HIS B 1 108 ? 23.015 17.742 5.536 1.00 23.47 108 HIS B CA 1
ATOM 2890 C C . HIS B 1 108 ? 24.018 18.816 5.333 1.00 24.21 108 HIS B C 1
ATOM 2891 O O . HIS B 1 108 ? 23.806 19.994 5.590 1.00 23.82 108 HIS B O 1
ATOM 2898 N N . GLY B 1 109 ? 25.136 18.347 4.792 1.00 25.38 109 GLY B N 1
ATOM 2899 C CA . GLY B 1 109 ? 26.308 19.159 4.543 1.00 25.99 109 GLY B CA 1
ATOM 2900 C C . GLY B 1 109 ? 26.731 19.782 5.825 1.00 26.36 109 GLY B C 1
ATOM 2901 O O . GLY B 1 109 ? 27.020 19.084 6.807 1.00 28.09 109 GLY B O 1
ATOM 2902 N N . ASN B 1 110 ? 26.714 21.106 5.819 1.00 25.81 110 ASN B N 1
ATOM 2903 C CA . ASN B 1 110 ? 27.143 21.888 6.949 1.00 24.92 110 ASN B CA 1
ATOM 2904 C C . ASN B 1 110 ? 25.983 22.373 7.792 1.00 23.84 110 ASN B C 1
ATOM 2905 O O . ASN B 1 110 ? 26.195 23.088 8.760 1.00 23.87 110 ASN B O 1
ATOM 2910 N N . ASP B 1 111 ? 24.762 21.982 7.423 1.00 21.13 111 ASP B N 1
ATOM 2911 C CA . ASP B 1 111 ? 23.537 22.548 8.027 1.00 20.64 111 ASP B CA 1
ATOM 2912 C C . ASP B 1 111 ? 23.023 21.793 9.249 1.00 19.79 111 ASP B C 1
ATOM 2913 O O . ASP B 1 111 ? 22.154 22.298 9.961 1.00 21.86 111 ASP B O 1
ATOM 2918 N N . GLY B 1 112 ? 23.524 20.578 9.469 1.00 18.18 112 GLY B N 1
ATOM 2919 C CA . GLY B 1 112 ? 22.966 19.668 10.477 1.00 16.80 112 GLY B CA 1
ATOM 2920 C C . GLY B 1 112 ? 22.049 18.655 9.805 1.00 14.32 112 GLY B C 1
ATOM 2921 O O . GLY B 1 112 ? 22.004 18.527 8.596 1.00 15.01 112 GLY B O 1
ATOM 2922 N N . ARG B 1 113 ? 21.331 17.893 10.594 1.00 12.04 113 ARG B N 1
ATOM 2923 C CA . ARG B 1 113 ? 20.371 16.934 10.039 1.00 11.61 113 ARG B CA 1
ATOM 2924 C C . ARG B 1 113 ? 19.104 17.653 9.611 1.00 11.76 113 ARG B C 1
ATOM 2925 O O . ARG B 1 113 ? 18.769 18.674 10.160 1.00 14.12 113 ARG B O 1
ATOM 2933 N N . LEU B 1 114 ? 18.442 17.172 8.586 1.00 12.40 114 LEU B N 1
ATOM 2934 C CA A LEU B 1 114 ? 17.222 17.799 8.148 0.50 11.14 114 LEU B CA 1
ATOM 2935 C CA B LEU B 1 114 ? 17.205 17.789 8.125 0.50 11.62 114 LEU B CA 1
ATOM 2936 C C . LEU B 1 114 ? 16.063 17.385 9.044 1.00 10.75 114 LEU B C 1
ATOM 2937 O O . LEU B 1 114 ? 15.961 16.207 9.429 1.00 12.31 114 LEU B O 1
ATOM 2946 N N . ALA B 1 115 ? 15.212 18.347 9.381 1.00 10.32 115 ALA B N 1
ATOM 2947 C CA . ALA B 1 115 ? 13.965 18.048 10.139 1.00 9.98 115 ALA B CA 1
ATOM 2948 C C . ALA B 1 115 ? 12.778 17.885 9.182 1.00 8.51 115 ALA B C 1
ATOM 2949 O O . ALA B 1 115 ? 12.616 18.609 8.194 1.00 11.22 115 ALA B O 1
ATOM 2951 N N . PHE B 1 116 ? 11.949 16.917 9.517 1.00 8.56 116 PHE B N 1
ATOM 2952 C CA . PHE B 1 116 ? 10.771 16.573 8.730 1.00 9.24 116 PHE B CA 1
ATOM 2953 C C . PHE B 1 116 ? 9.750 15.777 9.519 1.00 9.77 116 PHE B C 1
ATOM 2954 O O . PHE B 1 116 ? 10.092 15.200 10.547 1.00 9.94 116 PHE B O 1
ATOM 2962 N N . GLY B 1 117 ? 8.503 15.790 9.040 1.00 9.84 117 GLY B N 1
ATOM 2963 C CA . GLY B 1 117 ? 7.405 14.928 9.553 1.00 9.56 117 GLY B CA 1
ATOM 2964 C C . GLY B 1 117 ? 7.576 13.590 8.847 1.00 9.90 117 GLY B C 1
ATOM 2965 O O . GLY B 1 117 ? 7.606 13.535 7.622 1.00 10.96 117 GLY B O 1
ATOM 2966 N N . ASP B 1 118 ? 7.806 12.527 9.641 1.00 10.97 118 ASP B N 1
ATOM 2967 C CA . ASP B 1 118 ? 8.083 11.198 9.072 1.00 12.92 118 ASP B CA 1
ATOM 2968 C C . ASP B 1 118 ? 6.787 10.592 8.513 1.00 15.18 118 ASP B C 1
ATOM 2969 O O . ASP B 1 118 ? 5.705 10.536 9.161 1.00 14.22 118 ASP B O 1
ATOM 2974 N N . GLY B 1 119 ? 6.909 10.066 7.307 1.00 15.77 119 GLY B N 1
ATOM 2975 C CA . GLY B 1 119 ? 5.761 9.522 6.620 1.00 17.86 119 GLY B CA 1
ATOM 2976 C C . GLY B 1 119 ? 5.194 8.280 7.276 1.00 20.19 119 GLY B C 1
ATOM 2977 O O . GLY B 1 119 ? 4.018 7.953 7.086 1.00 23.51 119 GLY B O 1
ATOM 2978 N N . LYS B 1 120 ? 6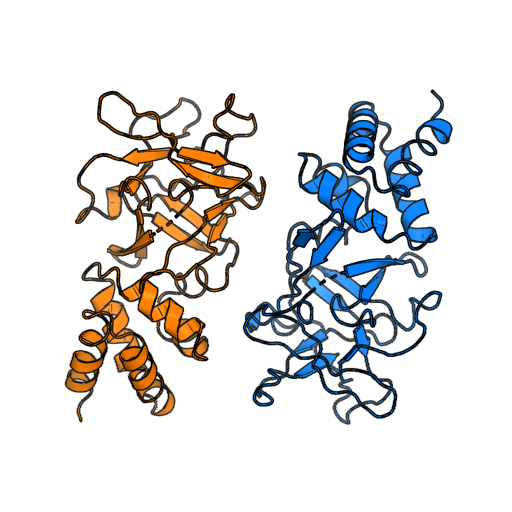.023 7.556 8.011 1.00 19.98 120 LYS B N 1
ATOM 2979 C CA . LYS B 1 120 ? 5.527 6.307 8.570 1.00 22.38 120 LYS B CA 1
ATOM 2980 C C . LYS B 1 120 ? 5.813 6.066 10.021 1.00 21.17 120 LYS B C 1
ATOM 2981 O O . LYS B 1 120 ? 5.154 5.258 10.655 1.00 22.14 120 LYS B O 1
ATOM 2987 N N . ASP B 1 121 ? 6.844 6.683 10.553 1.00 18.85 121 ASP B N 1
ATOM 2988 C CA . ASP B 1 121 ? 7.204 6.386 11.923 1.00 17.74 121 ASP B CA 1
ATOM 2989 C C . ASP B 1 121 ? 6.564 7.438 12.835 1.00 16.00 121 ASP B C 1
ATOM 2990 O O . ASP B 1 121 ? 6.879 8.646 12.720 1.00 15.91 121 ASP B O 1
ATOM 2995 N N . LYS B 1 122 ? 5.699 7.014 13.756 1.00 15.91 122 LYS B N 1
ATOM 2996 C CA . LYS B 1 122 ? 5.331 7.961 14.779 1.00 15.95 122 LYS B CA 1
ATOM 2997 C C . LYS B 1 122 ? 5.464 7.332 16.143 1.00 15.48 122 LYS B C 1
ATOM 2998 O O . LYS B 1 122 ? 4.811 7.772 17.108 1.00 15.67 122 LYS B O 1
ATOM 3004 N N . THR B 1 123 ? 6.342 6.332 16.235 1.00 15.29 123 THR B N 1
ATOM 3005 C CA . THR B 1 123 ? 6.434 5.517 17.453 1.00 15.86 123 THR B CA 1
ATOM 3006 C C . THR B 1 123 ? 7.863 5.221 17.929 1.00 15.85 123 THR B C 1
ATOM 3007 O O . THR B 1 123 ? 8.034 4.975 19.110 1.00 18.20 123 THR B O 1
ATOM 3011 N N . SER B 1 124 ? 8.883 5.220 17.071 1.00 15.87 124 SER B N 1
ATOM 3012 C CA . SER B 1 124 ? 10.188 4.783 17.514 1.00 16.72 124 SER B CA 1
ATOM 3013 C C . SER B 1 124 ? 10.932 5.917 18.272 1.00 15.30 124 SER B C 1
ATOM 3014 O O . SER B 1 124 ? 10.487 7.100 18.297 1.00 13.89 124 SER B O 1
ATOM 3017 N N . PRO B 1 125 ? 12.090 5.580 18.885 1.00 15.34 125 PRO B N 1
ATOM 3018 C CA . PRO B 1 125 ? 12.882 6.603 19.552 1.00 15.50 125 PRO B CA 1
ATOM 3019 C C . PRO B 1 125 ? 13.323 7.749 18.693 1.00 12.46 125 PRO B C 1
ATOM 3020 O O . PRO B 1 125 ? 13.676 8.784 19.257 1.00 13.25 125 PRO B O 1
ATOM 3024 N N . LYS B 1 126 ? 13.318 7.605 17.358 1.00 13.41 126 LYS B N 1
ATOM 3025 C CA . LYS B 1 126 ? 13.664 8.750 16.503 1.00 13.91 126 LYS B CA 1
ATOM 3026 C C . LYS B 1 126 ? 12.705 9.940 16.565 1.00 12.25 126 LYS B C 1
ATOM 3027 O O . LYS B 1 126 ? 13.051 11.065 16.159 1.00 13.33 126 LYS B O 1
ATOM 3033 N N . VAL B 1 127 ? 11.524 9.734 17.154 1.00 10.91 127 VAL B N 1
ATOM 3034 C CA . VAL B 1 127 ? 10.481 10.811 17.173 1.00 10.24 127 VAL B CA 1
ATOM 3035 C C . VAL B 1 127 ? 10.329 11.436 18.560 1.00 10.41 127 VAL B C 1
ATOM 3036 O O . VAL B 1 127 ? 9.415 12.180 18.801 1.00 10.89 127 VAL B O 1
ATOM 3040 N N . SER B 1 128 ? 11.271 11.126 19.458 1.00 10.97 128 SER B N 1
ATOM 3041 C CA . SER B 1 128 ? 11.243 11.636 20.822 1.00 10.05 128 SER B CA 1
ATOM 3042 C C . SER B 1 128 ? 12.020 12.978 20.914 1.00 10.06 128 SER B C 1
ATOM 3043 O O . SER B 1 128 ? 13.142 13.101 20.406 1.00 10.59 128 SER B O 1
ATOM 3046 N N . TRP B 1 129 ? 11.417 13.982 21.565 1.00 9.71 129 TRP B N 1
ATOM 3047 C CA . TRP B 1 129 ? 12.073 15.280 21.768 1.00 9.42 129 TRP B CA 1
ATOM 3048 C C . TRP B 1 129 ? 11.829 15.699 23.219 1.00 9.21 129 TRP B C 1
ATOM 3049 O O . TRP B 1 129 ? 10.925 15.158 23.892 1.00 8.94 129 TRP B O 1
ATOM 3060 N N . LYS B 1 130 ? 12.589 16.678 23.698 1.00 7.83 130 LYS B N 1
ATOM 3061 C CA . LYS B 1 130 ? 12.304 17.331 24.965 1.00 8.38 130 LYS B CA 1
ATOM 3062 C C . LYS B 1 130 ? 12.364 18.823 24.796 1.00 7.33 130 LYS B C 1
ATOM 3063 O O . LYS B 1 130 ? 13.178 19.335 24.024 1.00 9.60 130 LYS B O 1
ATOM 3069 N N . PHE B 1 131 ? 11.515 19.510 25.539 1.00 9.45 131 PHE B N 1
ATOM 3070 C CA . PHE B 1 131 ? 11.614 20.980 25.628 1.00 9.57 131 PHE B CA 1
ATOM 3071 C C . PHE B 1 131 ? 12.495 21.391 26.798 1.00 9.89 131 PHE B C 1
ATOM 3072 O O . PHE B 1 131 ? 12.323 20.837 27.875 1.00 11.05 131 PHE B O 1
ATOM 3080 N N . ILE B 1 132 ? 13.462 22.295 26.581 1.00 10.90 132 ILE B N 1
ATOM 3081 C CA . ILE B 1 132 ? 14.304 22.780 27.664 1.00 11.74 132 ILE B CA 1
ATOM 3082 C C . ILE B 1 132 ? 14.080 24.305 27.772 1.00 10.41 132 ILE B C 1
ATOM 3083 O O . ILE B 1 132 ? 14.452 25.056 26.869 1.00 10.27 132 ILE B O 1
ATOM 3088 N N . ALA B 1 133 ? 13.451 24.745 28.856 1.00 10.42 133 ALA B N 1
ATOM 3089 C CA . ALA B 1 133 ? 12.995 26.132 29.007 1.00 11.12 133 ALA B CA 1
ATOM 3090 C C . ALA B 1 133 ? 14.165 26.983 29.442 1.00 11.41 133 ALA B C 1
ATOM 3091 O O . ALA B 1 133 ? 15.090 26.562 30.181 1.00 13.09 133 ALA B O 1
ATOM 3093 N N . LEU B 1 134 ? 14.080 28.225 29.037 1.00 10.68 134 LEU B N 1
ATOM 3094 C CA . LEU B 1 134 ? 14.913 29.299 29.621 1.00 13.08 134 LEU B CA 1
ATOM 3095 C C . LEU B 1 134 ? 14.132 30.576 29.697 1.00 10.30 134 LEU B C 1
ATOM 3096 O O . LEU B 1 134 ? 13.245 30.766 28.948 1.00 12.43 134 LEU B O 1
ATOM 3101 N N . TRP B 1 135 ? 14.461 31.436 30.625 1.00 9.92 135 TRP B N 1
ATOM 3102 C CA . TRP B 1 135 ? 13.793 32.647 30.929 1.00 11.28 135 TRP B CA 1
ATOM 3103 C C . TRP B 1 135 ? 14.705 33.790 30.498 1.00 10.74 135 TRP B C 1
ATOM 3104 O O . TRP B 1 135 ? 15.869 33.826 30.830 1.00 11.37 135 TRP B O 1
ATOM 3115 N N . GLU B 1 136 ? 14.160 34.747 29.767 1.00 10.25 136 GLU B N 1
ATOM 3116 C CA . GLU B 1 136 ? 14.924 35.969 29.450 1.00 10.66 136 GLU B CA 1
ATOM 3117 C C . GLU B 1 136 ? 13.967 37.138 29.294 1.00 10.17 136 GLU B C 1
ATOM 3118 O O . GLU B 1 136 ? 13.022 37.032 28.473 1.00 10.00 136 GLU B O 1
ATOM 3124 N N . ASN B 1 137 ? 14.194 38.245 30.056 1.00 8.56 137 ASN B N 1
ATOM 3125 C CA . ASN B 1 137 ? 13.386 39.444 29.769 1.00 9.84 137 ASN B CA 1
ATOM 3126 C C . ASN B 1 137 ? 11.887 39.210 29.805 1.00 11.22 137 ASN B C 1
ATOM 3127 O O . ASN B 1 137 ? 11.147 39.696 28.960 1.00 12.03 137 ASN B O 1
ATOM 3132 N N . ASN B 1 138 ? 11.480 38.474 30.824 1.00 10.76 138 ASN B N 1
ATOM 3133 C CA . ASN B 1 138 ? 10.061 38.271 31.149 1.00 10.05 138 ASN B CA 1
ATOM 3134 C C . ASN B 1 138 ? 9.324 37.386 30.148 1.00 9.41 138 ASN B C 1
ATOM 3135 O O . ASN B 1 138 ? 8.139 37.287 30.201 1.00 11.71 138 ASN B O 1
ATOM 3140 N N . LYS B 1 139 ? 10.111 36.606 29.392 1.00 8.97 139 LYS B N 1
ATOM 3141 C CA A LYS B 1 139 ? 9.513 35.612 28.523 0.50 9.49 139 LYS B CA 1
ATOM 3142 C CA B LYS B 1 139 ? 9.654 35.671 28.360 0.50 9.08 139 LYS B CA 1
ATOM 3143 C C . LYS B 1 139 ? 10.242 34.285 28.665 1.00 8.51 139 LYS B C 1
ATOM 3144 O O . LYS B 1 139 ? 11.380 34.191 29.179 1.00 9.58 139 LYS B O 1
ATOM 3155 N N . VAL B 1 140 ? 9.531 33.230 28.315 1.00 8.53 140 VAL B N 1
ATOM 3156 C CA . VAL B 1 140 ? 10.056 31.852 28.323 1.00 8.05 140 VAL B CA 1
ATOM 3157 C C . VAL B 1 140 ? 10.272 31.379 26.872 1.00 7.76 140 VAL B C 1
ATOM 3158 O O . VAL B 1 140 ? 9.351 31.533 25.985 1.00 10.09 140 VAL B O 1
ATOM 3162 N N . TYR B 1 141 ? 11.456 30.842 26.604 1.00 7.63 141 TYR B N 1
ATOM 3163 C CA . TYR B 1 141 ? 11.837 30.309 25.292 1.00 8.55 141 TYR B CA 1
ATOM 3164 C C . TYR B 1 141 ? 12.266 28.880 25.568 1.00 8.53 141 TYR B C 1
ATOM 3165 O O . TYR B 1 141 ? 12.485 28.453 26.727 1.00 10.65 141 TYR B O 1
ATOM 3174 N N . PHE B 1 142 ? 12.364 28.093 24.520 1.00 8.41 142 PHE B N 1
ATOM 3175 C CA . PHE B 1 142 ? 12.715 26.704 24.609 1.00 9.17 142 PHE B CA 1
ATOM 3176 C C . PHE B 1 142 ? 13.735 26.290 23.619 1.00 8.59 142 PHE B C 1
ATOM 3177 O O . PHE B 1 142 ? 13.695 26.744 22.467 1.00 9.23 142 PHE B O 1
ATOM 3185 N N . LYS B 1 143 ? 14.678 25.474 24.049 1.00 9.85 143 LYS B N 1
ATOM 3186 C CA A LYS B 1 143 ? 15.484 24.647 23.135 0.60 9.45 143 LYS B CA 1
ATOM 3187 C CA B LYS B 1 143 ? 15.424 24.698 23.066 0.40 9.56 143 LYS B CA 1
ATOM 3188 C C . LYS B 1 143 ? 14.615 23.399 22.921 1.00 9.36 143 LYS B C 1
ATOM 3189 O O . LYS B 1 143 ? 13.946 22.950 23.872 1.00 12.61 143 LYS B O 1
ATOM 3200 N N . ILE B 1 144 ? 14.636 22.837 21.725 1.00 9.01 144 ILE B N 1
ATOM 3201 C CA . ILE B 1 144 ? 13.858 21.658 21.396 1.00 9.41 144 ILE B CA 1
ATOM 3202 C C . ILE B 1 144 ? 14.861 20.612 20.946 1.00 8.62 144 ILE B C 1
ATOM 3203 O O . ILE B 1 144 ? 15.490 20.708 19.880 1.00 9.19 144 ILE B O 1
ATOM 3208 N N . LEU B 1 145 ? 15.088 19.656 21.842 1.00 7.79 145 LEU B N 1
ATOM 3209 C CA . LEU B 1 145 ? 16.119 18.648 21.725 1.00 9.08 145 LEU B CA 1
ATOM 3210 C C . LEU B 1 145 ? 15.650 17.286 21.247 1.00 8.30 145 LEU B C 1
ATOM 3211 O O . LEU B 1 145 ? 14.785 16.689 21.858 1.00 10.26 145 LEU B O 1
ATOM 3216 N N . ASN B 1 146 ? 16.219 16.802 20.120 1.00 9.86 146 ASN B N 1
ATOM 3217 C CA . ASN B 1 146 ? 15.859 15.445 19.625 1.00 10.03 146 ASN B CA 1
ATOM 3218 C C . ASN B 1 146 ? 16.703 14.499 20.455 1.00 10.55 146 ASN B C 1
ATOM 3219 O O . ASN B 1 146 ? 17.926 14.610 20.498 1.00 11.89 146 ASN B O 1
ATOM 3224 N N . THR B 1 147 ? 16.049 13.542 21.075 1.00 11.28 147 THR B N 1
ATOM 3225 C CA . THR B 1 147 ? 16.787 12.681 22.002 1.00 13.15 147 THR B CA 1
ATOM 3226 C C . THR B 1 147 ? 17.634 11.602 21.326 1.00 13.40 147 THR B C 1
ATOM 3227 O O . THR B 1 147 ? 18.726 11.297 21.800 1.00 14.97 147 THR B O 1
ATOM 3231 N N . GLU B 1 148 ? 17.227 11.099 20.174 1.00 13.54 148 GLU B N 1
ATOM 3232 C CA . GLU B 1 148 ? 18.006 10.089 19.452 1.00 15.55 148 GLU B CA 1
ATOM 3233 C C . GLU B 1 148 ? 19.322 10.681 18.963 1.00 13.77 148 GLU B C 1
ATOM 3234 O O . GLU B 1 148 ? 20.346 10.006 19.011 1.00 16.90 148 GLU B O 1
ATOM 3240 N N . ARG B 1 149 ? 19.285 11.915 18.447 1.00 13.94 149 ARG B N 1
ATOM 3241 C CA . ARG B 1 149 ? 20.512 12.489 17.869 1.00 12.36 149 ARG B CA 1
ATOM 3242 C C . ARG B 1 149 ? 21.195 13.468 18.808 1.00 12.35 149 ARG B C 1
ATOM 3243 O O . ARG B 1 149 ? 22.279 13.948 18.480 1.00 14.11 149 ARG B O 1
ATOM 3251 N N . ASN B 1 150 ? 20.543 13.813 19.926 1.00 12.67 150 ASN B N 1
ATOM 3252 C CA A ASN B 1 150 ? 21.100 14.821 20.833 0.50 12.14 150 ASN B CA 1
ATOM 3253 C CA B ASN B 1 150 ? 21.082 14.837 20.832 0.50 13.16 150 ASN B CA 1
ATOM 3254 C C . ASN B 1 150 ? 21.379 16.130 20.086 1.00 11.90 150 ASN B C 1
ATOM 3255 O O . ASN B 1 150 ? 22.439 16.748 20.253 1.00 13.61 150 ASN B O 1
ATOM 3264 N N . GLN B 1 151 ? 20.442 16.530 19.239 1.00 11.88 151 GLN B N 1
ATOM 3265 C CA . GLN B 1 151 ? 20.587 17.741 18.417 1.00 11.38 151 GLN B CA 1
ATOM 3266 C C . GLN B 1 151 ? 19.389 18.651 18.595 1.00 10.24 151 GLN B C 1
ATOM 3267 O O . GLN B 1 151 ? 18.297 18.188 18.881 1.00 11.49 151 GLN B O 1
ATOM 3273 N N . TYR B 1 152 ? 19.622 19.951 18.502 1.00 10.55 152 TYR B N 1
ATOM 3274 C CA . TYR B 1 152 ? 18.602 20.989 18.771 1.00 9.30 152 TYR B CA 1
ATOM 3275 C C . TYR B 1 152 ? 17.987 21.423 17.463 1.00 9.95 152 TYR B C 1
ATOM 3276 O O . TYR B 1 152 ? 18.691 21.622 16.445 1.00 10.02 152 TYR B O 1
ATOM 3285 N N . LEU B 1 153 ? 16.687 21.632 17.498 1.00 8.64 153 LEU B N 1
ATOM 3286 C CA . LEU B 1 153 ? 15.976 22.130 16.321 1.00 8.10 153 LEU B CA 1
ATOM 3287 C C . LEU B 1 153 ? 16.313 23.636 16.081 1.00 7.48 153 LEU B C 1
ATOM 3288 O O . LEU B 1 153 ? 16.258 24.431 17.008 1.00 8.27 153 LEU B O 1
ATOM 3293 N N . VAL B 1 154 ? 16.597 23.988 14.834 1.00 8.86 154 VAL B N 1
ATOM 3294 C CA . VAL B 1 154 ? 16.951 25.304 14.471 1.00 10.15 154 VAL B CA 1
ATOM 3295 C C . VAL B 1 154 ? 16.296 25.671 13.144 1.00 10.19 154 VAL B C 1
ATOM 3296 O O . VAL B 1 154 ? 15.976 24.768 12.362 1.00 11.51 154 VAL B O 1
ATOM 3300 N N . LEU B 1 155 ? 16.206 26.969 12.843 1.00 9.66 155 LEU B N 1
ATOM 3301 C CA . LEU B 1 155 ? 15.989 27.410 11.467 1.00 10.22 155 LEU B CA 1
ATOM 3302 C C . LEU B 1 155 ? 17.324 27.790 10.824 1.00 10.76 155 LEU B C 1
ATOM 3303 O O . LEU B 1 155 ? 18.132 28.459 11.431 1.00 12.62 155 LEU B O 1
ATOM 3308 N N . GLY B 1 156 ? 17.536 27.378 9.584 1.00 11.57 156 GLY B N 1
ATOM 3309 C CA . GLY B 1 156 ? 18.731 27.801 8.912 1.00 13.33 156 GLY B CA 1
ATOM 3310 C C . GLY B 1 156 ? 18.545 29.255 8.458 1.00 13.96 156 GLY B C 1
ATOM 3311 O O . GLY B 1 156 ? 17.398 29.765 8.441 1.00 13.36 156 GLY B O 1
ATOM 3312 N N . VAL B 1 157 ? 19.646 29.928 8.089 1.00 13.07 157 VAL B N 1
ATOM 3313 C CA . VAL B 1 157 ? 19.622 31.308 7.631 1.00 15.02 157 VAL B CA 1
ATOM 3314 C C . VAL B 1 157 ? 19.018 31.426 6.239 1.00 16.73 157 VAL B C 1
ATOM 3315 O O . VAL B 1 157 ? 18.368 32.404 5.960 1.00 19.70 157 VAL B O 1
ATOM 3319 N N . GLY B 1 158 ? 19.212 30.419 5.394 1.00 16.90 158 GLY B N 1
ATOM 3320 C CA . GLY B 1 158 ? 18.727 30.391 4.028 1.00 18.26 158 GLY B CA 1
ATOM 3321 C C . GLY B 1 158 ? 17.218 30.297 3.923 1.00 17.62 158 GLY B C 1
ATOM 3322 O O . GLY B 1 158 ? 16.578 29.744 4.782 1.00 18.89 158 GLY B O 1
ATOM 3323 N N . THR B 1 159 ? 16.633 30.849 2.863 1.00 19.38 159 THR B N 1
ATOM 3324 C CA . THR B 1 159 ? 15.190 30.820 2.652 1.00 21.14 159 THR B CA 1
ATOM 3325 C C . THR B 1 159 ? 14.867 30.350 1.222 1.00 21.62 159 THR B C 1
ATOM 3326 O O . THR B 1 159 ? 15.695 30.462 0.275 1.00 23.55 159 THR B O 1
ATOM 3330 N N . ASN B 1 160 ? 13.652 29.843 1.048 1.00 22.13 160 ASN B N 1
ATOM 3331 C CA . ASN B 1 160 ? 13.157 29.643 -0.299 1.00 22.10 160 ASN B CA 1
ATOM 3332 C C . ASN B 1 160 ? 12.704 31.025 -0.874 1.00 24.08 160 ASN B C 1
ATOM 3333 O O . ASN B 1 160 ? 12.883 32.056 -0.225 1.00 23.36 160 ASN B O 1
ATOM 3338 N N . PRO B 1 161 ? 12.179 31.067 -2.131 1.00 25.02 161 PRO B N 1
ATOM 3339 C CA . PRO B 1 161 ? 11.845 32.417 -2.687 1.00 26.37 161 PRO B CA 1
ATOM 3340 C C . PRO B 1 161 ? 10.698 33.131 -1.946 1.00 26.51 161 PRO B C 1
ATOM 3341 O O . PRO B 1 161 ? 10.566 34.370 -2.037 1.00 29.14 161 PRO B O 1
ATOM 3345 N N . ASN B 1 162 ? 9.923 32.360 -1.183 1.00 26.28 162 ASN B N 1
ATOM 3346 C CA . ASN B 1 162 ? 8.765 32.843 -0.438 1.00 24.56 162 ASN B CA 1
ATOM 3347 C C . ASN B 1 162 ? 9.121 33.339 0.977 1.00 23.44 162 ASN B C 1
ATOM 3348 O O . ASN B 1 162 ? 8.269 33.813 1.750 1.00 23.06 162 ASN B O 1
ATOM 3353 N N . GLY B 1 163 ? 10.404 33.257 1.316 1.00 21.78 163 GLY B N 1
ATOM 3354 C CA . GLY B 1 163 ? 10.831 33.672 2.621 1.00 19.44 163 GLY B CA 1
ATOM 3355 C C . GLY B 1 163 ? 10.758 32.611 3.710 1.00 17.54 163 GLY B C 1
ATOM 3356 O O . GLY B 1 163 ? 11.006 32.916 4.857 1.00 17.50 163 GLY B O 1
ATOM 3357 N N . ASP B 1 164 ? 10.490 31.352 3.359 1.00 15.45 164 ASP B N 1
ATOM 3358 C CA . ASP B 1 164 ? 10.483 30.285 4.355 1.00 13.79 164 ASP B CA 1
ATOM 3359 C C . ASP B 1 164 ? 11.893 29.745 4.664 1.00 13.19 164 ASP B C 1
ATOM 3360 O O . ASP B 1 164 ? 12.703 29.618 3.759 1.00 14.15 164 ASP B O 1
ATOM 3365 N N . HIS B 1 165 ? 12.155 29.380 5.927 1.00 11.41 165 HIS B N 1
ATOM 3366 C CA . HIS B 1 165 ? 13.466 28.841 6.313 1.00 11.54 165 HIS B CA 1
ATOM 3367 C C . HIS B 1 165 ? 13.393 27.337 6.512 1.00 10.27 165 HIS B C 1
ATOM 3368 O O . HIS B 1 165 ? 12.467 26.844 7.132 1.00 11.87 165 HIS B O 1
ATOM 3375 N N . MET B 1 166 ? 14.412 26.600 6.041 1.00 12.03 166 MET B N 1
ATOM 3376 C CA A MET B 1 166 ? 14.429 25.163 6.290 0.60 10.96 166 MET B CA 1
ATOM 3377 C CA B MET B 1 166 ? 14.474 25.180 6.256 0.40 11.62 166 MET B CA 1
ATOM 3378 C C . MET B 1 166 ? 14.747 24.941 7.764 1.00 10.36 166 MET B C 1
ATOM 3379 O O . MET B 1 166 ? 15.421 25.776 8.397 1.00 12.98 166 MET B O 1
ATOM 3388 N N . ALA B 1 167 ? 14.234 23.843 8.320 1.00 10.26 167 ALA B N 1
ATOM 3389 C CA . ALA B 1 167 ? 14.544 23.380 9.691 1.00 10.74 167 ALA B CA 1
ATOM 3390 C C . ALA B 1 167 ? 15.498 22.223 9.757 1.00 10.45 167 ALA B C 1
ATOM 3391 O O . ALA B 1 167 ? 15.415 21.303 8.968 1.00 10.22 167 ALA B O 1
ATOM 3393 N N . PHE B 1 168 ? 16.396 22.303 10.731 1.00 9.00 168 PHE B N 1
ATOM 3394 C CA . PHE B 1 168 ? 17.461 21.345 10.875 1.00 9.36 168 PHE B CA 1
ATOM 3395 C C . PHE B 1 168 ? 17.637 20.999 12.365 1.00 9.39 168 PHE B C 1
ATOM 3396 O O . PHE B 1 168 ? 17.095 21.683 13.246 1.00 10.85 168 PHE B O 1
ATOM 3404 N N . GLY B 1 169 ? 18.428 19.968 12.643 1.00 10.75 169 GLY B N 1
ATOM 3405 C CA . GLY B 1 169 ? 18.950 19.632 13.961 1.00 10.49 169 GLY B CA 1
ATOM 3406 C C . GLY B 1 169 ? 20.459 19.862 13.967 1.00 10.96 169 GLY B C 1
ATOM 3407 O O . GLY B 1 169 ? 21.171 19.375 13.068 1.00 11.68 169 GLY B O 1
ATOM 3408 N N . VAL B 1 170 ? 20.959 20.595 14.982 1.00 11.27 170 VAL B N 1
ATOM 3409 C CA . VAL B 1 170 ? 22.381 20.872 15.102 1.00 13.03 170 VAL B CA 1
ATOM 3410 C C . VAL B 1 170 ? 22.920 20.525 16.486 1.00 12.12 170 VAL B C 1
ATOM 3411 O O . VAL B 1 170 ? 22.156 20.423 17.471 1.00 12.64 170 VAL B O 1
ATOM 3415 N N . ASN B 1 171 ? 24.228 20.387 16.582 1.00 14.27 171 ASN B N 1
ATOM 3416 C CA . ASN B 1 171 ? 24.841 19.926 17.825 1.00 16.16 171 ASN B CA 1
ATOM 3417 C C . ASN B 1 171 ? 24.820 20.946 18.950 1.00 19.15 171 ASN B C 1
ATOM 3418 O O . ASN B 1 171 ? 24.866 20.552 20.106 1.00 19.47 171 ASN B O 1
ATOM 3423 N N . SER B 1 172 ? 24.790 22.237 18.619 1.00 20.12 172 SER B N 1
ATOM 3424 C CA . SER B 1 172 ? 24.929 23.327 19.617 1.00 22.19 172 SER B CA 1
ATOM 3425 C C . SER B 1 172 ? 23.843 24.418 19.478 1.00 22.38 172 SER B C 1
ATOM 3426 O O . SER B 1 172 ? 23.315 24.643 18.390 1.00 23.76 172 SER B O 1
ATOM 3429 N N . VAL B 1 173 ? 23.547 25.134 20.560 1.00 21.99 173 VAL B N 1
ATOM 3430 C CA . VAL B 1 173 ? 22.676 26.319 20.468 1.00 21.47 173 VAL B CA 1
ATOM 3431 C C . VAL B 1 173 ? 23.559 27.577 20.574 1.00 20.57 173 VAL B C 1
ATOM 3432 O O . VAL B 1 173 ? 23.996 27.937 21.714 1.00 22.26 173 VAL B O 1
ATOM 3436 N N . ASP B 1 174 ? 23.897 28.187 19.430 1.00 20.48 174 ASP B N 1
ATOM 3437 C CA A ASP B 1 174 ? 24.798 29.355 19.484 0.50 19.53 174 ASP B CA 1
ATOM 3438 C CA B ASP B 1 174 ? 24.851 29.300 19.273 0.50 19.38 174 ASP B CA 1
ATOM 3439 C C . ASP B 1 174 ? 24.182 30.669 18.988 1.00 19.00 174 ASP B C 1
ATOM 3440 O O . ASP B 1 174 ? 24.869 31.699 18.850 1.00 19.68 174 ASP B O 1
ATOM 3449 N N . SER B 1 175 ? 22.859 30.666 18.809 1.00 15.09 175 SER B N 1
ATOM 3450 C CA . SER B 1 175 ? 22.088 31.846 18.354 1.00 13.18 175 SER B CA 1
ATOM 3451 C C . SER B 1 175 ? 20.616 31.662 18.696 1.00 10.48 175 SER B C 1
ATOM 3452 O O . SER B 1 175 ? 20.164 30.541 19.002 1.00 11.37 175 SER B O 1
ATOM 3455 N N . PHE B 1 176 ? 19.868 32.737 18.502 1.00 9.29 176 PHE B N 1
ATOM 3456 C CA . PHE B 1 176 ? 18.441 32.671 18.734 1.00 8.94 176 PHE B CA 1
ATOM 3457 C C . PHE B 1 176 ? 17.740 31.801 17.636 1.00 9.07 176 PHE B C 1
ATOM 3458 O O . PHE B 1 176 ? 16.525 31.497 17.770 1.00 10.04 176 PHE B O 1
ATOM 3466 N N . ARG B 1 177 ? 18.458 31.363 16.582 1.00 9.63 177 ARG B N 1
ATOM 3467 C CA . ARG B 1 177 ? 17.841 30.449 15.586 1.00 10.51 177 ARG B CA 1
ATOM 3468 C C . ARG B 1 177 ? 17.476 29.119 16.196 1.00 9.70 177 ARG B C 1
ATOM 3469 O O . ARG B 1 177 ? 16.666 28.386 15.645 1.00 9.98 177 ARG B O 1
ATOM 3477 N N . ALA B 1 178 ? 18.093 28.796 17.334 1.00 9.93 178 ALA B N 1
ATOM 3478 C CA . ALA B 1 178 ? 17.913 27.559 18.074 1.00 9.81 178 ALA B CA 1
ATOM 3479 C C . ALA B 1 178 ? 16.967 27.721 19.246 1.00 9.51 178 ALA B C 1
ATOM 3480 O O . ALA B 1 178 ? 16.812 26.778 20.054 1.00 11.07 178 ALA B O 1
ATOM 3482 N N . GLN B 1 179 ? 16.283 28.863 19.325 1.00 9.37 179 GLN B N 1
ATOM 3483 C CA . GLN B 1 179 ? 15.311 28.973 20.387 1.00 9.82 179 GLN B CA 1
ATOM 3484 C C . GLN B 1 179 ? 13.925 29.230 19.836 1.00 8.99 179 GLN B C 1
ATOM 3485 O O . GLN B 1 179 ? 13.770 29.758 18.743 1.00 10.31 179 GLN B O 1
ATOM 3506 N N . TYR B 1 181 ? 9.456 29.927 20.853 1.00 8.30 181 TYR B N 1
ATOM 3507 C CA . TYR B 1 181 ? 8.444 30.320 21.831 1.00 8.17 181 TYR B CA 1
ATOM 3508 C C . TYR B 1 181 ? 7.075 29.795 21.382 1.00 8.12 181 TYR B C 1
ATOM 3509 O O . TYR B 1 181 ? 6.873 29.576 20.175 1.00 9.52 181 TYR B O 1
ATOM 3518 N N . LEU B 1 182 ? 6.184 29.566 22.337 1.00 7.10 182 LEU B N 1
ATOM 3519 C CA . LEU B 1 182 ? 4.983 28.839 22.106 1.00 8.16 182 LEU B CA 1
ATOM 3520 C C . LEU B 1 182 ? 3.750 29.702 22.278 1.00 7.88 182 LEU B C 1
ATOM 3521 O O . LEU B 1 182 ? 3.683 30.579 23.150 1.00 9.73 182 LEU B O 1
ATOM 3526 N N . GLN B 1 183 ? 2.737 29.434 21.456 1.00 8.18 183 GLN B N 1
ATOM 3527 C CA . GLN B 1 183 ? 1.437 30.084 21.661 1.00 8.64 183 GLN B CA 1
ATOM 3528 C C . GLN B 1 183 ? 0.360 29.003 21.708 1.00 7.98 183 GLN B C 1
ATOM 3529 O O . GLN B 1 183 ? 0.232 28.273 20.757 1.00 10.06 183 GLN B O 1
ATOM 3535 N N . PRO B 1 184 ? -0.387 28.882 22.821 1.00 9.66 184 PRO B N 1
ATOM 3536 C CA . PRO B 1 184 ? -1.379 27.806 22.879 1.00 11.22 184 PRO B CA 1
ATOM 3537 C C . PRO B 1 184 ? -2.603 28.099 22.045 1.00 10.49 184 PRO B C 1
ATOM 3538 O O . PRO B 1 184 ? -2.863 29.268 21.760 1.00 11.81 184 PRO B O 1
ATOM 3542 N N . ALA B 1 185 ? -3.341 27.045 21.699 1.00 10.37 185 ALA B N 1
ATOM 3543 C CA . ALA B 1 185 ? -4.581 27.154 20.943 1.00 11.38 185 ALA B CA 1
ATOM 3544 C C . ALA B 1 185 ? -5.454 25.986 21.347 1.00 13.97 185 ALA B C 1
ATOM 3545 O O . ALA B 1 185 ? -4.977 24.901 21.799 1.00 14.81 185 ALA B O 1
ATOM 3547 N N . LYS B 1 186 ? -6.746 26.252 21.262 1.00 17.14 186 LYS B N 1
ATOM 3548 C CA . LYS B 1 186 ? -7.725 25.206 21.415 1.00 19.54 186 LYS B CA 1
ATOM 3549 C C . LYS B 1 186 ? -8.262 24.802 20.027 1.00 20.19 186 LYS B C 1
ATOM 3550 O O . LYS B 1 186 ? -8.620 25.680 19.221 1.00 22.34 186 LYS B O 1
ATOM 3556 N N . TYR B 1 187 ? -8.284 23.501 19.713 1.00 19.90 187 TYR B N 1
ATOM 3557 C CA . TYR B 1 187 ? -9.074 23.039 18.549 1.00 20.64 187 TYR B CA 1
ATOM 3558 C C . TYR B 1 187 ? -9.822 21.758 18.929 1.00 20.93 187 TYR B C 1
ATOM 3559 O O . TYR B 1 187 ? -9.224 20.740 19.227 1.00 21.01 187 TYR B O 1
ATOM 3568 N N . ASP B 1 188 ? -11.156 21.822 18.924 1.00 23.68 188 ASP B N 1
ATOM 3569 C CA . ASP B 1 188 ? -11.983 20.736 19.516 1.00 25.43 188 ASP B CA 1
ATOM 3570 C C . ASP B 1 188 ? -11.478 20.314 20.937 1.00 26.61 188 ASP B C 1
ATOM 3571 O O . ASP B 1 188 ? -11.336 21.187 21.802 1.00 28.63 188 ASP B O 1
ATOM 3576 N N . LYS B 1 189 ? -11.165 19.034 21.181 1.00 26.26 189 LYS B N 1
ATOM 3577 C CA . LYS B 1 189 ? -10.612 18.628 22.516 1.00 27.07 189 LYS B CA 1
ATOM 3578 C C . LYS B 1 189 ? -9.121 18.771 22.729 1.00 26.37 189 LYS B C 1
ATOM 3579 O O . LYS B 1 189 ? -8.606 18.627 23.888 1.00 27.84 189 LYS B O 1
ATOM 3585 N N . ASP B 1 190 ? -8.414 19.059 21.635 1.00 25.70 190 ASP B N 1
ATOM 3586 C CA . ASP B 1 190 ? -6.970 19.146 21.718 1.00 23.80 190 ASP B CA 1
ATOM 3587 C C . ASP B 1 190 ? -6.444 20.539 22.039 1.00 21.78 190 ASP B C 1
ATOM 3588 O O . ASP B 1 190 ? -6.897 21.572 21.521 1.00 23.94 190 ASP B O 1
ATOM 3593 N N . ASN B 1 191 ? -5.474 20.517 22.918 1.00 19.57 191 ASN B N 1
ATOM 3594 C CA . ASN B 1 191 ? -4.654 21.659 23.171 1.00 15.31 191 ASN B CA 1
ATOM 3595 C C . ASN B 1 191 ? -3.477 21.569 22.275 1.00 15.18 191 ASN B C 1
ATOM 3596 O O . ASN B 1 191 ? -2.785 20.555 22.365 1.00 18.43 191 ASN B O 1
ATOM 3601 N N . LEU B 1 192 ? -3.284 22.588 21.430 1.00 12.05 192 LEU B N 1
ATOM 3602 C CA . LEU B 1 192 ? -2.235 22.620 20.415 1.00 11.75 192 LEU B CA 1
ATOM 3603 C C . LEU B 1 192 ? -1.353 23.814 20.650 1.00 9.81 192 LEU B C 1
ATOM 3604 O O . LEU B 1 192 ? -1.730 24.731 21.388 1.00 10.65 192 LEU B O 1
ATOM 3609 N N . PHE B 1 193 ? -0.222 23.842 19.975 1.00 8.95 193 PHE B N 1
ATOM 3610 C CA . PHE B 1 193 ? 0.664 24.999 20.087 1.00 8.60 193 PHE B CA 1
ATOM 3611 C C . PHE B 1 193 ? 1.205 25.417 18.755 1.00 8.90 193 PHE B C 1
ATOM 3612 O O . PHE B 1 193 ? 1.663 24.578 17.986 1.00 9.54 193 PHE B O 1
ATOM 3620 N N . TYR B 1 194 ? 1.227 26.718 18.521 1.00 8.37 194 TYR B N 1
ATOM 3621 C CA . TYR B 1 194 ? 2.019 27.232 17.433 1.00 8.12 194 TYR B CA 1
ATOM 3622 C C . TYR B 1 194 ? 3.443 27.361 18.053 1.00 9.10 194 TYR B C 1
ATOM 3623 O O . TYR B 1 194 ? 3.590 27.752 19.228 1.00 9.76 194 TYR B O 1
ATOM 3632 N N . ILE B 1 195 ? 4.463 27.014 17.257 1.00 8.52 195 ILE B N 1
ATOM 3633 C CA . ILE B 1 195 ? 5.835 26.963 17.704 1.00 9.36 195 ILE B CA 1
ATOM 3634 C C . ILE B 1 195 ? 6.589 27.939 16.840 1.00 8.90 195 ILE B C 1
ATOM 3635 O O . ILE B 1 195 ? 6.781 27.674 15.629 1.00 10.72 195 ILE B O 1
ATOM 3640 N N . TYR B 1 196 ? 6.970 29.094 17.388 1.00 8.16 196 TYR B N 1
ATOM 3641 C CA . TYR B 1 196 ? 7.637 30.169 16.634 1.00 9.23 196 TYR B CA 1
ATOM 3642 C C . TYR B 1 196 ? 9.115 30.227 16.961 1.00 8.68 196 TYR B C 1
ATOM 3643 O O . TYR B 1 196 ? 9.527 30.047 18.085 1.00 8.19 196 TYR B O 1
ATOM 3652 N N . ASN B 1 197 ? 9.896 30.508 15.936 1.00 8.72 197 ASN B N 1
ATOM 3653 C CA . ASN B 1 197 ? 11.346 30.693 16.096 1.00 8.96 197 ASN B CA 1
ATOM 3654 C C . ASN B 1 197 ? 11.714 32.049 16.661 1.00 8.42 197 ASN B C 1
ATOM 3655 O O . ASN B 1 197 ? 11.150 33.057 16.244 1.00 9.92 197 ASN B O 1
ATOM 3660 N N . ARG B 1 198 ? 12.627 32.057 17.642 1.00 9.27 198 ARG B N 1
ATOM 3661 C CA . ARG B 1 198 ? 12.987 33.310 18.321 1.00 9.51 198 ARG B CA 1
ATOM 3662 C C . ARG B 1 198 ? 13.674 34.252 17.289 1.00 9.29 198 ARG B C 1
ATOM 3663 O O . ARG B 1 198 ? 13.394 3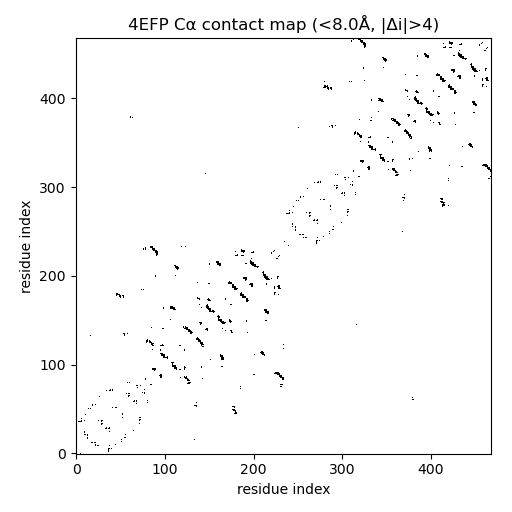5.455 17.303 1.00 10.96 198 ARG B O 1
ATOM 3671 N N . GLU B 1 199 ? 14.610 33.739 16.477 1.00 9.46 199 GLU B N 1
ATOM 3672 C CA . GLU B 1 199 ? 15.333 34.559 15.493 1.00 9.92 199 GLU B CA 1
ATOM 3673 C C . GLU B 1 199 ? 14.442 35.185 14.425 1.00 9.49 199 GLU B C 1
ATOM 3674 O O . GLU B 1 199 ? 14.576 36.381 14.200 1.00 13.19 199 GLU B O 1
ATOM 3680 N N . TYR B 1 200 ? 13.532 34.413 13.822 1.00 10.28 200 TYR B N 1
ATOM 3681 C CA . TYR B 1 200 ? 12.877 34.877 12.618 1.00 10.26 200 TYR B CA 1
ATOM 3682 C C . TYR B 1 200 ? 11.373 35.061 12.878 1.00 10.04 200 TYR B C 1
ATOM 3683 O O . TYR B 1 200 ? 10.680 35.581 12.012 1.00 12.78 200 TYR B O 1
ATOM 3692 N N . SER B 1 201 ? 10.839 34.644 14.044 1.00 11.76 201 SER B N 1
ATOM 3693 C CA . SER B 1 201 ? 9.371 34.816 14.394 1.00 12.64 201 SER B CA 1
ATOM 3694 C C . SER B 1 201 ? 8.463 34.151 13.372 1.00 12.31 201 SER B C 1
ATOM 3695 O O . SER B 1 201 ? 7.375 34.657 13.067 1.00 16.88 201 SER B O 1
ATOM 3698 N N . LYS B 1 202 ? 8.966 33.079 12.769 1.00 11.11 202 LYS B N 1
ATOM 3699 C CA A LYS B 1 202 ? 8.219 32.216 11.865 0.50 11.61 202 LYS B CA 1
ATOM 3700 C CA B LYS B 1 202 ? 8.164 32.257 11.898 0.50 11.51 202 LYS B CA 1
ATOM 3701 C C . LYS B 1 202 ? 7.784 30.915 12.550 1.00 10.68 202 LYS B C 1
ATOM 3702 O O . LYS B 1 202 ? 8.538 30.326 13.340 1.00 11.00 202 LYS B O 1
ATOM 3713 N N . ALA B 1 203 ? 6.556 30.480 12.290 1.00 10.11 203 ALA B N 1
ATOM 3714 C CA . ALA B 1 203 ? 6.043 29.228 12.829 1.00 9.60 203 ALA B CA 1
ATOM 3715 C C . ALA B 1 203 ? 6.588 27.990 12.152 1.00 10.02 203 ALA B C 1
ATOM 3716 O O . ALA B 1 203 ? 6.749 27.924 10.943 1.00 10.18 203 ALA B O 1
ATOM 3718 N N . LEU B 1 204 ? 6.902 27.006 12.974 1.00 7.45 204 LEU B N 1
ATOM 3719 C CA . LEU B 1 204 ? 7.333 25.683 12.511 1.00 7.99 204 LEU B CA 1
ATOM 3720 C C . LEU B 1 204 ? 6.151 24.991 11.897 1.00 8.04 204 LEU B C 1
ATOM 3721 O O . LEU B 1 204 ? 5.067 24.869 12.502 1.00 9.14 204 LEU B O 1
ATOM 3726 N N . THR B 1 205 ? 6.334 24.563 10.651 1.00 8.87 205 THR B N 1
ATOM 3727 C CA . THR B 1 205 ? 5.238 23.955 9.859 1.00 9.22 205 THR B CA 1
ATOM 3728 C C . THR B 1 205 ? 5.801 22.814 9.032 1.00 8.37 205 THR B C 1
ATOM 3729 O O . THR B 1 205 ? 7.040 22.637 8.937 1.00 10.51 205 THR B O 1
ATOM 3733 N N . LEU B 1 206 ? 4.909 21.986 8.476 1.00 8.85 206 LEU B N 1
ATOM 3734 C CA . LEU B 1 206 ? 5.322 20.978 7.495 1.00 10.25 206 LEU B CA 1
ATOM 3735 C C . LEU B 1 206 ? 4.911 21.377 6.096 1.00 11.40 206 LEU B C 1
ATOM 3736 O O . LEU B 1 206 ? 3.781 21.874 5.888 1.00 12.06 206 LEU B O 1
ATOM 3741 N N . SER B 1 207 ? 5.794 21.149 5.130 1.00 10.91 207 SER B N 1
ATOM 3742 C CA . SER B 1 207 ? 5.509 21.442 3.731 1.00 11.59 207 SER B CA 1
ATOM 3743 C C . SER B 1 207 ? 4.221 20.794 3.239 1.00 11.33 207 SER B C 1
ATOM 3744 O O . SER B 1 207 ? 3.901 19.672 3.609 1.00 13.08 207 SER B O 1
ATOM 3747 N N . ARG B 1 208 ? 3.532 21.522 2.359 1.00 12.76 208 ARG B N 1
ATOM 3748 C CA . ARG B 1 208 ? 2.420 20.956 1.624 1.00 14.51 208 ARG B CA 1
ATOM 3749 C C . ARG B 1 208 ? 2.844 20.023 0.479 1.00 14.32 208 ARG B C 1
ATOM 3750 O O . ARG B 1 208 ? 1.969 19.340 -0.078 1.00 15.81 208 ARG B O 1
ATOM 3758 N N . THR B 1 209 ? 4.151 20.011 0.176 1.00 13.68 209 THR B N 1
ATOM 3759 C CA . THR B 1 209 ? 4.707 19.148 -0.851 1.00 15.63 209 THR B CA 1
ATOM 3760 C C . THR B 1 209 ? 5.128 17.845 -0.189 1.00 13.84 209 THR B C 1
ATOM 3761 O O . THR B 1 209 ? 5.880 17.819 0.768 1.00 16.14 209 THR B O 1
ATOM 3765 N N . LEU B 1 210 ? 4.591 16.746 -0.673 1.00 15.56 210 LEU B N 1
ATOM 3766 C CA . LEU B 1 210 ? 4.797 15.451 -0.084 1.00 14.26 210 LEU B CA 1
ATOM 3767 C C . LEU B 1 210 ? 5.961 14.786 -0.806 1.00 14.35 210 LEU B C 1
ATOM 3768 O O . LEU B 1 210 ? 5.970 14.751 -2.038 1.00 15.51 210 LEU B O 1
ATOM 3773 N N . GLU B 1 211 ? 6.905 14.204 -0.058 1.00 13.10 211 GLU B N 1
ATOM 3774 C CA . GLU B 1 211 ? 7.908 13.317 -0.661 1.00 13.68 211 GLU B CA 1
ATOM 3775 C C . GLU B 1 211 ? 7.285 11.975 -0.970 1.00 15.65 211 GLU B C 1
ATOM 3776 O O . GLU B 1 211 ? 6.282 11.612 -0.393 1.00 15.82 211 GLU B O 1
ATOM 3782 N N . THR B 1 212 ? 7.906 11.226 -1.859 1.00 16.50 212 THR B N 1
ATOM 3783 C CA . THR B 1 212 ? 7.349 9.917 -2.245 1.00 17.44 212 THR B CA 1
ATOM 3784 C C . THR B 1 212 ? 7.373 8.935 -1.076 1.00 17.40 212 THR B C 1
ATOM 3785 O O . THR B 1 212 ? 6.592 7.995 -1.018 1.00 20.13 212 THR B O 1
ATOM 3789 N N . SER B 1 213 ? 8.227 9.210 -0.105 1.00 17.50 213 SER B N 1
ATOM 3790 C CA . SER B 1 213 ? 8.282 8.401 1.110 1.00 18.01 213 SER B CA 1
ATOM 3791 C C . SER B 1 213 ? 7.112 8.732 2.096 1.00 18.01 213 SER B C 1
ATOM 3792 O O . SER B 1 213 ? 6.881 7.994 3.063 1.00 20.75 213 SER B O 1
ATOM 3795 N N . GLY B 1 214 ? 6.369 9.806 1.825 1.00 16.53 214 GLY B N 1
ATOM 3796 C CA . GLY B 1 214 ? 5.328 10.295 2.731 1.00 16.24 214 GLY B CA 1
ATOM 3797 C C . GLY B 1 214 ? 5.851 11.340 3.707 1.00 14.96 214 GLY B C 1
ATOM 3798 O O . GLY B 1 214 ? 5.070 11.914 4.454 1.00 15.25 214 GLY B O 1
ATOM 3799 N N . ASN B 1 215 ? 7.156 11.595 3.680 1.00 13.18 215 ASN B N 1
ATOM 3800 C CA . ASN B 1 215 ? 7.754 12.650 4.510 1.00 13.01 215 ASN B CA 1
ATOM 3801 C C . ASN B 1 215 ? 7.274 14.013 4.034 1.00 11.85 215 ASN B C 1
ATOM 3802 O O . ASN B 1 215 ? 7.015 14.200 2.844 1.00 12.45 215 ASN B O 1
ATOM 3807 N N . ARG B 1 216 ? 7.231 14.964 4.957 1.00 11.53 216 ARG B N 1
ATOM 3808 C CA . ARG B 1 216 ? 7.059 16.380 4.646 1.00 11.11 216 ARG B CA 1
ATOM 3809 C C . ARG B 1 216 ? 8.160 17.167 5.327 1.00 10.68 216 ARG B C 1
ATOM 3810 O O . ARG B 1 216 ? 8.342 17.093 6.553 1.00 10.72 216 ARG B O 1
ATOM 3818 N N . MET B 1 217 ? 8.916 17.890 4.538 1.00 10.66 217 MET B N 1
ATOM 3819 C CA A MET B 1 217 ? 9.973 18.683 5.091 0.50 10.25 217 MET B CA 1
ATOM 3820 C CA B MET B 1 217 ? 9.970 18.734 5.059 0.50 10.68 217 MET B CA 1
ATOM 3821 C C . MET B 1 217 ? 9.412 19.753 6.064 1.00 9.76 217 MET B C 1
ATOM 3822 O O . MET B 1 217 ? 8.339 20.296 5.862 1.00 11.53 217 MET B O 1
ATOM 3831 N N . ALA B 1 218 ? 10.195 20.054 7.120 1.00 10.11 218 ALA B N 1
ATOM 3832 C CA . ALA B 1 218 ? 9.829 21.071 8.102 1.00 9.35 218 ALA B CA 1
ATOM 3833 C C . ALA B 1 218 ? 10.414 22.411 7.769 1.00 10.42 218 ALA B C 1
ATOM 3834 O O . ALA B 1 218 ? 11.562 22.485 7.336 1.00 11.15 218 ALA B O 1
ATOM 3836 N N . TRP B 1 219 ? 9.609 23.473 7.928 1.00 9.73 219 TRP B N 1
ATOM 3837 C CA . TRP B 1 219 ? 10.014 24.817 7.581 1.00 9.79 219 TRP B CA 1
ATOM 3838 C C . TRP B 1 219 ? 9.534 25.829 8.593 1.00 9.77 219 TRP B C 1
ATOM 3839 O O . TRP B 1 219 ? 8.518 25.639 9.247 1.00 11.62 219 TRP B O 1
ATOM 3850 N N . GLY B 1 220 ? 10.248 26.943 8.688 1.00 9.05 220 GLY B N 1
ATOM 3851 C CA . GLY B 1 220 ? 9.696 28.107 9.342 1.00 9.43 220 GLY B CA 1
ATOM 3852 C C . GLY B 1 220 ? 8.979 28.931 8.313 1.00 10.90 220 GLY B C 1
ATOM 3853 O O . GLY B 1 220 ? 9.610 29.448 7.380 1.00 12.51 220 GLY B O 1
ATOM 3854 N N . TYR B 1 221 ? 7.668 29.001 8.461 1.00 11.60 221 TYR B N 1
ATOM 3855 C CA . TYR B 1 221 ? 6.782 29.538 7.408 1.00 11.72 221 TYR B CA 1
ATOM 3856 C C . TYR B 1 221 ? 6.678 31.048 7.489 1.00 14.58 221 TYR B C 1
ATOM 3857 O O . TYR B 1 221 ? 6.374 31.602 8.546 1.00 14.90 221 TYR B O 1
ATOM 3866 N N . ASN B 1 222 ? 6.872 31.694 6.336 1.00 15.01 222 ASN B N 1
ATOM 3867 C CA . ASN B 1 222 ? 6.655 33.118 6.180 1.00 17.51 222 ASN B CA 1
ATOM 3868 C C . ASN B 1 222 ? 5.190 33.379 5.734 1.00 18.68 222 ASN B C 1
ATOM 3869 O O . ASN B 1 222 ? 4.872 33.425 4.545 1.00 21.36 222 ASN B O 1
ATOM 3874 N N . GLY B 1 223 ? 4.306 33.463 6.711 1.00 19.27 223 GLY B N 1
ATOM 3875 C CA . GLY B 1 223 ? 2.877 33.691 6.471 1.00 19.25 223 GLY B CA 1
ATOM 3876 C C . GLY B 1 223 ? 2.054 33.628 7.748 1.00 18.84 223 GLY B C 1
ATOM 3877 O O . GLY B 1 223 ? 2.560 33.247 8.809 1.00 19.07 223 GLY B O 1
ATOM 3878 N N . ARG B 1 224 ? 0.790 34.016 7.640 1.00 19.61 224 ARG B N 1
ATOM 3879 C CA . ARG B 1 224 ? -0.148 34.064 8.751 1.00 20.04 224 ARG B CA 1
ATOM 3880 C C . ARG B 1 224 ? -0.506 32.656 9.123 1.00 17.85 224 ARG B C 1
ATOM 3881 O O . ARG B 1 224 ? -0.777 31.815 8.234 1.00 19.18 224 ARG B O 1
ATOM 3889 N N . VAL B 1 225 ? -0.507 32.407 10.436 1.00 16.27 225 VAL B N 1
ATOM 3890 C CA . VAL B 1 225 ? -1.001 31.128 10.984 1.00 15.15 225 VAL B CA 1
ATOM 3891 C C . VAL B 1 225 ? -2.135 31.213 11.989 1.00 14.79 225 VAL B C 1
ATOM 3892 O O . VAL B 1 225 ? -2.910 30.264 12.124 1.00 14.43 225 VAL B O 1
ATOM 3896 N N . ILE B 1 226 ? -2.251 32.352 12.678 1.00 15.40 226 ILE B N 1
ATOM 3897 C CA . ILE B 1 226 ? -3.211 32.489 13.780 1.00 16.76 226 ILE B CA 1
ATOM 3898 C C . ILE B 1 226 ? -4.607 32.320 13.185 1.00 15.90 226 ILE B C 1
ATOM 3899 O O . ILE B 1 226 ? -4.894 32.814 12.080 1.00 18.30 226 ILE B O 1
ATOM 3904 N N . GLY B 1 227 ? -5.457 31.620 13.940 1.00 15.66 227 GLY B N 1
ATOM 3905 C CA . GLY B 1 227 ? -6.811 31.338 13.538 1.00 16.13 227 GLY B CA 1
ATOM 3906 C C . GLY B 1 227 ? -6.932 29.991 12.853 1.00 14.98 227 GLY B C 1
ATOM 3907 O O . GLY B 1 227 ? -8.051 29.521 12.663 1.00 18.16 227 GLY B O 1
ATOM 3908 N N . SER B 1 228 ? -5.817 29.355 12.441 1.00 14.36 228 SER B N 1
ATOM 3909 C CA . SER B 1 228 ? -5.842 28.055 11.757 1.00 14.05 228 SER B CA 1
ATOM 3910 C C . SER B 1 228 ? -4.982 26.993 12.477 1.00 13.47 228 SER B C 1
ATOM 3911 O O . SER B 1 228 ? -4.066 26.412 11.887 1.00 13.30 228 SER B O 1
ATOM 3914 N N . PRO B 1 229 ? -5.285 26.717 13.749 1.00 12.36 229 PRO B N 1
ATOM 3915 C CA . PRO B 1 229 ? -4.426 25.722 14.451 1.00 13.27 229 PRO B CA 1
ATOM 3916 C C . PRO B 1 229 ? -4.516 24.318 13.820 1.00 13.83 229 PRO B C 1
ATOM 3917 O O . PRO B 1 229 ? -3.588 23.546 13.929 1.00 12.89 229 PRO B O 1
ATOM 3921 N N . GLU B 1 230 ? -5.626 24.022 13.137 1.00 13.10 230 GLU B N 1
ATOM 3922 C CA . GLU B 1 230 ? -5.806 22.702 12.555 1.00 15.01 230 GLU B CA 1
ATOM 3923 C C . GLU B 1 230 ? -4.966 22.552 11.271 1.00 13.34 230 GLU B C 1
ATOM 3924 O O . GLU B 1 230 ? -4.883 21.472 10.700 1.00 15.20 230 GLU B O 1
ATOM 3930 N N . HIS B 1 231 ? -4.388 23.661 10.817 1.00 12.22 231 HIS B N 1
ATOM 3931 C CA . HIS B 1 231 ? -3.422 23.654 9.689 1.00 10.65 231 HIS B CA 1
ATOM 3932 C C . HIS B 1 231 ? -1.971 23.793 10.126 1.00 10.93 231 HIS B C 1
ATOM 3933 O O . HIS B 1 231 ? -1.097 23.208 9.526 1.00 11.55 231 HIS B O 1
ATOM 3940 N N . TYR B 1 232 ? -1.732 24.526 11.208 1.00 10.90 232 TYR B N 1
ATOM 3941 C CA . TYR B 1 232 ? -0.370 25.018 11.461 1.00 10.24 232 TYR B CA 1
ATOM 3942 C C . TYR B 1 232 ? 0.134 24.764 12.872 1.00 10.24 232 TYR B C 1
ATOM 3943 O O . TYR B 1 232 ? 1.229 25.196 13.166 1.00 10.79 232 TYR B O 1
ATOM 3952 N N . ALA B 1 233 ? -0.646 24.114 13.749 1.00 9.74 233 ALA B N 1
ATOM 3953 C CA . ALA B 1 233 ? -0.228 23.918 15.119 1.00 10.14 233 ALA B CA 1
ATOM 3954 C C . ALA B 1 233 ? 0.145 22.459 15.387 1.00 8.62 233 ALA B C 1
ATOM 3955 O O . ALA B 1 233 ? -0.084 21.547 14.606 1.00 10.12 233 ALA B O 1
ATOM 3957 N N . TRP B 1 234 ? 0.780 22.273 16.542 1.00 8.88 234 TRP B N 1
ATOM 3958 C CA . TRP B 1 234 ? 1.370 21.002 16.966 1.00 9.12 234 TRP B CA 1
ATOM 3959 C C . TRP B 1 234 ? 0.729 20.483 18.230 1.00 9.49 234 TRP B C 1
ATOM 3960 O O . TRP B 1 234 ? 0.440 21.249 19.174 1.00 10.46 234 TRP B O 1
ATOM 3971 N N . GLY B 1 235 ? 0.593 19.173 18.283 1.00 9.65 235 GLY B N 1
ATOM 3972 C CA . GLY B 1 235 ? 0.193 18.507 19.536 1.00 10.51 235 GLY B CA 1
ATOM 3973 C C . GLY B 1 235 ? 1.454 17.971 20.189 1.00 10.60 235 GLY B C 1
ATOM 3974 O O . GLY B 1 235 ? 2.505 17.732 19.546 1.00 11.97 235 GLY B O 1
ATOM 3975 N N . VAL B 1 236 ? 1.387 17.886 21.501 1.00 9.76 236 VAL B N 1
ATOM 3976 C CA . VAL B 1 236 ? 2.528 17.439 22.287 1.00 9.98 236 VAL B CA 1
ATOM 3977 C C . VAL B 1 236 ? 2.017 16.244 23.064 1.00 11.82 236 VAL B C 1
ATOM 3978 O O . VAL B 1 236 ? 1.092 16.379 23.887 1.00 13.66 236 VAL B O 1
ATOM 3982 N N . LYS B 1 237 ? 2.536 15.069 22.748 1.00 12.52 237 LYS B N 1
ATOM 3983 C CA . LYS B 1 237 ? 2.071 13.811 23.343 1.00 13.04 237 LYS B CA 1
ATOM 3984 C C . LYS B 1 237 ? 3.214 13.166 24.129 1.00 11.84 237 LYS B C 1
ATOM 3985 O O . LYS B 1 237 ? 4.361 13.201 23.675 1.00 11.58 237 LYS B O 1
ATOM 3991 N N . ALA B 1 238 ? 2.928 12.573 25.279 1.00 13.71 238 ALA B N 1
ATOM 3992 C CA . ALA B 1 238 ? 3.930 11.809 26.019 1.00 13.39 238 ALA B CA 1
ATOM 3993 C C . ALA B 1 238 ? 4.454 10.737 25.126 1.00 15.88 238 ALA B C 1
ATOM 3994 O O . ALA B 1 238 ? 3.684 9.997 24.476 1.00 16.21 238 ALA B O 1
ATOM 3996 N N . PHE B 1 239 ? 5.771 10.605 25.149 1.00 15.54 239 PHE B N 1
ATOM 3997 C CA . PHE B 1 239 ? 6.390 9.619 24.256 1.00 16.78 239 PHE B CA 1
ATOM 3998 C C . PHE B 1 239 ? 5.926 8.272 24.777 1.00 18.88 239 PHE B C 1
ATOM 3999 O O . PHE B 1 239 ? 6.311 7.840 25.852 1.00 24.22 239 PHE B O 1
#

Foldseek 3Di:
DDLVVLLVVLLVCLLVLVLVVNLVSVVVCVVVVNLVSLLVSQVVQQAVQPQSSLLNLLVCVVVVNPVSNCPRHPNVSCCQNVFFWKWKAQLQQRFTWFWDDDAPPPQGTFIWGAQPPRDDLRRTWTWDWDDDDSAIKTWIARPVPRWTKFWDPDDDPQRKTTIHTDNDDDDQRRMGWTWYDDVVAIWIFHAGRVPRFTWAWDPDADPSRMTTIIRDDDDCPPPSSHGTIGIGRD/DDLVVLLVVLLVCLLVLVQVVNLVSLVVCVVVVNLVSLLVSQVVQQAVQPQSSLLNLLVCVVVVNLVSNCPRHDVLNNQQNVQAKKWKAQLQQRFTKFWDPDADPPFGTFIWRAQPDRDDLRRIWTWDWDDDPSAIKTFIARVVVRWTKFWDPDDDPQRKTFIHTHNDDPDQRRMGWTWHDDPPAIWIFHAGRVPRFTWAFDPDADPSRMTTIIRDDDDDPPPSSHGTIGIGRD

Nearest PDB structures (foldseek):
  4efr-assembly1_A  TM=9.991E-01  e=1.202E-43  Bombyx mori
  4iy8-assembly2_B  TM=9.960E-01  e=1.338E-41  Bombyx mori
  4pc4-assembly4_D  TM=9.586E-01  e=4.439E-30  Bombyx mori
  7wns-assembly1_A  TM=9.686E-01  e=1.492E-27  Bombyx mori
  7kcg-assembly1_A  TM=7.466E-01  e=2.092E-06  Culex quinquefasciatus